Protein AF-0000000086945316 (afdb_homodimer)

Foldseek 3Di:
DQLPAAAAEEEQEPCLDDPSLLVLLVSQLSHHAYEYEEQDPVSQVVSQVSSVVRHDGYHYQHADLLDLVRLLVSQVVSCVVSVAHAEYEQDFADQDFAAPPDPCNVVSLVVRLSGLPVSLVSSCVNRVVRNLVNLHEYEYEAEAPLAQDDDHRRVSNSVSRNNVSVVQVVVCVVCVVSNYHGYYHYPDDSPPPPPPPPPD/DQLPAAAAEEEQEPCLDDPSLLVLLVSQLSHHAYEYEEQDPVSQVVSQVSSVVRHDGYHYQHADLLDLVRLLVSQVVSCVVSVAHAEYEQDFADQDFAAPPDPCNVVSLVVRLSGLPVSLVSSCVNRVVRNLVNLHEYEYEAEAPLAQDDDHRRVSNSVSRVNVSVVQVVVCVVCVVSNYHGYYHYPDDSPPPPPPPPPD

Structure (mmCIF, N/CA/C/O backbone):
data_AF-0000000086945316-model_v1
#
loop_
_entity.id
_entity.type
_entity.pdbx_description
1 polymer 'Uncharacterized protein LOC114243534'
#
loop_
_atom_site.group_PDB
_atom_site.id
_atom_site.type_symbol
_atom_site.label_atom_id
_atom_site.label_alt_id
_atom_site.label_comp_id
_atom_site.label_asym_id
_atom_site.label_entity_id
_atom_site.label_seq_id
_atom_site.pdbx_PDB_ins_code
_atom_site.Cartn_x
_atom_site.Cartn_y
_atom_site.Cartn_z
_atom_site.occupancy
_atom_site.B_iso_or_equiv
_atom_site.auth_seq_id
_atom_site.auth_comp_id
_atom_site.auth_asym_id
_atom_site.auth_atom_id
_atom_site.pdbx_PDB_model_num
ATOM 1 N N . MET A 1 1 ? 8.594 -40.625 -1.15 1 31.36 1 MET A N 1
ATOM 2 C CA . MET A 1 1 ? 7.824 -39.438 -0.757 1 31.36 1 MET A CA 1
ATOM 3 C C . MET A 1 1 ? 7.203 -38.781 -1.974 1 31.36 1 MET A C 1
ATOM 5 O O . MET A 1 1 ? 7.914 -38.406 -2.912 1 31.36 1 MET A O 1
ATOM 9 N N . GLU A 1 2 ? 6.156 -39.156 -2.496 1 42.84 2 GLU A N 1
ATOM 10 C CA . GLU A 1 2 ? 5.445 -38.875 -3.74 1 42.84 2 GLU A CA 1
ATOM 11 C C . GLU A 1 2 ? 5.484 -37.406 -4.07 1 42.84 2 GLU A C 1
ATOM 13 O O . GLU A 1 2 ? 5.238 -36.562 -3.205 1 42.84 2 GLU A O 1
ATOM 18 N N . ASN A 1 3 ? 6.285 -36.969 -5.125 1 58.94 3 ASN A N 1
ATOM 19 C CA . ASN A 1 3 ? 6.637 -35.594 -5.531 1 58.94 3 ASN A CA 1
ATOM 20 C C . ASN A 1 3 ? 5.395 -34.719 -5.719 1 58.94 3 ASN A C 1
ATOM 22 O O . ASN A 1 3 ? 4.688 -34.875 -6.719 1 58.94 3 ASN A O 1
ATOM 26 N N . CYS A 1 4 ? 4.855 -34.125 -4.586 1 77.56 4 CYS A N 1
ATOM 27 C CA . CYS A 1 4 ? 3.609 -33.375 -4.48 1 77.56 4 CYS A CA 1
ATOM 28 C C . CYS A 1 4 ? 3.535 -32.281 -5.543 1 77.56 4 CYS A C 1
ATOM 30 O O . CYS A 1 4 ? 2.451 -31.797 -5.859 1 77.56 4 CYS A O 1
ATOM 32 N N . LEU A 1 5 ? 4.672 -32.188 -6.387 1 91 5 LEU A N 1
ATOM 33 C CA . LEU A 1 5 ? 4.652 -31.094 -7.355 1 91 5 LEU A CA 1
ATOM 34 C C . LEU A 1 5 ? 4.691 -31.641 -8.781 1 91 5 LEU A C 1
ATOM 36 O O . LEU A 1 5 ? 4.629 -30.859 -9.742 1 91 5 LEU A O 1
ATOM 40 N N . LYS A 1 6 ? 4.73 -32.969 -8.867 1 93.19 6 LYS A N 1
ATOM 41 C CA . LYS A 1 6 ? 4.805 -33.562 -10.203 1 93.19 6 LYS A CA 1
ATOM 42 C C . LYS A 1 6 ? 3.619 -33.125 -11.062 1 93.19 6 LYS A C 1
ATOM 44 O O . LYS A 1 6 ? 2.465 -33.281 -10.656 1 93.19 6 LYS A O 1
ATOM 49 N N . ASN A 1 7 ? 3.893 -32.531 -12.141 1 94.56 7 ASN A N 1
ATOM 50 C CA . ASN A 1 7 ? 2.971 -32.125 -13.188 1 94.56 7 ASN A CA 1
ATOM 51 C C . ASN A 1 7 ? 2.1 -30.938 -12.742 1 94.56 7 ASN A C 1
ATOM 53 O O . ASN A 1 7 ? 1.135 -30.594 -13.422 1 94.56 7 ASN A O 1
ATOM 57 N N . LYS A 1 8 ? 2.389 -30.406 -11.602 1 97.56 8 LYS A N 1
ATOM 58 C CA . LYS A 1 8 ? 1.724 -29.172 -11.219 1 97.56 8 LYS A CA 1
ATOM 59 C C . LYS A 1 8 ? 2.225 -28 -12.055 1 97.56 8 LYS A C 1
ATOM 61 O O . LYS A 1 8 ? 3.414 -27.906 -12.359 1 97.56 8 LYS A O 1
ATOM 66 N N . VAL A 1 9 ? 1.289 -27.203 -12.43 1 98.62 9 VAL A N 1
ATOM 67 C CA . VAL A 1 9 ? 1.628 -26.016 -13.219 1 98.62 9 VAL A CA 1
ATOM 68 C C . VAL A 1 9 ? 1.837 -24.828 -12.305 1 98.62 9 VAL A C 1
ATOM 70 O O . VAL A 1 9 ? 0.964 -24.484 -11.5 1 98.62 9 VAL A O 1
ATOM 73 N N . VAL A 1 10 ? 3.051 -24.141 -12.43 1 98.75 10 VAL A N 1
ATOM 74 C CA . VAL A 1 10 ? 3.447 -23.078 -11.523 1 98.75 10 VAL A CA 1
ATOM 75 C C . VAL A 1 10 ? 3.871 -21.844 -12.328 1 98.75 10 VAL A C 1
ATOM 77 O O . VAL A 1 10 ? 4.613 -21.969 -13.305 1 98.75 10 VAL A O 1
ATOM 80 N N . ILE A 1 11 ? 3.316 -20.734 -11.984 1 98.88 11 ILE A N 1
ATOM 81 C CA . ILE A 1 11 ? 3.855 -19.453 -12.445 1 98.88 11 ILE A CA 1
ATOM 82 C C . ILE A 1 11 ? 4.824 -18.906 -11.406 1 98.88 11 ILE A C 1
ATOM 84 O O . ILE A 1 11 ? 4.504 -18.844 -10.219 1 98.88 11 ILE A O 1
ATOM 88 N N . VAL A 1 12 ? 6.035 -18.5 -11.828 1 98.56 12 VAL A N 1
ATOM 89 C CA . VAL A 1 12 ? 7.004 -17.828 -10.977 1 98.56 12 VAL A CA 1
ATOM 90 C C . VAL A 1 12 ? 7.379 -16.469 -11.586 1 98.56 12 VAL A C 1
ATOM 92 O O . VAL A 1 12 ? 8.125 -16.422 -12.57 1 98.56 12 VAL A O 1
ATOM 95 N N . THR A 1 13 ? 6.871 -15.43 -11 1 98.38 13 THR A N 1
ATOM 96 C CA . THR A 1 13 ? 7.273 -14.109 -11.477 1 98.38 13 THR A CA 1
ATOM 97 C C . THR A 1 13 ? 8.648 -13.734 -10.938 1 98.38 13 THR A C 1
ATOM 99 O O . THR A 1 13 ? 9.102 -14.289 -9.93 1 98.38 13 THR A O 1
ATOM 102 N N . GLY A 1 14 ? 9.297 -12.82 -11.633 1 97 14 GLY A N 1
ATOM 103 C CA . GLY A 1 14 ? 10.625 -12.406 -11.188 1 97 14 GLY A CA 1
ATOM 104 C C . GLY A 1 14 ? 11.641 -13.531 -11.227 1 97 14 GLY A C 1
ATOM 105 O O . GLY A 1 14 ? 12.531 -13.602 -10.383 1 97 14 GLY A O 1
ATOM 106 N N . SER A 1 15 ? 11.523 -14.43 -12.125 1 96.56 15 SER A N 1
ATOM 107 C CA . SER A 1 15 ? 12.32 -15.648 -12.078 1 96.56 15 SER A CA 1
ATOM 108 C C . SER A 1 15 ? 13.516 -15.562 -13.023 1 96.56 15 SER A C 1
ATOM 110 O O . SER A 1 15 ? 14.133 -16.578 -13.352 1 96.56 15 SER A O 1
ATOM 112 N N . SER A 1 16 ? 13.867 -14.336 -13.469 1 94.44 16 SER A N 1
ATOM 113 C CA . SER A 1 16 ? 15.039 -14.18 -14.328 1 94.44 16 SER A CA 1
ATOM 114 C C . SER A 1 16 ? 16.312 -14.023 -13.516 1 94.44 16 SER A C 1
ATOM 116 O O . SER A 1 16 ? 17.406 -13.93 -14.07 1 94.44 16 SER A O 1
ATOM 118 N N . SER A 1 17 ? 16.188 -13.93 -12.188 1 89.25 17 SER A N 1
ATOM 119 C CA . SER A 1 17 ? 17.359 -13.812 -11.328 1 89.25 17 SER A CA 1
ATOM 120 C C . SER A 1 17 ? 17 -14.062 -9.867 1 89.25 17 SER A C 1
ATOM 122 O O . SER A 1 17 ? 15.828 -14.195 -9.531 1 89.25 17 SER A O 1
ATOM 124 N N . GLY A 1 18 ? 18.062 -14.32 -9.094 1 90.25 18 GLY A N 1
ATOM 125 C CA . GLY A 1 18 ? 17.922 -14.305 -7.645 1 90.25 18 GLY A CA 1
ATOM 126 C C . GLY A 1 18 ? 17.047 -15.414 -7.113 1 90.25 18 GLY A C 1
ATOM 127 O O . GLY A 1 18 ? 17.203 -16.578 -7.477 1 90.25 18 GLY A O 1
ATOM 128 N N . ILE A 1 19 ? 16.172 -15.008 -6.223 1 89.56 19 ILE A N 1
ATOM 129 C CA . ILE A 1 19 ? 15.305 -15.938 -5.508 1 89.56 19 ILE A CA 1
ATOM 130 C C . ILE A 1 19 ? 14.344 -16.594 -6.488 1 89.56 19 ILE A C 1
ATOM 132 O O . ILE A 1 19 ? 14.117 -17.812 -6.418 1 89.56 19 ILE A O 1
ATOM 136 N N . GLY A 1 20 ? 13.852 -15.828 -7.441 1 94.88 20 GLY A N 1
ATOM 137 C CA . GLY A 1 20 ? 12.914 -16.359 -8.414 1 94.88 20 GLY A CA 1
ATOM 138 C C . GLY A 1 20 ? 13.523 -17.438 -9.297 1 94.88 20 GLY A C 1
ATOM 139 O O . GLY A 1 20 ? 12.875 -18.453 -9.594 1 94.88 20 GLY A O 1
ATOM 140 N N . GLU A 1 21 ? 14.719 -17.219 -9.641 1 95.94 21 GLU A N 1
ATOM 141 C CA . GLU A 1 21 ? 15.445 -18.219 -10.422 1 95.94 21 GLU A CA 1
ATOM 142 C C . GLU A 1 21 ? 15.633 -19.5 -9.633 1 95.94 21 GLU A C 1
ATOM 144 O O . GLU A 1 21 ? 15.367 -20.594 -10.148 1 95.94 21 GLU A O 1
ATOM 149 N N . ALA A 1 22 ? 16.094 -19.391 -8.43 1 94.62 22 ALA A N 1
ATOM 150 C CA . ALA A 1 22 ? 16.344 -20.547 -7.574 1 94.62 22 ALA A CA 1
ATOM 151 C C . ALA A 1 22 ? 15.055 -21.344 -7.359 1 94.62 22 ALA A C 1
ATOM 153 O O . ALA A 1 22 ? 15.07 -22.578 -7.418 1 94.62 22 ALA A O 1
ATOM 154 N N . ILE A 1 23 ? 13.969 -20.656 -7.203 1 94.75 23 ILE A N 1
ATOM 155 C CA . ILE A 1 23 ? 12.68 -21.297 -6.984 1 94.75 23 ILE A CA 1
ATOM 156 C C . ILE A 1 23 ? 12.258 -22.047 -8.25 1 94.75 23 ILE A C 1
ATOM 158 O O . ILE A 1 23 ? 11.828 -23.188 -8.188 1 94.75 23 ILE A O 1
ATOM 162 N N . ALA A 1 24 ? 12.43 -21.391 -9.375 1 97.12 24 ALA A N 1
ATOM 163 C CA . ALA A 1 24 ? 12.039 -22 -10.633 1 97.12 24 ALA A CA 1
ATOM 164 C C . ALA A 1 24 ? 12.812 -23.297 -10.867 1 97.12 24 ALA A C 1
ATOM 166 O O . ALA A 1 24 ? 12.219 -24.328 -11.188 1 97.12 24 ALA A O 1
ATOM 167 N N . VAL A 1 25 ? 14.078 -23.281 -10.656 1 97.31 25 VAL A N 1
ATOM 168 C CA . VAL A 1 25 ? 14.938 -24.438 -10.891 1 97.31 25 VAL A CA 1
ATOM 169 C C . VAL A 1 25 ? 14.547 -25.578 -9.945 1 97.31 25 VAL A C 1
ATOM 171 O O . VAL A 1 25 ? 14.43 -26.734 -10.367 1 97.31 25 VAL A O 1
ATOM 174 N N . GLU A 1 26 ? 14.312 -25.219 -8.719 1 95.5 26 GLU A N 1
ATOM 175 C CA . GLU A 1 26 ? 13.938 -26.203 -7.719 1 95.5 26 GLU A CA 1
ATOM 176 C C . GLU A 1 26 ? 12.594 -26.859 -8.062 1 95.5 26 GLU A C 1
ATOM 178 O O . GLU A 1 26 ? 12.438 -28.078 -7.957 1 95.5 26 GLU A O 1
ATOM 183 N N . LEU A 1 27 ? 11.648 -26.062 -8.477 1 96.38 27 LEU A N 1
ATOM 184 C CA . LEU A 1 27 ? 10.328 -26.562 -8.836 1 96.38 27 LEU A CA 1
ATOM 185 C C . LEU A 1 27 ? 10.414 -27.516 -10.023 1 96.38 27 LEU A C 1
ATOM 187 O O . LEU A 1 27 ? 9.789 -28.578 -10.016 1 96.38 27 LEU A O 1
ATOM 191 N N . VAL A 1 28 ? 11.211 -27.172 -10.992 1 97.31 28 VAL A N 1
ATOM 192 C CA . VAL A 1 28 ? 11.383 -28.016 -12.172 1 97.31 28 VAL A CA 1
ATOM 193 C C . VAL A 1 28 ? 12.039 -29.328 -11.773 1 97.31 28 VAL A C 1
ATOM 195 O O . VAL A 1 28 ? 11.641 -30.391 -12.242 1 97.31 28 VAL A O 1
ATOM 198 N N . SER A 1 29 ? 12.969 -29.266 -10.891 1 96.56 29 SER A N 1
ATOM 199 C CA . SER A 1 29 ? 13.664 -30.469 -10.445 1 96.56 29 SER A CA 1
ATOM 200 C C . SER A 1 29 ? 12.711 -31.422 -9.734 1 96.56 29 SER A C 1
ATOM 202 O O . SER A 1 29 ? 12.953 -32.625 -9.688 1 96.56 29 SER A O 1
ATOM 204 N N . GLN A 1 30 ? 11.641 -30.859 -9.234 1 96 30 GLN A N 1
ATOM 205 C CA . GLN A 1 30 ? 10.664 -31.656 -8.5 1 96 30 GLN A CA 1
ATOM 206 C C . GLN A 1 30 ? 9.539 -32.125 -9.414 1 96 30 GLN A C 1
ATOM 208 O O . GLN A 1 30 ? 8.547 -32.688 -8.953 1 96 30 GLN A O 1
ATOM 213 N N . GLY A 1 31 ? 9.656 -31.781 -10.688 1 96.81 31 GLY A N 1
ATOM 214 C CA . GLY A 1 31 ? 8.742 -32.344 -11.68 1 96.81 31 GLY A CA 1
ATOM 215 C C . GLY A 1 31 ? 7.625 -31.391 -12.055 1 96.81 31 GLY A C 1
ATOM 216 O O . GLY A 1 31 ? 6.719 -31.766 -12.812 1 96.81 31 GLY A O 1
ATOM 217 N N . ALA A 1 32 ? 7.652 -30.156 -11.609 1 97.75 32 ALA A N 1
ATOM 218 C CA . ALA A 1 32 ? 6.625 -29.172 -11.922 1 97.75 32 ALA A CA 1
ATOM 219 C C . ALA A 1 32 ? 6.785 -28.656 -13.344 1 97.75 32 ALA A C 1
ATOM 221 O O . ALA A 1 32 ? 7.879 -28.703 -13.914 1 97.75 32 ALA A O 1
ATOM 222 N N . LYS A 1 33 ? 5.688 -28.266 -13.938 1 98.44 33 LYS A N 1
ATOM 223 C CA . LYS A 1 33 ? 5.66 -27.453 -15.156 1 98.44 33 LYS A CA 1
ATOM 224 C C . LYS A 1 33 ? 5.656 -25.969 -14.836 1 98.44 33 LYS A C 1
ATOM 226 O O . LYS A 1 33 ? 4.691 -25.453 -14.266 1 98.44 33 LYS A O 1
ATOM 231 N N . VAL A 1 34 ? 6.73 -25.281 -15.25 1 98.69 34 VAL A N 1
ATOM 232 C CA . VAL A 1 34 ? 6.941 -23.938 -14.695 1 98.69 34 VAL A CA 1
ATOM 233 C C . VAL A 1 34 ? 6.938 -22.906 -15.82 1 98.69 34 VAL A C 1
ATOM 235 O O . VAL A 1 34 ? 7.609 -23.078 -16.844 1 98.69 34 VAL A O 1
ATOM 238 N N . ALA A 1 35 ? 6.098 -21.906 -15.695 1 98.88 35 ALA A N 1
ATOM 239 C CA . ALA A 1 35 ? 6.23 -20.672 -16.469 1 98.88 35 ALA A CA 1
ATOM 240 C C . ALA A 1 35 ? 7.133 -19.672 -15.75 1 98.88 35 ALA A C 1
ATOM 242 O O . ALA A 1 35 ? 6.844 -19.266 -14.625 1 98.88 35 ALA A O 1
ATOM 243 N N . ILE A 1 36 ? 8.242 -19.297 -16.406 1 98.75 36 ILE A N 1
ATOM 244 C CA . ILE A 1 36 ? 9.164 -18.312 -15.828 1 98.75 36 ILE A CA 1
ATOM 245 C C . ILE A 1 36 ? 8.938 -16.953 -16.484 1 98.75 36 ILE A C 1
ATOM 247 O O . ILE A 1 36 ? 8.781 -16.859 -17.703 1 98.75 36 ILE A O 1
ATOM 251 N N . ILE A 1 37 ? 8.828 -15.93 -15.617 1 98.81 37 ILE A N 1
ATOM 252 C CA . ILE A 1 37 ? 8.461 -14.586 -16.062 1 98.81 37 ILE A CA 1
ATOM 253 C C . ILE A 1 37 ? 9.578 -13.602 -15.703 1 98.81 37 ILE A C 1
ATOM 255 O O . ILE A 1 37 ? 10.07 -13.609 -14.578 1 98.81 37 ILE A O 1
ATOM 259 N N . GLY A 1 38 ? 9.969 -12.75 -16.641 1 97.88 38 GLY A N 1
ATOM 260 C CA . GLY A 1 38 ? 10.922 -11.68 -16.406 1 97.88 38 GLY A CA 1
ATOM 261 C C . GLY A 1 38 ? 10.984 -10.688 -17.547 1 97.88 38 GLY A C 1
ATOM 262 O O . GLY A 1 38 ? 10.461 -10.945 -18.641 1 97.88 38 GLY A O 1
ATOM 263 N N . ARG A 1 39 ? 11.641 -9.617 -17.312 1 96.69 39 ARG A N 1
ATOM 264 C CA . ARG A 1 39 ? 11.68 -8.539 -18.281 1 96.69 39 ARG A CA 1
ATOM 265 C C . ARG A 1 39 ? 12.828 -8.742 -19.266 1 96.69 39 ARG A C 1
ATOM 267 O O . ARG A 1 39 ? 12.82 -8.164 -20.359 1 96.69 39 ARG A O 1
ATOM 274 N N . ARG A 1 40 ? 13.867 -9.539 -18.828 1 95.12 40 ARG A N 1
ATOM 275 C CA . ARG A 1 40 ? 15.07 -9.695 -19.641 1 95.12 40 ARG A CA 1
ATOM 276 C C . ARG A 1 40 ? 15.102 -11.062 -20.312 1 95.12 40 ARG A C 1
ATOM 278 O O . ARG A 1 40 ? 15.406 -12.07 -19.672 1 95.12 40 ARG A O 1
ATOM 285 N N . GLU A 1 41 ? 14.945 -10.977 -21.609 1 96.25 41 GLU A N 1
ATOM 286 C CA . GLU A 1 41 ? 14.812 -12.211 -22.391 1 96.25 41 GLU A CA 1
ATOM 287 C C . GLU A 1 41 ? 16.062 -13.07 -22.266 1 96.25 41 GLU A C 1
ATOM 289 O O . GLU A 1 41 ? 15.977 -14.289 -22.109 1 96.25 41 GLU A O 1
ATOM 294 N N . HIS A 1 42 ? 17.203 -12.422 -22.375 1 97.31 42 HIS A N 1
ATOM 295 C CA . HIS A 1 42 ? 18.453 -13.172 -22.312 1 97.31 42 HIS A CA 1
ATOM 296 C C . HIS A 1 42 ? 18.609 -13.875 -20.984 1 97.31 42 HIS A C 1
ATOM 298 O O . HIS A 1 42 ? 19.094 -15.016 -20.922 1 97.31 42 HIS A O 1
ATOM 304 N N . LYS A 1 43 ? 18.219 -13.297 -19.891 1 97.56 43 LYS A N 1
ATOM 305 C CA . LYS A 1 43 ? 18.281 -13.922 -18.578 1 97.56 43 LYS A CA 1
ATOM 306 C C . LYS A 1 43 ? 17.281 -15.062 -18.453 1 97.56 43 LYS A C 1
ATOM 308 O O . LYS A 1 43 ? 17.562 -16.094 -17.828 1 97.56 43 LYS A O 1
ATOM 313 N N . LEU A 1 44 ? 16.125 -14.875 -19.078 1 97.94 44 LEU A N 1
ATOM 314 C CA . LEU A 1 44 ? 15.109 -15.93 -19.062 1 97.94 44 LEU A CA 1
ATOM 315 C C . LEU A 1 44 ? 15.609 -17.172 -19.797 1 97.94 44 LEU A C 1
ATOM 317 O O . LEU A 1 44 ? 15.367 -18.297 -19.344 1 97.94 44 LEU A O 1
ATOM 321 N N . LYS A 1 45 ? 16.297 -16.953 -20.859 1 98 45 LYS A N 1
ATOM 322 C CA . LYS A 1 45 ? 16.844 -18.078 -21.625 1 98 45 LYS A CA 1
ATOM 323 C C . LYS A 1 45 ? 17.875 -18.844 -20.797 1 98 45 LYS A C 1
ATOM 325 O O . LYS A 1 45 ? 17.906 -20.078 -20.844 1 98 45 LYS A O 1
ATOM 330 N N . LEU A 1 46 ? 18.641 -18.125 -20.078 1 98.06 46 LEU A N 1
ATOM 331 C CA . LEU A 1 46 ? 19.641 -18.75 -19.219 1 98.06 46 LEU A CA 1
ATOM 332 C C . LEU A 1 46 ? 18.969 -19.594 -18.141 1 98.06 46 LEU A C 1
ATOM 334 O O . LEU A 1 46 ? 19.391 -20.719 -17.859 1 98.06 46 LEU A O 1
ATOM 338 N N . VAL A 1 47 ? 17.938 -19.078 -17.531 1 98.06 47 VAL A N 1
ATOM 339 C CA . VAL A 1 47 ? 17.219 -19.797 -16.484 1 98.06 47 VAL A CA 1
ATOM 340 C C . VAL A 1 47 ? 16.516 -21.016 -17.094 1 98.06 47 VAL A C 1
ATOM 342 O O . VAL A 1 47 ? 16.516 -22.094 -16.484 1 98.06 47 VAL A O 1
ATOM 345 N N . ALA A 1 48 ? 15.953 -20.828 -18.25 1 98.5 48 ALA A N 1
ATOM 346 C CA . ALA A 1 48 ? 15.32 -21.938 -18.953 1 98.5 48 ALA A CA 1
ATOM 347 C C . ALA A 1 48 ? 16.312 -23.078 -19.188 1 98.5 48 ALA A C 1
ATOM 349 O O . ALA A 1 48 ? 15.977 -24.25 -19 1 98.5 48 ALA A O 1
ATOM 350 N N . ALA A 1 49 ? 17.516 -22.75 -19.609 1 98.31 49 ALA A N 1
ATOM 351 C CA . ALA A 1 49 ? 18.547 -23.734 -19.844 1 98.31 49 ALA A CA 1
ATOM 352 C C . ALA A 1 49 ? 18.922 -24.469 -18.562 1 98.31 49 ALA A C 1
ATOM 354 O O . ALA A 1 49 ? 19.109 -25.703 -18.562 1 98.31 49 ALA A O 1
ATOM 355 N N . ARG A 1 50 ? 19 -23.766 -17.5 1 97.75 50 ARG A N 1
ATOM 356 C CA . ARG A 1 50 ? 19.312 -24.375 -16.203 1 97.75 50 ARG A CA 1
ATOM 357 C C . ARG A 1 50 ? 18.203 -25.312 -15.766 1 97.75 50 ARG A C 1
ATOM 359 O O . ARG A 1 50 ? 18.469 -26.391 -15.219 1 97.75 50 ARG A O 1
ATOM 366 N N . CYS A 1 51 ? 17 -24.844 -15.961 1 97.75 51 CYS A N 1
ATOM 367 C CA . CYS A 1 51 ? 15.859 -25.688 -15.633 1 97.75 51 CYS A CA 1
ATOM 368 C C . CYS A 1 51 ? 15.867 -26.984 -16.438 1 97.75 51 CYS A C 1
ATOM 370 O O . CYS A 1 51 ? 15.586 -28.047 -15.914 1 97.75 51 CYS A O 1
ATOM 372 N N . GLU A 1 52 ? 16.219 -26.859 -17.703 1 97.56 52 GLU A N 1
ATOM 373 C CA . GLU A 1 52 ? 16.219 -28.016 -18.594 1 97.56 52 GLU A CA 1
ATOM 374 C C . GLU A 1 52 ? 17.25 -29.062 -18.141 1 97.56 52 GLU A C 1
ATOM 376 O O . GLU A 1 52 ? 17.047 -30.266 -18.344 1 97.56 52 GLU A O 1
ATOM 381 N N . LEU A 1 53 ? 18.266 -28.641 -17.531 1 97.62 53 LEU A N 1
ATOM 382 C CA . LEU A 1 53 ? 19.312 -29.531 -17.047 1 97.62 53 LEU A CA 1
ATOM 383 C C . LEU A 1 53 ? 18.812 -30.422 -15.906 1 97.62 53 LEU A C 1
ATOM 385 O O . LEU A 1 53 ? 19.328 -31.5 -15.672 1 97.62 53 LEU A O 1
ATOM 389 N N . VAL A 1 54 ? 17.797 -29.938 -15.242 1 96.75 54 VAL A N 1
ATOM 390 C CA . VAL A 1 54 ? 17.406 -30.641 -14.023 1 96.75 54 VAL A CA 1
ATOM 391 C C . VAL A 1 54 ? 16 -31.219 -14.188 1 96.75 54 VAL A C 1
ATOM 393 O O . VAL A 1 54 ? 15.477 -31.859 -13.273 1 96.75 54 VAL A O 1
ATOM 396 N N . GLY A 1 55 ? 15.414 -30.922 -15.312 1 95 55 GLY A N 1
ATOM 397 C CA . GLY A 1 55 ? 14.062 -31.422 -15.492 1 95 55 GLY A CA 1
ATOM 398 C C . GLY A 1 55 ? 13.469 -31.062 -16.844 1 95 55 GLY A C 1
ATOM 399 O O . GLY A 1 55 ? 14.094 -31.297 -17.875 1 95 55 GLY A O 1
ATOM 400 N N . LYS A 1 56 ? 12.25 -30.531 -16.812 1 91.12 56 LYS A N 1
ATOM 401 C CA . LYS A 1 56 ? 11.492 -30.266 -18.031 1 91.12 56 LYS A CA 1
ATOM 402 C C . LYS A 1 56 ? 11.766 -28.859 -18.547 1 91.12 56 LYS A C 1
ATOM 404 O O . LYS A 1 56 ? 12.258 -28 -17.812 1 91.12 56 LYS A O 1
ATOM 409 N N . LYS A 1 57 ? 11.391 -28.719 -19.75 1 95.81 57 LYS A N 1
ATOM 410 C CA . LYS A 1 57 ? 11.438 -27.406 -20.375 1 95.81 57 LYS A CA 1
ATOM 411 C C . LYS A 1 57 ? 10.414 -26.453 -19.75 1 95.81 57 LYS A C 1
ATOM 413 O O . LYS A 1 57 ? 9.281 -26.859 -19.484 1 95.81 57 LYS A O 1
ATOM 418 N N . THR A 1 58 ? 10.805 -25.234 -19.547 1 98.5 58 THR A N 1
ATOM 419 C CA . THR A 1 58 ? 9.93 -24.219 -18.969 1 98.5 58 THR A CA 1
ATOM 420 C C . THR A 1 58 ? 9.258 -23.406 -20.062 1 98.5 58 THR A C 1
ATOM 422 O O . THR A 1 58 ? 9.656 -23.453 -21.234 1 98.5 58 THR A O 1
ATOM 425 N N . LEU A 1 59 ? 8.148 -22.812 -19.766 1 98.75 59 LEU A N 1
ATOM 426 C CA . LEU A 1 59 ? 7.57 -21.766 -20.594 1 98.75 59 LEU A CA 1
ATOM 427 C C . LEU A 1 59 ? 8.125 -20.406 -20.203 1 98.75 59 LEU A C 1
ATOM 429 O O . LEU A 1 59 ? 7.836 -19.891 -19.109 1 98.75 59 LEU A O 1
ATOM 433 N N . ALA A 1 60 ? 8.953 -19.828 -21.078 1 98.75 60 ALA A N 1
ATOM 434 C CA . ALA A 1 60 ? 9.516 -18.516 -20.812 1 98.75 60 ALA A CA 1
ATOM 435 C C . ALA A 1 60 ? 8.625 -17.406 -21.375 1 98.75 60 ALA A C 1
ATOM 437 O O . ALA A 1 60 ? 8.312 -17.406 -22.562 1 98.75 60 ALA A O 1
ATOM 438 N N . ILE A 1 61 ? 8.18 -16.469 -20.531 1 98.69 61 ILE A N 1
ATOM 439 C CA . ILE A 1 61 ? 7.355 -15.344 -20.953 1 98.69 61 ILE A CA 1
ATOM 440 C C . ILE A 1 61 ? 8.031 -14.031 -20.578 1 98.69 61 ILE A C 1
ATOM 442 O O . ILE A 1 61 ? 8.234 -13.75 -19.391 1 98.69 61 ILE A O 1
ATOM 446 N N . ARG A 1 62 ? 8.445 -13.266 -21.547 1 98.69 62 ARG A N 1
ATOM 447 C CA . ARG A 1 62 ? 8.93 -11.922 -21.281 1 98.69 62 ARG A CA 1
ATOM 448 C C . ARG A 1 62 ? 7.781 -10.977 -20.938 1 98.69 62 ARG A C 1
ATOM 450 O O . ARG A 1 62 ? 6.852 -10.805 -21.719 1 98.69 62 ARG A O 1
ATOM 457 N N . ALA A 1 63 ? 7.812 -10.359 -19.734 1 98.5 63 ALA A N 1
ATOM 458 C CA . ALA A 1 63 ? 6.727 -9.484 -19.297 1 98.5 63 ALA A CA 1
ATOM 459 C C . ALA A 1 63 ? 7.203 -8.523 -18.219 1 98.5 63 ALA A C 1
ATOM 461 O O . ALA A 1 63 ? 8.125 -8.828 -17.469 1 98.5 63 ALA A O 1
ATOM 462 N N . ASP A 1 64 ? 6.652 -7.406 -18.266 1 98.38 64 ASP A N 1
ATOM 463 C CA . ASP A 1 64 ? 6.766 -6.418 -17.188 1 98.38 64 ASP A CA 1
ATOM 464 C C . ASP A 1 64 ? 5.543 -6.465 -16.266 1 98.38 64 ASP A C 1
ATOM 466 O O . ASP A 1 64 ? 4.457 -6.031 -16.656 1 98.38 64 ASP A O 1
ATOM 470 N N . VAL A 1 65 ? 5.793 -6.918 -15.055 1 98.19 65 VAL A N 1
ATOM 471 C CA . VAL A 1 65 ? 4.668 -7.188 -14.164 1 98.19 65 VAL A CA 1
ATOM 472 C C . VAL A 1 65 ? 3.977 -5.879 -13.789 1 98.19 65 VAL A C 1
ATOM 474 O O . VAL A 1 65 ? 2.875 -5.891 -13.234 1 98.19 65 VAL A O 1
ATOM 477 N N . THR A 1 66 ? 4.566 -4.719 -14.062 1 97.88 66 THR A N 1
ATOM 478 C CA . THR A 1 66 ? 3.93 -3.447 -13.734 1 97.88 66 THR A CA 1
ATOM 479 C C . THR A 1 66 ? 2.9 -3.066 -14.797 1 97.88 66 THR A C 1
ATOM 481 O O . THR A 1 66 ? 2.135 -2.117 -14.609 1 97.88 66 THR A O 1
ATOM 484 N N . LYS A 1 67 ? 2.844 -3.803 -15.852 1 98.56 67 LYS A N 1
ATOM 485 C CA . LYS A 1 67 ? 1.909 -3.516 -16.938 1 98.56 67 LYS A CA 1
ATOM 486 C C . LYS A 1 67 ? 0.705 -4.453 -16.891 1 98.56 67 LYS A C 1
ATOM 488 O O . LYS A 1 67 ? 0.86 -5.676 -16.906 1 98.56 67 LYS A O 1
ATOM 493 N N . ASP A 1 68 ? -0.468 -3.889 -16.922 1 98.12 68 ASP A N 1
ATOM 494 C CA . ASP A 1 68 ? -1.705 -4.656 -16.812 1 98.12 68 ASP A CA 1
ATOM 495 C C . ASP A 1 68 ? -1.807 -5.691 -17.938 1 98.12 68 ASP A C 1
ATOM 497 O O . ASP A 1 68 ? -2.127 -6.855 -17.688 1 98.12 68 ASP A O 1
ATOM 501 N N . ASP A 1 69 ? -1.509 -5.309 -19.094 1 98.56 69 ASP A N 1
ATOM 502 C CA . ASP A 1 69 ? -1.646 -6.191 -20.25 1 98.56 69 ASP A CA 1
ATOM 503 C C . ASP A 1 69 ? -0.663 -7.355 -20.172 1 98.56 69 ASP A C 1
ATOM 505 O O . ASP A 1 69 ? -0.975 -8.469 -20.594 1 98.56 69 ASP A O 1
ATOM 509 N N . ASP A 1 70 ? 0.504 -7.094 -19.656 1 98.81 70 ASP A N 1
ATOM 510 C CA . ASP A 1 70 ? 1.491 -8.156 -19.5 1 98.81 70 ASP A CA 1
ATOM 511 C C . ASP A 1 70 ? 1.022 -9.195 -18.469 1 98.81 70 ASP A C 1
ATOM 513 O O . ASP A 1 70 ? 1.209 -10.398 -18.672 1 98.81 70 ASP A O 1
ATOM 517 N N . ARG A 1 71 ? 0.406 -8.719 -17.422 1 98.81 71 ARG A N 1
ATOM 518 C CA . ARG A 1 71 ? -0.107 -9.641 -16.422 1 98.81 71 ARG A CA 1
ATOM 519 C C . ARG A 1 71 ? -1.204 -10.523 -17 1 98.81 71 ARG A C 1
ATOM 521 O O . ARG A 1 71 ? -1.234 -11.734 -16.734 1 98.81 71 ARG A O 1
ATOM 528 N N . ARG A 1 72 ? -2.02 -9.93 -17.781 1 98.81 72 ARG A N 1
ATOM 529 C CA . ARG A 1 72 ? -3.062 -10.711 -18.438 1 98.81 72 ARG A CA 1
ATOM 530 C C . ARG A 1 72 ? -2.461 -11.734 -19.391 1 98.81 72 ARG A C 1
ATOM 532 O O . ARG A 1 72 ? -2.912 -12.883 -19.438 1 98.81 72 ARG A O 1
ATOM 539 N N . MET A 1 73 ? -1.48 -11.312 -20.078 1 98.81 73 MET A N 1
ATOM 540 C CA . MET A 1 73 ? -0.814 -12.172 -21.047 1 98.81 73 MET A CA 1
ATOM 541 C C . MET A 1 73 ? -0.131 -13.352 -20.359 1 98.81 73 MET A C 1
ATOM 543 O O . MET A 1 73 ? -0.156 -14.477 -20.859 1 98.81 73 MET A O 1
ATOM 547 N N . ILE A 1 74 ? 0.448 -13.125 -19.188 1 98.88 74 ILE A N 1
ATOM 548 C CA . ILE A 1 74 ? 1.1 -14.18 -18.422 1 98.88 74 ILE A CA 1
ATOM 549 C C . ILE A 1 74 ? 0.109 -15.305 -18.141 1 98.88 74 ILE A C 1
ATOM 551 O O . ILE A 1 74 ? 0.407 -16.484 -18.406 1 98.88 74 ILE A O 1
ATOM 555 N N . ILE A 1 75 ? -1.093 -14.945 -17.656 1 98.94 75 ILE A N 1
ATOM 556 C CA . ILE A 1 75 ? -2.1 -15.938 -17.312 1 98.94 75 ILE A CA 1
ATOM 557 C C . ILE A 1 75 ? -2.584 -16.656 -18.578 1 98.94 75 ILE A C 1
ATOM 559 O O . ILE A 1 75 ? -2.607 -17.875 -18.625 1 98.94 75 ILE A O 1
ATOM 563 N N . LYS A 1 76 ? -2.846 -15.844 -19.547 1 98.81 76 LYS A N 1
ATOM 564 C CA . LYS A 1 76 ? -3.387 -16.391 -20.797 1 98.81 76 LYS A CA 1
ATOM 565 C C . LYS A 1 76 ? -2.424 -17.391 -21.422 1 98.81 76 LYS A C 1
ATOM 567 O O . LYS A 1 76 ? -2.826 -18.484 -21.797 1 98.81 76 LYS A O 1
ATOM 572 N N . ARG A 1 77 ? -1.211 -17.078 -21.562 1 98.88 77 ARG A N 1
ATOM 573 C CA . ARG A 1 77 ? -0.224 -17.938 -22.203 1 98.88 77 ARG A CA 1
ATOM 574 C C . ARG A 1 77 ? 0.031 -19.188 -21.375 1 98.88 77 ARG A C 1
ATOM 576 O O . ARG A 1 77 ? 0.222 -20.281 -21.938 1 98.88 77 ARG A O 1
ATOM 583 N N . THR A 1 78 ? 0.078 -19.031 -20.062 1 98.94 78 THR A N 1
ATOM 584 C CA . THR A 1 78 ? 0.291 -20.188 -19.188 1 98.94 78 THR A CA 1
ATOM 585 C C . THR A 1 78 ? -0.847 -21.203 -19.344 1 98.94 78 THR A C 1
ATOM 587 O O . THR A 1 78 ? -0.606 -22.391 -19.516 1 98.94 78 THR A O 1
ATOM 590 N N . ILE A 1 79 ? -2.055 -20.656 -19.359 1 98.88 79 ILE A N 1
ATOM 591 C CA . ILE A 1 79 ? -3.223 -21.531 -19.469 1 98.88 79 ILE A CA 1
ATOM 592 C C . ILE A 1 79 ? -3.266 -22.172 -20.859 1 98.88 79 ILE A C 1
ATOM 594 O O . ILE A 1 79 ? -3.553 -23.359 -20.984 1 98.88 79 ILE A O 1
ATOM 598 N N . LYS A 1 80 ? -3.01 -21.406 -21.828 1 98.81 80 LYS A N 1
ATOM 599 C CA . LYS A 1 80 ? -2.994 -21.938 -23.188 1 98.81 80 LYS A CA 1
ATOM 600 C C . LYS A 1 80 ? -1.968 -23.047 -23.328 1 98.81 80 LYS A C 1
ATOM 602 O O . LYS A 1 80 ? -2.227 -24.062 -23.984 1 98.81 80 LYS A O 1
ATOM 607 N N . HIS A 1 81 ? -0.84 -22.922 -22.703 1 98.75 81 HIS A N 1
ATOM 608 C CA . HIS A 1 81 ? 0.274 -23.844 -22.859 1 98.75 81 HIS A CA 1
ATOM 609 C C . HIS A 1 81 ? 0.086 -25.094 -22.016 1 98.75 81 HIS A C 1
ATOM 611 O O . HIS A 1 81 ? 0.294 -26.219 -22.484 1 98.75 81 HIS A O 1
ATOM 617 N N . PHE A 1 82 ? -0.328 -24.906 -20.75 1 98.56 82 PHE A N 1
ATOM 618 C CA . PHE A 1 82 ? -0.302 -26.031 -19.812 1 98.56 82 PHE A CA 1
ATOM 619 C C . PHE A 1 82 ? -1.715 -26.516 -19.516 1 98.56 82 PHE A C 1
ATOM 621 O O . PHE A 1 82 ? -1.898 -27.594 -18.953 1 98.56 82 PHE A O 1
ATOM 628 N N . GLY A 1 83 ? -2.764 -25.656 -19.688 1 98.56 83 GLY A N 1
ATOM 629 C CA . GLY A 1 83 ? -4.156 -26.062 -19.547 1 98.56 83 GLY A CA 1
ATOM 630 C C . GLY A 1 83 ? -4.711 -25.797 -18.172 1 98.56 83 GLY A C 1
ATOM 631 O O . GLY A 1 83 ? -5.918 -25.906 -17.938 1 98.56 83 GLY A O 1
ATOM 632 N N . LYS A 1 84 ? -3.846 -25.5 -17.234 1 98.56 84 LYS A N 1
ATOM 633 C CA . LYS A 1 84 ? -4.27 -25.25 -15.859 1 98.56 84 LYS A CA 1
ATOM 634 C C . LYS A 1 84 ? -3.225 -24.453 -15.094 1 98.56 84 LYS A C 1
ATOM 636 O O . LYS A 1 84 ? -2.168 -24.125 -15.633 1 98.56 84 LYS A O 1
ATOM 641 N N . LEU A 1 85 ? -3.568 -24.094 -13.875 1 98.81 85 LEU A N 1
ATOM 642 C CA . LEU A 1 85 ? -2.666 -23.453 -12.922 1 98.81 85 LEU A CA 1
ATOM 643 C C . LEU A 1 85 ? -2.895 -24 -11.516 1 98.81 85 LEU A C 1
ATOM 645 O O . LEU A 1 85 ? -4.031 -24.062 -11.039 1 98.81 85 LEU A O 1
ATOM 649 N N . ASN A 1 86 ? -1.794 -24.406 -10.922 1 98.69 86 ASN A N 1
ATOM 650 C CA . ASN A 1 86 ? -1.877 -24.969 -9.578 1 98.69 86 ASN A CA 1
ATOM 651 C C . ASN A 1 86 ? -1.264 -24.047 -8.539 1 98.69 86 ASN A C 1
ATOM 653 O O . ASN A 1 86 ? -1.731 -23.984 -7.398 1 98.69 86 ASN A O 1
ATOM 657 N N . VAL A 1 87 ? -0.181 -23.297 -8.922 1 98.56 87 VAL A N 1
ATOM 658 C CA . VAL A 1 87 ? 0.579 -22.516 -7.953 1 98.56 87 VAL A CA 1
ATOM 659 C C . VAL A 1 87 ? 1.005 -21.188 -8.57 1 98.56 87 VAL A C 1
ATOM 661 O O . VAL A 1 87 ? 1.465 -21.141 -9.719 1 98.56 87 VAL A O 1
ATOM 664 N N . LEU A 1 88 ? 0.756 -20.141 -7.906 1 98.75 88 LEU A N 1
ATOM 665 C CA . LEU A 1 88 ? 1.277 -18.828 -8.234 1 98.75 88 LEU A CA 1
ATOM 666 C C . LEU A 1 88 ? 2.34 -18.391 -7.23 1 98.75 88 LEU A C 1
ATOM 668 O O . LEU A 1 88 ? 2.068 -18.312 -6.031 1 98.75 88 LEU A O 1
ATOM 672 N N . VAL A 1 89 ? 3.582 -18.188 -7.711 1 98.19 89 VAL A N 1
ATOM 673 C CA . VAL A 1 89 ? 4.676 -17.688 -6.883 1 98.19 89 VAL A CA 1
ATOM 674 C C . VAL A 1 89 ? 5.043 -16.266 -7.312 1 98.19 89 VAL A C 1
ATOM 676 O O . VAL A 1 89 ? 5.602 -16.062 -8.398 1 98.19 89 VAL A O 1
ATOM 679 N N . ASN A 1 90 ? 4.758 -15.359 -6.469 1 97.62 90 ASN A N 1
ATOM 680 C CA . ASN A 1 90 ? 5.07 -13.961 -6.727 1 97.62 90 ASN A CA 1
ATOM 681 C C . ASN A 1 90 ? 6.422 -13.57 -6.133 1 97.62 90 ASN A C 1
ATOM 683 O O . ASN A 1 90 ? 6.516 -13.25 -4.945 1 97.62 90 ASN A O 1
ATOM 687 N N . CYS A 1 91 ? 7.43 -13.477 -7.027 1 95.44 91 CYS A N 1
ATOM 688 C CA . CYS A 1 91 ? 8.789 -13.203 -6.574 1 95.44 91 CYS A CA 1
ATOM 689 C C . CYS A 1 91 ? 9.281 -11.859 -7.098 1 95.44 91 CYS A C 1
ATOM 691 O O . CYS A 1 91 ? 10.305 -11.352 -6.641 1 95.44 91 CYS A O 1
ATOM 693 N N . ALA A 1 92 ? 8.57 -11.352 -8.102 1 94.19 92 ALA A N 1
ATOM 694 C CA . ALA A 1 92 ? 8.977 -10.047 -8.609 1 94.19 92 ALA A CA 1
ATOM 695 C C . ALA A 1 92 ? 8.898 -8.984 -7.52 1 94.19 92 ALA A C 1
ATOM 697 O O . ALA A 1 92 ? 7.898 -8.891 -6.801 1 94.19 92 ALA A O 1
ATOM 698 N N . GLY A 1 93 ? 9.961 -8.242 -7.336 1 91.94 93 GLY A N 1
ATOM 699 C CA . GLY A 1 93 ? 10 -7.203 -6.316 1 91.94 93 GLY A CA 1
ATOM 700 C C . GLY A 1 93 ? 11.25 -6.344 -6.387 1 91.94 93 GLY A C 1
ATOM 701 O O . GLY A 1 93 ? 12.211 -6.688 -7.078 1 91.94 93 GLY A O 1
ATOM 702 N N . VAL A 1 94 ? 11.172 -5.223 -5.773 1 89.5 94 VAL A N 1
ATOM 703 C CA . VAL A 1 94 ? 12.312 -4.316 -5.688 1 89.5 94 VAL A CA 1
ATOM 704 C C . VAL A 1 94 ? 12.43 -3.762 -4.27 1 89.5 94 VAL A C 1
ATOM 706 O O . VAL A 1 94 ? 11.422 -3.643 -3.561 1 89.5 94 VAL A O 1
ATOM 709 N N . ALA A 1 95 ? 13.672 -3.625 -3.912 1 88.12 95 ALA A N 1
ATOM 710 C CA . ALA A 1 95 ? 13.969 -2.863 -2.701 1 88.12 95 ALA A CA 1
ATOM 711 C C . ALA A 1 95 ? 14.43 -1.448 -3.043 1 88.12 95 ALA A C 1
ATOM 713 O O . ALA A 1 95 ? 15.539 -1.255 -3.541 1 88.12 95 ALA A O 1
ATOM 714 N N . LYS A 1 96 ? 13.562 -0.469 -2.9 1 83.75 96 LYS A N 1
ATOM 715 C CA . LYS A 1 96 ? 13.883 0.936 -3.141 1 83.75 96 LYS A CA 1
ATOM 716 C C . LYS A 1 96 ? 13.906 1.726 -1.835 1 83.75 96 LYS A C 1
ATOM 718 O O . LYS A 1 96 ? 12.93 1.721 -1.083 1 83.75 96 LYS A O 1
ATOM 723 N N . PHE A 1 97 ? 15.055 2.355 -1.59 1 89.94 97 PHE A N 1
ATOM 724 C CA . PHE A 1 97 ? 15.227 3.125 -0.364 1 89.94 97 PHE A CA 1
ATOM 725 C C . PHE A 1 97 ? 15.32 4.613 -0.668 1 89.94 97 PHE A C 1
ATOM 727 O O . PHE A 1 97 ? 16.141 5.035 -1.489 1 89.94 97 PHE A O 1
ATOM 734 N N . ILE A 1 98 ? 14.469 5.359 -0.061 1 93.38 98 ILE A N 1
ATOM 735 C CA . ILE A 1 98 ? 14.414 6.793 -0.314 1 93.38 98 ILE A CA 1
ATOM 736 C C . ILE A 1 98 ? 13.844 7.512 0.91 1 93.38 98 ILE A C 1
ATOM 738 O O . ILE A 1 98 ? 13.023 6.953 1.639 1 93.38 98 ILE A O 1
ATOM 742 N N . SER A 1 99 ? 14.336 8.68 1.123 1 96.44 99 SER A N 1
ATOM 743 C CA . SER A 1 99 ? 13.789 9.539 2.166 1 96.44 99 SER A CA 1
ATOM 744 C C . SER A 1 99 ? 12.5 10.211 1.71 1 96.44 99 SER A C 1
ATOM 746 O O . SER A 1 99 ? 12.367 10.594 0.545 1 96.44 99 SER A O 1
ATOM 748 N N . ILE A 1 100 ? 11.547 10.453 2.686 1 97.75 100 ILE A N 1
ATOM 749 C CA . ILE A 1 100 ? 10.305 11.172 2.412 1 97.75 100 ILE A CA 1
ATOM 750 C C . ILE A 1 100 ? 10.617 12.609 2.023 1 97.75 100 ILE A C 1
ATOM 752 O O . ILE A 1 100 ? 9.773 13.297 1.428 1 97.75 100 ILE A O 1
ATOM 756 N N . LEU A 1 101 ? 11.859 13.039 2.289 1 98 101 LEU A N 1
ATOM 757 C CA . LEU A 1 101 ? 12.266 14.414 2.043 1 98 101 LEU A CA 1
ATOM 758 C C . LEU A 1 101 ? 12.852 14.57 0.642 1 98 101 LEU A C 1
ATOM 760 O O . LEU A 1 101 ? 13.055 15.688 0.165 1 98 101 LEU A O 1
ATOM 764 N N . SER A 1 102 ? 13.094 13.414 -0.021 1 97.5 102 SER A N 1
ATOM 765 C CA . SER A 1 102 ? 13.703 13.445 -1.345 1 97.5 102 SER A CA 1
ATOM 766 C C . SER A 1 102 ? 12.703 13.891 -2.406 1 97.5 102 SER A C 1
ATOM 768 O O . SER A 1 102 ? 11.539 13.492 -2.369 1 97.5 102 SER A O 1
ATOM 770 N N . ASN A 1 103 ? 13.188 14.586 -3.441 1 97 103 ASN A N 1
ATOM 771 C CA . ASN A 1 103 ? 12.336 15.016 -4.547 1 97 103 ASN A CA 1
ATOM 772 C C . ASN A 1 103 ? 11.781 13.828 -5.324 1 97 103 ASN A C 1
ATOM 774 O O . ASN A 1 103 ? 10.758 13.953 -5.996 1 97 103 ASN A O 1
ATOM 778 N N . GLU A 1 104 ? 12.43 12.672 -5.203 1 96.94 104 GLU A N 1
ATOM 779 C CA . GLU A 1 104 ? 12.016 11.484 -5.941 1 96.94 104 GLU A CA 1
ATOM 780 C C . GLU A 1 104 ? 11.156 10.57 -5.07 1 96.94 104 GLU A C 1
ATOM 782 O O . GLU A 1 104 ? 10.789 9.469 -5.492 1 96.94 104 GLU A O 1
ATOM 787 N N . ALA A 1 105 ? 10.812 11.031 -3.883 1 97.31 105 ALA A N 1
ATOM 788 C CA . ALA A 1 105 ? 10.148 10.188 -2.895 1 97.31 105 ALA A CA 1
ATOM 789 C C . ALA A 1 105 ? 8.859 9.594 -3.453 1 97.31 105 ALA A C 1
ATOM 791 O O . ALA A 1 105 ? 8.625 8.391 -3.346 1 97.31 105 ALA A O 1
ATOM 792 N N . ILE A 1 106 ? 8.062 10.383 -4.164 1 98 106 ILE A N 1
ATOM 793 C CA . ILE A 1 106 ? 6.742 9.945 -4.602 1 98 106 ILE A CA 1
ATOM 794 C C . ILE A 1 106 ? 6.879 9.016 -5.805 1 98 106 ILE A C 1
ATOM 796 O O . ILE A 1 106 ? 6.16 8.023 -5.914 1 98 106 ILE A O 1
ATOM 800 N N . GLU A 1 107 ? 7.77 9.367 -6.648 1 97.44 107 GLU A N 1
ATOM 801 C CA . GLU A 1 107 ? 8.031 8.5 -7.797 1 97.44 107 GLU A CA 1
ATOM 802 C C . GLU A 1 107 ? 8.5 7.121 -7.355 1 97.44 107 GLU A C 1
ATOM 804 O O . GLU A 1 107 ? 8.031 6.105 -7.871 1 97.44 107 GLU A O 1
ATOM 809 N N . MET A 1 108 ? 9.391 7.086 -6.438 1 96.31 108 MET A N 1
ATOM 810 C CA . MET A 1 108 ? 9.922 5.82 -5.938 1 96.31 108 MET A CA 1
ATOM 811 C C . MET A 1 108 ? 8.859 5.047 -5.176 1 96.31 108 MET A C 1
ATOM 813 O O . MET A 1 108 ? 8.789 3.818 -5.27 1 96.31 108 MET A O 1
ATOM 817 N N . PHE A 1 109 ? 8.078 5.711 -4.402 1 97.38 109 PHE A N 1
ATOM 818 C CA . PHE A 1 109 ? 6.934 5.117 -3.723 1 97.38 109 PHE A CA 1
ATOM 819 C C . PHE A 1 109 ? 6.004 4.438 -4.719 1 97.38 109 PHE A C 1
ATOM 821 O O . PHE A 1 109 ? 5.629 3.275 -4.535 1 97.38 109 PHE A O 1
ATOM 828 N N . ASP A 1 110 ? 5.645 5.172 -5.766 1 97.88 110 ASP A N 1
ATOM 829 C CA . ASP A 1 110 ? 4.746 4.637 -6.785 1 97.88 110 ASP A CA 1
ATOM 830 C C . ASP A 1 110 ? 5.34 3.389 -7.438 1 97.88 110 ASP A C 1
ATOM 832 O O . ASP A 1 110 ? 4.629 2.406 -7.668 1 97.88 110 ASP A O 1
ATOM 836 N N . GLU A 1 111 ? 6.566 3.455 -7.754 1 96.75 111 GLU A N 1
ATOM 837 C CA . GLU A 1 111 ? 7.23 2.324 -8.398 1 96.75 111 GLU A CA 1
ATOM 838 C C . GLU A 1 111 ? 7.258 1.104 -7.488 1 96.75 111 GLU A C 1
ATOM 840 O O . GLU A 1 111 ? 6.934 -0.007 -7.914 1 96.75 111 GLU A O 1
ATOM 845 N N . ALA A 1 112 ? 7.633 1.29 -6.238 1 95.56 112 ALA A N 1
ATOM 846 C CA . ALA A 1 112 ? 7.711 0.196 -5.273 1 95.56 112 ALA A CA 1
ATOM 847 C C . ALA A 1 112 ? 6.355 -0.481 -5.098 1 95.56 112 ALA A C 1
ATOM 849 O O . ALA A 1 112 ? 6.262 -1.71 -5.117 1 95.56 112 ALA A O 1
ATOM 850 N N . LEU A 1 113 ? 5.312 0.325 -4.941 1 97.5 113 LEU A N 1
ATOM 851 C CA . LEU A 1 113 ? 3.988 -0.248 -4.723 1 97.5 113 LEU A CA 1
ATOM 852 C C . LEU A 1 113 ? 3.479 -0.939 -5.98 1 97.5 113 LEU A C 1
ATOM 854 O O . LEU A 1 113 ? 2.781 -1.953 -5.898 1 97.5 113 LEU A O 1
ATOM 858 N N . SER A 1 114 ? 3.836 -0.351 -7.117 1 98 114 SER A N 1
ATOM 859 C CA . SER A 1 114 ? 3.408 -0.947 -8.375 1 98 114 SER A CA 1
ATOM 860 C C . SER A 1 114 ? 3.979 -2.35 -8.547 1 98 114 SER A C 1
ATOM 862 O O . SER A 1 114 ? 3.264 -3.273 -8.945 1 98 114 SER A O 1
ATOM 864 N N . ILE A 1 115 ? 5.211 -2.525 -8.25 1 97.06 115 ILE A N 1
ATOM 865 C CA . ILE A 1 115 ? 5.898 -3.793 -8.461 1 97.06 115 ILE A CA 1
ATOM 866 C C . ILE A 1 115 ? 5.602 -4.746 -7.309 1 97.06 115 ILE A C 1
ATOM 868 O O . ILE A 1 115 ? 5.191 -5.887 -7.527 1 97.06 115 ILE A O 1
ATOM 872 N N . ASN A 1 116 ? 5.711 -4.281 -6.059 1 96.06 116 ASN A N 1
ATOM 873 C CA . ASN A 1 116 ? 5.723 -5.145 -4.883 1 96.06 116 ASN A CA 1
ATOM 874 C C . ASN A 1 116 ? 4.309 -5.473 -4.414 1 96.06 116 ASN A C 1
ATOM 876 O O . ASN A 1 116 ? 4.113 -6.383 -3.609 1 96.06 116 ASN A O 1
ATOM 880 N N . LEU A 1 117 ? 3.359 -4.719 -4.914 1 97.62 117 LEU A N 1
ATOM 881 C CA . LEU A 1 117 ? 2.033 -4.914 -4.34 1 97.62 117 LEU A CA 1
ATOM 882 C C . LEU A 1 117 ? 0.975 -5.008 -5.434 1 97.62 117 LEU A C 1
ATOM 884 O O . LEU A 1 117 ? 0.37 -6.062 -5.629 1 97.62 117 LEU A O 1
ATOM 888 N N . ARG A 1 118 ? 0.807 -3.951 -6.203 1 98.38 118 ARG A N 1
ATOM 889 C CA . ARG A 1 118 ? -0.298 -3.914 -7.152 1 98.38 118 ARG A CA 1
ATOM 890 C C . ARG A 1 118 ? -0.191 -5.051 -8.164 1 98.38 118 ARG A C 1
ATOM 892 O O . ARG A 1 118 ? -1.199 -5.652 -8.539 1 98.38 118 ARG A O 1
ATOM 899 N N . SER A 1 119 ? 1.018 -5.281 -8.688 1 98.75 119 SER A N 1
ATOM 900 C CA . SER A 1 119 ? 1.217 -6.367 -9.641 1 98.75 119 SER A CA 1
ATOM 901 C C . SER A 1 119 ? 0.763 -7.703 -9.062 1 98.75 119 SER A C 1
ATOM 903 O O . SER A 1 119 ? 0.115 -8.5 -9.75 1 98.75 119 SER A O 1
ATOM 905 N N . ILE A 1 120 ? 1.041 -7.938 -7.805 1 98.56 120 ILE A N 1
ATOM 906 C CA . ILE A 1 120 ? 0.702 -9.188 -7.133 1 98.56 120 ILE A CA 1
ATOM 907 C C . ILE A 1 120 ? -0.81 -9.273 -6.938 1 98.56 120 ILE A C 1
ATOM 909 O O . ILE A 1 120 ? -1.423 -10.297 -7.242 1 98.56 120 ILE A O 1
ATOM 913 N N . VAL A 1 121 ? -1.423 -8.203 -6.465 1 98.69 121 VAL A N 1
ATOM 914 C CA . VAL A 1 121 ? -2.867 -8.172 -6.262 1 98.69 121 VAL A CA 1
ATOM 915 C C . VAL A 1 121 ? -3.582 -8.492 -7.57 1 98.69 121 VAL A C 1
ATOM 917 O O . VAL A 1 121 ? -4.512 -9.305 -7.594 1 98.69 121 VAL A O 1
ATOM 920 N N . HIS A 1 122 ? -3.115 -7.906 -8.641 1 98.88 122 HIS A N 1
ATOM 921 C CA . HIS A 1 122 ? -3.756 -8.109 -9.938 1 98.88 122 HIS A CA 1
ATOM 922 C C . HIS A 1 122 ? -3.523 -9.523 -10.445 1 98.88 122 HIS A C 1
ATOM 924 O O . HIS A 1 122 ? -4.445 -10.164 -10.969 1 98.88 122 HIS A O 1
ATOM 930 N N . LEU A 1 123 ? -2.33 -10.031 -10.305 1 98.88 123 LEU A N 1
ATOM 931 C CA . LEU A 1 123 ? -2.037 -11.391 -10.734 1 98.88 123 LEU A CA 1
ATOM 932 C C . LEU A 1 123 ? -2.879 -12.406 -9.961 1 98.88 123 LEU A C 1
ATOM 934 O O . LEU A 1 123 ? -3.348 -13.391 -10.531 1 98.88 123 LEU A O 1
ATOM 938 N N . VAL A 1 124 ? -3.023 -12.148 -8.648 1 98.81 124 VAL A N 1
ATOM 939 C CA . VAL A 1 124 ? -3.865 -13.023 -7.828 1 98.81 124 VAL A CA 1
ATOM 940 C C . VAL A 1 124 ? -5.305 -12.977 -8.336 1 98.81 124 VAL A C 1
ATOM 942 O O . VAL A 1 124 ? -5.941 -14.023 -8.5 1 98.81 124 VAL A O 1
ATOM 945 N N . HIS A 1 125 ? -5.793 -11.773 -8.633 1 98.81 125 HIS A N 1
ATOM 946 C CA . HIS A 1 125 ? -7.141 -11.617 -9.172 1 98.81 125 HIS A CA 1
ATOM 947 C C . HIS A 1 125 ? -7.305 -12.391 -10.477 1 98.81 125 HIS A C 1
ATOM 949 O O . HIS A 1 125 ? -8.281 -13.125 -10.648 1 98.81 125 HIS A O 1
ATOM 955 N N . LEU A 1 126 ? -6.352 -12.281 -11.359 1 98.81 126 LEU A N 1
ATOM 956 C CA . LEU A 1 126 ? -6.418 -12.883 -12.688 1 98.81 126 LEU A CA 1
ATOM 957 C C . LEU A 1 126 ? -6.316 -14.406 -12.602 1 98.81 126 LEU A C 1
ATOM 959 O O . LEU A 1 126 ? -6.875 -15.117 -13.438 1 98.81 126 LEU A O 1
ATOM 963 N N . SER A 1 127 ? -5.633 -14.922 -11.562 1 98.75 127 SER A N 1
ATOM 964 C CA . SER A 1 127 ? -5.328 -16.344 -11.5 1 98.75 127 SER A CA 1
ATOM 965 C C . SER A 1 127 ? -6.289 -17.078 -10.562 1 98.75 127 SER A C 1
ATOM 967 O O . SER A 1 127 ? -6.332 -18.312 -10.547 1 98.75 127 SER A O 1
ATOM 969 N N . ALA A 1 128 ? -7.105 -16.359 -9.852 1 98.44 128 ALA A N 1
ATOM 970 C CA . ALA A 1 128 ? -7.867 -16.906 -8.727 1 98.44 128 ALA A CA 1
ATOM 971 C C . ALA A 1 128 ? -8.773 -18.047 -9.172 1 98.44 128 ALA A C 1
ATOM 973 O O . ALA A 1 128 ? -8.828 -19.094 -8.523 1 98.44 128 ALA A O 1
ATOM 974 N N . SER A 1 129 ? -9.453 -17.875 -10.258 1 98.44 129 SER A N 1
ATOM 975 C CA . SER A 1 129 ? -10.398 -18.891 -10.695 1 98.44 129 SER A CA 1
ATOM 976 C C . SER A 1 129 ? -9.688 -20.188 -11.047 1 98.44 129 SER A C 1
ATOM 978 O O . SER A 1 129 ? -10.203 -21.281 -10.781 1 98.44 129 SER A O 1
ATOM 980 N N . TYR A 1 130 ? -8.539 -20.125 -11.617 1 98.81 130 TYR A N 1
ATOM 981 C CA . TYR A 1 130 ? -7.77 -21.312 -11.969 1 98.81 130 TYR A CA 1
ATOM 982 C C . TYR A 1 130 ? -7.223 -21.984 -10.727 1 98.81 130 TYR A C 1
ATOM 984 O O . TYR A 1 130 ? -7.203 -23.219 -10.641 1 98.81 130 TYR A O 1
ATOM 992 N N . LEU A 1 131 ? -6.824 -21.203 -9.742 1 98.75 131 LEU A N 1
ATOM 993 C CA . LEU A 1 131 ? -6.277 -21.734 -8.5 1 98.75 131 LEU A CA 1
ATOM 994 C C . LEU A 1 131 ? -7.371 -22.391 -7.668 1 98.75 131 LEU A C 1
ATOM 996 O O . LEU A 1 131 ? -7.125 -23.391 -6.992 1 98.75 131 LEU A O 1
ATOM 1000 N N . ILE A 1 132 ? -8.531 -21.812 -7.754 1 98.69 132 ILE A N 1
ATOM 1001 C CA . ILE A 1 132 ? -9.664 -22.422 -7.074 1 98.69 132 ILE A CA 1
ATOM 1002 C C . ILE A 1 132 ? -10 -23.75 -7.727 1 98.69 132 ILE A C 1
ATOM 1004 O O . ILE A 1 132 ? -10.203 -24.75 -7.035 1 98.69 132 ILE A O 1
ATOM 1008 N N . ALA A 1 133 ? -9.992 -23.828 -9.031 1 98.62 133 ALA A N 1
ATOM 1009 C CA . ALA A 1 133 ? -10.32 -25.047 -9.773 1 98.62 133 ALA A CA 1
ATOM 1010 C C . ALA A 1 133 ? -9.336 -26.156 -9.453 1 98.62 133 ALA A C 1
ATOM 1012 O O . ALA A 1 133 ? -9.711 -27.328 -9.398 1 98.62 133 ALA A O 1
ATOM 1013 N N . SER A 1 134 ? -8.133 -25.812 -9.211 1 98.19 134 SER A N 1
ATOM 1014 C CA . SER A 1 134 ? -7.098 -26.812 -8.992 1 98.19 134 SER A CA 1
ATOM 1015 C C . SER A 1 134 ? -6.852 -27.047 -7.504 1 98.19 134 SER A C 1
ATOM 1017 O O . SER A 1 134 ? -6.008 -27.859 -7.125 1 98.19 134 SER A O 1
ATOM 1019 N N . LYS A 1 135 ? -7.59 -26.25 -6.656 1 98.12 135 LYS A N 1
ATOM 1020 C CA . LYS A 1 135 ? -7.332 -26.266 -5.219 1 98.12 135 LYS A CA 1
ATOM 1021 C C . LYS A 1 135 ? -5.852 -26.047 -4.922 1 98.12 135 LYS A C 1
ATOM 1023 O O . LYS A 1 135 ? -5.238 -26.812 -4.184 1 98.12 135 LYS A O 1
ATOM 1028 N N . GLY A 1 136 ? -5.371 -24.969 -5.586 1 98.12 136 GLY A N 1
ATOM 1029 C CA . GLY A 1 136 ? -3.943 -24.703 -5.598 1 98.12 136 GLY A CA 1
ATOM 1030 C C . GLY A 1 136 ? -3.51 -23.75 -4.492 1 98.12 136 GLY A C 1
ATOM 1031 O O . GLY A 1 136 ? -4.027 -23.812 -3.377 1 98.12 136 GLY A O 1
ATOM 1032 N N . SER A 1 137 ? -2.369 -22.953 -4.801 1 98.19 137 SER A N 1
ATOM 1033 C CA . SER A 1 137 ? -1.833 -22.078 -3.758 1 98.19 137 SER A CA 1
ATOM 1034 C C . SER A 1 137 ? -1.208 -20.828 -4.355 1 98.19 137 SER A C 1
ATOM 1036 O O . SER A 1 137 ? -0.846 -20.812 -5.535 1 98.19 137 SER A O 1
ATOM 1038 N N . ILE A 1 138 ? -1.217 -19.859 -3.557 1 98.31 138 ILE A N 1
ATOM 1039 C CA . ILE A 1 138 ? -0.551 -18.578 -3.828 1 98.31 138 ILE A CA 1
ATOM 1040 C C . ILE A 1 138 ? 0.602 -18.391 -2.848 1 98.31 138 ILE A C 1
ATOM 1042 O O . ILE A 1 138 ? 0.425 -18.531 -1.635 1 98.31 138 ILE A O 1
ATOM 1046 N N . ASN A 1 139 ? 1.761 -18.125 -3.398 1 96.94 139 ASN A N 1
ATOM 1047 C CA . ASN A 1 139 ? 2.945 -17.906 -2.576 1 96.94 139 ASN A CA 1
ATOM 1048 C C . ASN A 1 139 ? 3.562 -16.531 -2.846 1 96.94 139 ASN A C 1
ATOM 1050 O O . ASN A 1 139 ? 4.066 -16.281 -3.941 1 96.94 139 ASN A O 1
ATOM 1054 N N . ASN A 1 140 ? 3.535 -15.656 -1.854 1 96.06 140 ASN A N 1
ATOM 1055 C CA . ASN A 1 140 ? 4.145 -14.336 -1.918 1 96.06 140 ASN A CA 1
ATOM 1056 C C . ASN A 1 140 ? 5.492 -14.305 -1.203 1 96.06 140 ASN A C 1
ATOM 1058 O O . ASN A 1 140 ? 5.645 -14.891 -0.13 1 96.06 140 ASN A O 1
ATOM 1062 N N . ILE A 1 141 ? 6.406 -13.664 -1.79 1 90.25 141 ILE A N 1
ATOM 1063 C CA . ILE A 1 141 ? 7.719 -13.57 -1.162 1 90.25 141 ILE A CA 1
ATOM 1064 C C . ILE A 1 141 ? 7.789 -12.305 -0.306 1 90.25 141 ILE A C 1
ATOM 1066 O O . ILE A 1 141 ? 7.691 -11.188 -0.823 1 90.25 141 ILE A O 1
ATOM 1070 N N . GLY A 1 142 ? 7.891 -12.461 1.002 1 82.44 142 GLY A N 1
ATOM 1071 C CA . GLY A 1 142 ? 7.961 -11.367 1.958 1 82.44 142 GLY A CA 1
ATOM 1072 C C . GLY A 1 142 ? 9.383 -10.898 2.223 1 82.44 142 GLY A C 1
ATOM 1073 O O . GLY A 1 142 ? 10.219 -10.906 1.32 1 82.44 142 GLY A O 1
ATOM 1074 N N . SER A 1 143 ? 9.578 -10.211 3.326 1 69.62 143 SER A N 1
ATOM 1075 C CA . SER A 1 143 ? 10.898 -9.758 3.775 1 69.62 143 SER A CA 1
ATOM 1076 C C . SER A 1 143 ? 11.547 -10.781 4.695 1 69.62 143 SER A C 1
ATOM 1078 O O . SER A 1 143 ? 10.914 -11.766 5.094 1 69.62 143 SER A O 1
ATOM 1080 N N . VAL A 1 144 ? 12.828 -10.469 4.867 1 58.97 144 VAL A N 1
ATOM 1081 C CA . VAL A 1 144 ? 13.586 -11.328 5.77 1 58.97 144 VAL A CA 1
ATOM 1082 C C . VAL A 1 144 ? 12.914 -11.352 7.141 1 58.97 144 VAL A C 1
ATOM 1084 O O . VAL A 1 144 ? 12.555 -10.305 7.68 1 58.97 144 VAL A O 1
ATOM 1087 N N . GLY A 1 145 ? 12.562 -12.5 7.656 1 54.22 145 GLY A N 1
ATOM 1088 C CA . GLY A 1 145 ? 12.016 -12.703 8.992 1 54.22 145 GLY A CA 1
ATOM 1089 C C . GLY A 1 145 ? 10.5 -12.688 9.023 1 54.22 145 GLY A C 1
ATOM 1090 O O . GLY A 1 145 ? 9.898 -12.828 10.086 1 54.22 145 GLY A O 1
ATOM 1091 N N . GLY A 1 146 ? 9.953 -12.453 7.984 1 58.56 146 GLY A N 1
ATOM 1092 C CA . GLY A 1 146 ? 8.5 -12.547 7.906 1 58.56 146 GLY A CA 1
ATOM 1093 C C . GLY A 1 146 ? 7.793 -11.328 8.477 1 58.56 146 GLY A C 1
ATOM 1094 O O . GLY A 1 146 ? 6.566 -11.32 8.602 1 58.56 146 GLY A O 1
ATOM 1095 N N . ILE A 1 147 ? 8.523 -10.344 9.023 1 69.44 147 ILE A N 1
ATOM 1096 C CA . ILE A 1 147 ? 7.945 -9.133 9.586 1 69.44 147 ILE A CA 1
ATOM 1097 C C . ILE A 1 147 ? 8.242 -7.945 8.672 1 69.44 147 ILE A C 1
ATOM 1099 O O . ILE A 1 147 ? 9.344 -7.832 8.125 1 69.44 147 ILE A O 1
ATOM 1103 N N . ALA A 1 148 ? 7.258 -7.18 8.547 1 75.06 148 ALA A N 1
ATOM 1104 C CA . ALA A 1 148 ? 7.492 -5.977 7.754 1 75.06 148 ALA A CA 1
ATOM 1105 C C . ALA A 1 148 ? 8.531 -5.074 8.422 1 75.06 148 ALA A C 1
ATOM 1107 O O . ALA A 1 148 ? 8.406 -4.746 9.602 1 75.06 148 ALA A O 1
ATOM 1108 N N . PRO A 1 149 ? 9.578 -4.797 7.695 1 78.44 149 PRO A N 1
ATOM 1109 C CA . PRO A 1 149 ? 10.633 -3.979 8.297 1 78.44 149 PRO A CA 1
ATOM 1110 C C . PRO A 1 149 ? 10.172 -2.553 8.594 1 78.44 149 PRO A C 1
ATOM 1112 O O . PRO A 1 149 ? 9.258 -2.043 7.949 1 78.44 149 PRO A O 1
ATOM 1115 N N . ILE A 1 150 ? 10.75 -2.021 9.664 1 82.75 150 ILE A N 1
ATOM 1116 C CA . ILE A 1 150 ? 10.609 -0.604 9.984 1 82.75 150 ILE A CA 1
ATOM 1117 C C . ILE A 1 150 ? 11.992 0.049 10.031 1 82.75 150 ILE A C 1
ATOM 1119 O O . ILE A 1 150 ? 12.859 -0.379 10.797 1 82.75 150 ILE A O 1
ATOM 1123 N N . ALA A 1 151 ? 12.219 0.95 9.086 1 85 151 ALA A N 1
ATOM 1124 C CA . ALA A 1 151 ? 13.516 1.619 9.031 1 85 151 ALA A CA 1
ATOM 1125 C C . ALA A 1 151 ? 13.383 3.031 8.469 1 85 151 ALA A C 1
ATOM 1127 O O . ALA A 1 151 ? 12.445 3.322 7.719 1 85 151 ALA A O 1
ATOM 1128 N N . SER A 1 152 ? 14.336 3.875 8.883 1 87.75 152 SER A N 1
ATOM 1129 C CA . SER A 1 152 ? 14.406 5.234 8.352 1 87.75 152 SER A CA 1
ATOM 1130 C C . SER A 1 152 ? 14.844 5.238 6.895 1 87.75 152 SER A C 1
ATOM 1132 O O . SER A 1 152 ? 15.703 4.445 6.496 1 87.75 152 SER A O 1
ATOM 1134 N N . GLU A 1 153 ? 14.195 6.094 6.148 1 89.88 153 GLU A N 1
ATOM 1135 C CA . GLU A 1 153 ? 14.555 6.371 4.762 1 89.88 153 GLU A CA 1
ATOM 1136 C C . GLU A 1 153 ? 14.328 5.148 3.875 1 89.88 153 GLU A C 1
ATOM 1138 O O . GLU A 1 153 ? 15.039 4.949 2.887 1 89.88 153 GLU A O 1
ATOM 1143 N N . LYS A 1 154 ? 13.406 4.297 4.32 1 92.44 154 LYS A N 1
ATOM 1144 C CA . LYS A 1 154 ? 13.031 3.098 3.576 1 92.44 154 LYS A CA 1
ATOM 1145 C C . LYS A 1 154 ? 11.523 2.898 3.566 1 92.44 154 LYS A C 1
ATOM 1147 O O . LYS A 1 154 ? 11.039 1.768 3.492 1 92.44 154 LYS A O 1
ATOM 1152 N N . PHE A 1 155 ? 10.828 3.984 3.639 1 94 155 PHE A N 1
ATOM 1153 C CA . PHE A 1 155 ? 9.398 3.879 3.928 1 94 155 PHE A CA 1
ATOM 1154 C C . PHE A 1 155 ? 8.672 3.146 2.807 1 94 155 PHE A C 1
ATOM 1156 O O . PHE A 1 155 ? 7.75 2.369 3.062 1 94 155 PHE A O 1
ATOM 1163 N N . SER A 1 156 ? 9.07 3.4 1.521 1 94.44 156 SER A N 1
ATOM 1164 C CA . SER A 1 156 ? 8.352 2.814 0.398 1 94.44 156 SER A CA 1
ATOM 1165 C C . SER A 1 156 ? 8.438 1.292 0.417 1 94.44 156 SER A C 1
ATOM 1167 O O . SER A 1 156 ? 7.43 0.605 0.227 1 94.44 156 SER A O 1
ATOM 1169 N N . TYR A 1 157 ? 9.602 0.831 0.639 1 92.25 157 TYR A N 1
ATOM 1170 C CA . TYR A 1 157 ? 9.805 -0.611 0.729 1 92.25 157 TYR A CA 1
ATOM 1171 C C . TYR A 1 157 ? 9.07 -1.189 1.933 1 92.25 157 TYR A C 1
ATOM 1173 O O . TYR A 1 157 ? 8.359 -2.188 1.812 1 92.25 157 TYR A O 1
ATOM 1181 N N . CYS A 1 158 ? 9.188 -0.585 3.09 1 91.88 158 CYS A N 1
ATOM 1182 C CA . CYS A 1 158 ? 8.57 -1.046 4.324 1 91.88 158 CYS A CA 1
ATOM 1183 C C . CYS A 1 158 ? 7.051 -1.121 4.176 1 91.88 158 CYS A C 1
ATOM 1185 O O . CYS A 1 158 ? 6.434 -2.113 4.562 1 91.88 158 CYS A O 1
ATOM 1187 N N . ILE A 1 159 ? 6.531 -0.156 3.592 1 93.81 159 ILE A N 1
ATOM 1188 C CA . ILE A 1 159 ? 5.078 -0.094 3.449 1 93.81 159 ILE A CA 1
ATOM 1189 C C . ILE A 1 159 ? 4.613 -1.158 2.459 1 93.81 159 ILE A C 1
ATOM 1191 O O . ILE A 1 159 ? 3.572 -1.789 2.66 1 93.81 159 ILE A O 1
ATOM 1195 N N . SER A 1 160 ? 5.332 -1.35 1.403 1 94.06 160 SER A N 1
ATOM 1196 C CA . SER A 1 160 ? 4.945 -2.35 0.414 1 94.06 160 SER A CA 1
ATOM 1197 C C . SER A 1 160 ? 4.941 -3.752 1.017 1 94.06 160 SER A C 1
ATOM 1199 O O . SER A 1 160 ? 4.031 -4.543 0.761 1 94.06 160 SER A O 1
ATOM 1201 N N . LYS A 1 161 ? 5.895 -4.027 1.809 1 92.5 161 LYS A N 1
ATOM 1202 C CA . LYS A 1 161 ? 5.98 -5.348 2.428 1 92.5 161 LYS A CA 1
ATOM 1203 C C . LYS A 1 161 ? 4.902 -5.523 3.496 1 92.5 161 LYS A C 1
ATOM 1205 O O . LYS A 1 161 ? 4.32 -6.602 3.623 1 92.5 161 LYS A O 1
ATOM 1210 N N . ALA A 1 162 ? 4.715 -4.5 4.277 1 92 162 ALA A N 1
ATOM 1211 C CA . ALA A 1 162 ? 3.635 -4.562 5.254 1 92 162 ALA A CA 1
ATOM 1212 C C . ALA A 1 162 ? 2.293 -4.812 4.574 1 92 162 ALA A C 1
ATOM 1214 O O . ALA A 1 162 ? 1.499 -5.637 5.035 1 92 162 ALA A O 1
ATOM 1215 N N . ALA A 1 163 ? 2.104 -4.09 3.531 1 94.75 163 ALA A N 1
ATOM 1216 C CA . ALA A 1 163 ? 0.873 -4.246 2.758 1 94.75 163 ALA A CA 1
ATOM 1217 C C . ALA A 1 163 ? 0.755 -5.66 2.193 1 94.75 163 ALA A C 1
ATOM 1219 O O . ALA A 1 163 ? -0.312 -6.273 2.26 1 94.75 163 ALA A O 1
ATOM 1220 N N . LEU A 1 164 ? 1.821 -6.18 1.695 1 95.25 164 LEU A N 1
ATOM 1221 C CA . LEU A 1 164 ? 1.821 -7.523 1.128 1 95.25 164 LEU A CA 1
ATOM 1222 C C . LEU A 1 164 ? 1.515 -8.562 2.199 1 95.25 164 LEU A C 1
ATOM 1224 O O . LEU A 1 164 ? 0.755 -9.508 1.957 1 95.25 164 LEU A O 1
ATOM 1228 N N . HIS A 1 165 ? 2.119 -8.438 3.357 1 92.5 165 HIS A N 1
ATOM 1229 C CA . HIS A 1 165 ? 1.853 -9.344 4.469 1 92.5 165 HIS A CA 1
ATOM 1230 C C . HIS A 1 165 ? 0.368 -9.359 4.82 1 92.5 165 HIS A C 1
ATOM 1232 O O . HIS A 1 165 ? -0.221 -10.43 4.98 1 92.5 165 HIS A O 1
ATOM 1238 N N . HIS A 1 166 ? -0.187 -8.227 4.883 1 93.12 166 HIS A N 1
ATOM 1239 C CA . HIS A 1 166 ? -1.595 -8.141 5.254 1 93.12 166 HIS A CA 1
ATOM 1240 C C . HIS A 1 166 ? -2.492 -8.672 4.141 1 93.12 166 HIS A C 1
ATOM 1242 O O . HIS A 1 166 ? -3.506 -9.32 4.41 1 93.12 166 HIS A O 1
ATOM 1248 N N . PHE A 1 167 ? -2.131 -8.344 2.926 1 96 167 PHE A N 1
ATOM 1249 C CA . PHE A 1 167 ? -2.855 -8.906 1.791 1 96 167 PHE A CA 1
ATOM 1250 C C . PHE A 1 167 ? -2.887 -10.43 1.866 1 96 167 PHE A C 1
ATOM 1252 O O . PHE A 1 167 ? -3.943 -11.039 1.701 1 96 167 PHE A O 1
ATOM 1259 N N . THR A 1 168 ? -1.742 -10.984 2.146 1 96.06 168 THR A N 1
ATOM 1260 C CA . THR A 1 168 ? -1.605 -12.43 2.232 1 96.06 168 THR A CA 1
ATOM 1261 C C . THR A 1 168 ? -2.543 -13 3.293 1 96.06 168 THR A C 1
ATOM 1263 O O . THR A 1 168 ? -3.25 -13.977 3.043 1 96.06 168 THR A O 1
ATOM 1266 N N . LYS A 1 169 ? -2.572 -12.367 4.398 1 94.62 169 LYS A N 1
ATOM 1267 C CA . LYS A 1 169 ?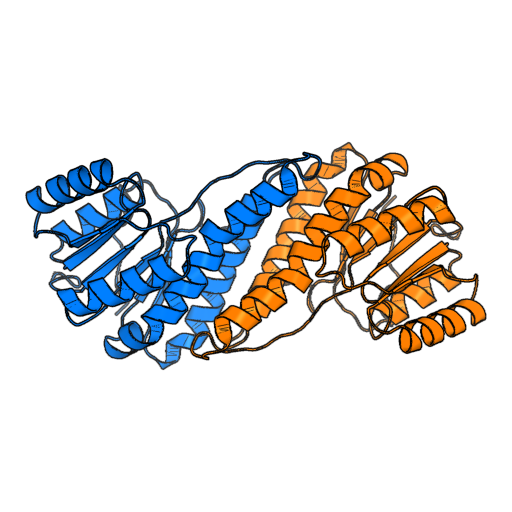 -3.418 -12.828 5.496 1 94.62 169 LYS A CA 1
ATOM 1268 C C . LYS A 1 169 ? -4.898 -12.711 5.141 1 94.62 169 LYS A C 1
ATOM 1270 O O . LYS A 1 169 ? -5.68 -13.625 5.402 1 94.62 169 LYS A O 1
ATOM 1275 N N . CYS A 1 170 ? -5.312 -11.602 4.566 1 95.56 170 CYS A N 1
ATOM 1276 C CA . CYS A 1 170 ? -6.703 -11.398 4.172 1 95.56 170 CYS A CA 1
ATOM 1277 C C . CYS A 1 170 ? -7.133 -12.438 3.137 1 95.56 170 CYS A C 1
ATOM 1279 O O . CYS A 1 170 ? -8.234 -12.984 3.217 1 95.56 170 CYS A O 1
ATOM 1281 N N . LEU A 1 171 ? -6.246 -12.664 2.219 1 97.25 171 LEU A N 1
ATOM 1282 C CA . LEU A 1 171 ? -6.559 -13.586 1.132 1 97.25 171 LEU A CA 1
ATOM 1283 C C . LEU A 1 171 ? -6.66 -15.016 1.647 1 97.25 171 LEU A C 1
ATOM 1285 O O . LEU A 1 171 ? -7.48 -15.797 1.159 1 97.25 171 LEU A O 1
ATOM 1289 N N . ALA A 1 17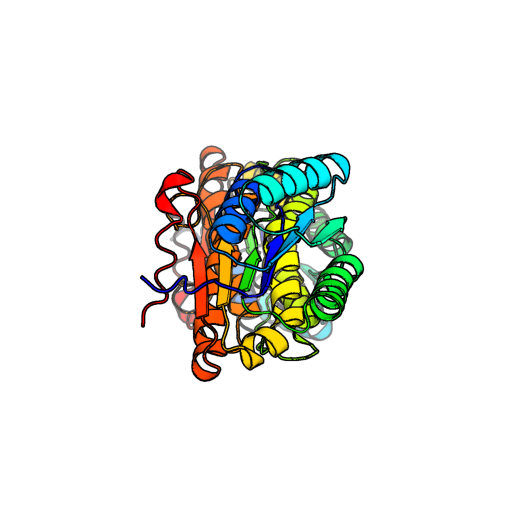2 ? -5.773 -15.383 2.574 1 97.12 172 ALA A N 1
ATOM 1290 C CA . ALA A 1 172 ? -5.84 -16.719 3.178 1 97.12 172 ALA A CA 1
ATOM 1291 C C . ALA A 1 172 ? -7.219 -16.969 3.783 1 97.12 172 ALA A C 1
ATOM 1293 O O . ALA A 1 172 ? -7.785 -18.062 3.611 1 97.12 172 ALA A O 1
ATOM 1294 N N . LEU A 1 173 ? -7.719 -15.984 4.465 1 96.06 173 LEU A N 1
ATOM 1295 C CA . LEU A 1 173 ? -9.047 -16.109 5.051 1 96.06 173 LEU A CA 1
ATOM 1296 C C . LEU A 1 173 ? -10.109 -16.219 3.965 1 96.06 173 LEU A C 1
ATOM 1298 O O . LEU A 1 173 ? -10.992 -17.078 4.039 1 96.06 173 LEU A O 1
ATOM 1302 N N . GLU A 1 174 ? -10.023 -15.445 2.947 1 96.56 174 GLU A N 1
ATOM 1303 C CA . GLU A 1 174 ? -11.055 -15.344 1.919 1 96.56 174 GLU A CA 1
ATOM 1304 C C . GLU A 1 174 ? -11.109 -16.609 1.066 1 96.56 174 GLU A C 1
ATOM 1306 O O . GLU A 1 174 ? -12.188 -17.062 0.697 1 96.56 174 GLU A O 1
ATOM 1311 N N . LEU A 1 175 ? -9.977 -17.188 0.814 1 97.75 175 LEU A N 1
ATOM 1312 C CA . LEU A 1 175 ? -9.945 -18.281 -0.147 1 97.75 175 LEU A CA 1
ATOM 1313 C C . LEU A 1 175 ? -9.891 -19.641 0.567 1 97.75 175 LEU A C 1
ATOM 1315 O O . LEU A 1 175 ? -9.859 -20.688 -0.079 1 97.75 175 LEU A O 1
ATOM 1319 N N . ALA A 1 176 ? -9.906 -19.562 1.89 1 96.25 176 ALA A N 1
ATOM 1320 C CA . ALA A 1 176 ? -9.859 -20.797 2.684 1 96.25 176 ALA A CA 1
ATOM 1321 C C . ALA A 1 176 ? -11 -21.734 2.309 1 96.25 176 ALA A C 1
ATOM 1323 O O . ALA A 1 176 ? -10.781 -22.938 2.115 1 96.25 176 ALA A O 1
ATOM 1324 N N . SER A 1 177 ? -12.102 -21.172 2.137 1 95.69 177 SER A N 1
ATOM 1325 C CA . SER A 1 177 ? -13.281 -22 1.869 1 95.69 177 SER A CA 1
ATOM 1326 C C . SER A 1 177 ? -13.242 -22.562 0.455 1 95.69 177 SER A C 1
ATOM 1328 O O . SER A 1 177 ? -14.008 -23.469 0.128 1 95.69 177 SER A O 1
ATOM 1330 N N . LYS A 1 178 ? -12.383 -22.016 -0.349 1 97.38 178 LYS A N 1
ATOM 1331 C CA . LYS A 1 178 ? -12.25 -22.484 -1.724 1 97.38 178 LYS A CA 1
ATOM 1332 C C . LYS A 1 178 ? -11.078 -23.453 -1.861 1 97.38 178 LYS A C 1
ATOM 1334 O O . LYS A 1 178 ? -10.695 -23.828 -2.975 1 97.38 178 LYS A O 1
ATOM 1339 N N . ASN A 1 179 ? -10.445 -23.75 -0.727 1 97.75 179 ASN A N 1
ATOM 1340 C CA . ASN A 1 179 ? -9.344 -24.703 -0.655 1 97.75 179 ASN A CA 1
ATOM 1341 C C . ASN A 1 179 ? -8.117 -24.203 -1.409 1 97.75 179 ASN A C 1
ATOM 1343 O O . ASN A 1 179 ? -7.434 -24.984 -2.074 1 97.75 179 ASN A O 1
ATOM 1347 N N . VAL A 1 180 ? -7.984 -22.906 -1.435 1 98.19 180 VAL A N 1
ATOM 1348 C CA . VAL A 1 180 ? -6.762 -22.297 -1.94 1 98.19 180 VAL A CA 1
ATOM 1349 C C . VAL A 1 180 ? -5.91 -21.797 -0.773 1 98.19 180 VAL A C 1
ATOM 1351 O O . VAL A 1 180 ? -6.387 -21.047 0.076 1 98.19 180 VAL A O 1
ATOM 1354 N N . ARG A 1 181 ? -4.68 -22.25 -0.708 1 97.62 181 ARG A N 1
ATOM 1355 C CA . ARG A 1 181 ? -3.768 -21.797 0.338 1 97.62 181 ARG A CA 1
ATOM 1356 C C . ARG A 1 181 ? -3.025 -20.547 -0.087 1 97.62 181 ARG A C 1
ATOM 1358 O O . ARG A 1 181 ? -2.625 -20.406 -1.246 1 97.62 181 ARG A O 1
ATOM 1365 N N . VAL A 1 182 ? -2.881 -19.609 0.817 1 97.5 182 VAL A N 1
ATOM 1366 C CA . VAL A 1 182 ? -2.125 -18.391 0.587 1 97.5 182 VAL A CA 1
ATOM 1367 C C . VAL A 1 182 ? -1.027 -18.25 1.639 1 97.5 182 VAL A C 1
ATOM 1369 O O . VAL A 1 182 ? -1.309 -18.219 2.838 1 97.5 182 VAL A O 1
ATOM 1372 N N . ASN A 1 183 ? 0.249 -18.188 1.103 1 94.12 183 ASN A N 1
ATOM 1373 C CA . ASN A 1 183 ? 1.389 -18.203 2.014 1 94.12 183 ASN A CA 1
ATOM 1374 C C . ASN A 1 183 ? 2.34 -17.047 1.757 1 94.12 183 ASN A C 1
ATOM 1376 O O . ASN A 1 183 ? 2.434 -16.547 0.632 1 94.12 183 ASN A O 1
ATOM 1380 N N . LEU A 1 184 ? 2.918 -16.594 2.861 1 92.88 184 LEU A N 1
ATOM 1381 C CA . LEU A 1 184 ? 4.051 -15.68 2.791 1 92.88 184 LEU A CA 1
ATOM 1382 C C . LEU A 1 184 ? 5.363 -16.422 3.018 1 92.88 184 LEU A C 1
ATOM 1384 O O . LEU A 1 184 ? 5.543 -17.078 4.047 1 92.88 184 LEU A O 1
ATOM 1388 N N . ILE A 1 185 ? 6.262 -16.344 2.021 1 87.12 185 ILE A N 1
ATOM 1389 C CA . ILE A 1 185 ? 7.547 -17.016 2.137 1 87.12 185 ILE A CA 1
ATOM 1390 C C . ILE A 1 185 ? 8.641 -16 2.438 1 87.12 185 ILE A C 1
ATOM 1392 O O . ILE A 1 185 ? 8.75 -14.977 1.762 1 87.12 185 ILE A O 1
ATOM 1396 N N . ALA A 1 186 ? 9.367 -16.094 3.547 1 76.25 186 ALA A N 1
ATOM 1397 C CA . ALA A 1 186 ? 10.508 -15.242 3.855 1 76.25 186 ALA A CA 1
ATOM 1398 C C . ALA A 1 186 ? 11.719 -15.602 2.992 1 76.25 186 ALA A C 1
ATOM 1400 O O . ALA A 1 186 ? 11.992 -16.781 2.76 1 76.25 186 ALA A O 1
ATOM 1401 N N . PRO A 1 187 ? 12.266 -14.523 2.459 1 63.28 187 PRO A N 1
ATOM 1402 C CA . PRO A 1 187 ? 13.453 -14.828 1.664 1 63.28 187 PRO A CA 1
ATOM 1403 C C . PRO A 1 187 ? 14.562 -15.477 2.492 1 63.28 187 PRO A C 1
ATOM 1405 O O . PRO A 1 187 ? 14.812 -15.062 3.627 1 63.28 187 PRO A O 1
ATOM 1408 N N . GLY A 1 188 ? 14.641 -16.812 2.754 1 53.69 188 GLY A N 1
ATOM 1409 C CA . GLY A 1 188 ? 15.734 -17.516 3.404 1 53.69 188 GLY A CA 1
ATOM 1410 C C . GLY A 1 188 ? 16.844 -17.891 2.445 1 53.69 188 GLY A C 1
ATOM 1411 O O . GLY A 1 188 ? 16.734 -17.688 1.235 1 53.69 188 GLY A O 1
ATOM 1412 N N . PRO A 1 189 ? 18.078 -18.219 3.102 1 45.88 189 PRO A N 1
ATOM 1413 C CA . PRO A 1 189 ? 19.016 -18.844 2.174 1 45.88 189 PRO A CA 1
ATOM 1414 C C . PRO A 1 189 ? 18.375 -19.953 1.347 1 45.88 189 PRO A C 1
ATOM 1416 O O . PRO A 1 189 ? 17.438 -20.609 1.806 1 45.88 189 PRO A O 1
ATOM 1419 N N . VAL A 1 190 ? 18.328 -19.922 0.02 1 41.78 190 VAL A N 1
ATOM 1420 C CA . VAL A 1 190 ? 17.703 -20.859 -0.919 1 41.78 190 VAL A CA 1
ATOM 1421 C C . VAL A 1 190 ? 17.688 -22.266 -0.317 1 41.78 190 VAL A C 1
ATOM 1423 O O . VAL A 1 190 ? 17.156 -23.203 -0.924 1 41.78 190 VAL A O 1
ATOM 1426 N N . ARG A 1 191 ? 18.484 -22.609 0.713 1 40.44 191 ARG A N 1
ATOM 1427 C CA . ARG A 1 191 ? 18.438 -24.016 1.087 1 40.44 191 ARG A CA 1
ATOM 1428 C C . ARG A 1 191 ? 17.094 -24.391 1.669 1 40.44 191 ARG A C 1
ATOM 1430 O O . ARG A 1 191 ? 16.75 -25.578 1.745 1 40.44 191 ARG A O 1
ATOM 1437 N N . THR A 1 192 ? 16.469 -23.578 2.377 1 36.72 192 THR A N 1
ATOM 1438 C CA . THR A 1 192 ? 15.344 -24 3.199 1 36.72 192 THR A CA 1
ATOM 1439 C C . THR A 1 192 ? 14.039 -23.938 2.402 1 36.72 192 THR A C 1
ATOM 1441 O O . THR A 1 192 ? 12.953 -24.078 2.965 1 36.72 192 THR A O 1
ATOM 1444 N N . TYR A 1 193 ? 13.992 -23.453 1.26 1 37.41 193 TYR A N 1
ATOM 1445 C CA . TYR A 1 193 ? 12.734 -23.391 0.521 1 37.41 193 TYR A CA 1
ATOM 1446 C C . TYR A 1 193 ? 12.109 -24.781 0.399 1 37.41 193 TYR A C 1
ATOM 1448 O O . TYR A 1 193 ? 11.016 -24.922 -0.158 1 37.41 193 TYR A O 1
ATOM 1456 N N . THR A 1 194 ? 12.812 -25.766 0.787 1 35.41 194 THR A N 1
ATOM 1457 C CA . THR A 1 194 ? 12.312 -27.125 0.58 1 35.41 194 THR A CA 1
ATOM 1458 C C . THR A 1 194 ? 11.07 -27.375 1.422 1 35.41 194 THR A C 1
ATOM 1460 O O . THR A 1 194 ? 10.438 -28.422 1.308 1 35.41 194 THR A O 1
ATOM 1463 N N . ARG A 1 195 ? 10.82 -26.609 2.432 1 34.91 195 ARG A N 1
ATOM 1464 C CA . ARG A 1 195 ? 9.695 -27.094 3.24 1 34.91 195 ARG A CA 1
ATOM 1465 C C . ARG A 1 195 ? 8.367 -26.594 2.678 1 34.91 195 ARG A C 1
ATOM 1467 O O . ARG A 1 195 ? 7.676 -25.797 3.314 1 34.91 195 ARG A O 1
ATOM 1474 N N . PHE A 1 196 ? 8.211 -26.422 1.382 1 35.28 196 PHE A N 1
ATOM 1475 C CA . PHE A 1 196 ? 6.844 -26.312 0.887 1 35.28 196 PHE A CA 1
ATOM 1476 C C . PHE A 1 196 ? 5.992 -27.469 1.377 1 35.28 196 PHE A C 1
ATOM 1478 O O . PHE A 1 196 ? 5.879 -28.5 0.697 1 35.28 196 PHE A O 1
ATOM 1485 N N . LYS A 1 197 ? 6.086 -27.891 2.75 1 33.69 197 LYS A N 1
ATOM 1486 C CA . LYS A 1 197 ? 5.195 -28.984 3.123 1 33.69 197 LYS A CA 1
ATOM 1487 C C . LYS A 1 197 ? 3.734 -28.594 2.924 1 33.69 197 LYS A C 1
ATOM 1489 O O . LYS A 1 197 ? 3.273 -27.594 3.465 1 33.69 197 LYS A O 1
ATOM 1494 N N . PRO A 1 198 ? 3.002 -29.047 1.818 1 30.3 198 PRO A N 1
ATOM 1495 C CA . PRO A 1 198 ? 1.538 -29 1.844 1 30.3 198 PRO A CA 1
ATOM 1496 C C . PRO A 1 198 ? 0.959 -29.469 3.178 1 30.3 198 PRO A C 1
ATOM 1498 O O . PRO A 1 198 ? 1.369 -30.5 3.705 1 30.3 198 PRO A O 1
ATOM 1501 N N . THR A 1 199 ? 0.864 -28.609 4.234 1 27.55 199 THR A N 1
ATOM 1502 C CA . THR A 1 199 ? 0.199 -29.219 5.383 1 27.55 199 THR A CA 1
ATOM 1503 C C . THR A 1 199 ? -0.981 -30.078 4.93 1 27.55 199 THR A C 1
ATOM 1505 O O . THR A 1 199 ? -1.908 -29.578 4.289 1 27.55 199 THR A O 1
ATOM 1508 N N . THR A 1 200 ? -0.854 -31.328 4.754 1 20.94 200 THR A N 1
ATOM 1509 C CA . THR A 1 200 ? -1.909 -32.344 4.746 1 20.94 200 THR A CA 1
ATOM 1510 C C . THR A 1 200 ? -2.766 -32.219 6.004 1 20.94 200 THR A C 1
ATOM 1512 O O . THR A 1 200 ? -2.242 -32.031 7.105 1 20.94 200 THR A O 1
ATOM 1515 N N . MET B 1 1 ? -3.801 25.656 32.125 1 31.52 1 MET B N 1
ATOM 1516 C CA . MET B 1 1 ? -3.061 24.703 31.281 1 31.52 1 MET B CA 1
ATOM 1517 C C . MET B 1 1 ? -2.844 25.281 29.875 1 31.52 1 MET B C 1
ATOM 1519 O O . MET B 1 1 ? -3.801 25.656 29.203 1 31.52 1 MET B O 1
ATOM 1523 N N . GLU B 1 2 ? -1.921 26.047 29.609 1 43.06 2 GLU B N 1
ATOM 1524 C CA . GLU B 1 2 ? -1.583 26.906 28.469 1 43.06 2 GLU B CA 1
ATOM 1525 C C . GLU B 1 2 ? -1.858 26.188 27.141 1 43.06 2 GLU B C 1
ATOM 1527 O O . GLU B 1 2 ? -1.501 25.031 26.969 1 43.06 2 GLU B O 1
ATOM 1532 N N . ASN B 1 3 ? -2.928 26.609 26.359 1 58.94 3 ASN B N 1
ATOM 1533 C CA . ASN B 1 3 ? -3.516 26 25.172 1 58.94 3 ASN B CA 1
ATOM 1534 C C . ASN B 1 3 ? -2.461 25.719 24.094 1 58.94 3 ASN B C 1
ATOM 1536 O O . ASN B 1 3 ? -2.006 26.656 23.422 1 58.94 3 ASN B O 1
ATOM 1540 N N . CYS B 1 4 ? -1.734 24.531 24.188 1 77.44 4 CYS B N 1
ATOM 1541 C CA . CYS B 1 4 ? -0.592 24.109 23.375 1 77.44 4 CYS B CA 1
ATOM 1542 C C . CYS B 1 4 ? -0.901 24.234 21.891 1 77.44 4 CYS B C 1
ATOM 1544 O O . CYS B 1 4 ? 0.011 24.281 21.062 1 77.44 4 CYS B O 1
ATOM 1546 N N . LEU B 1 5 ? -2.217 24.672 21.578 1 90.94 5 LEU B N 1
ATOM 1547 C CA . LEU B 1 5 ? -2.557 24.719 20.156 1 90.94 5 LEU B CA 1
ATOM 1548 C C . LEU B 1 5 ? -2.881 26.141 19.719 1 90.94 5 LEU B C 1
ATOM 1550 O O . LEU B 1 5 ? -3.141 26.375 18.531 1 90.94 5 LEU B O 1
ATOM 1554 N N . LYS B 1 6 ? -2.781 27.062 20.688 1 93.06 6 LYS B N 1
ATOM 1555 C CA . LYS B 1 6 ? -3.107 28.438 20.344 1 93.06 6 LYS B CA 1
ATOM 1556 C C . LYS B 1 6 ? -2.221 28.953 19.219 1 93.06 6 LYS B C 1
ATOM 1558 O O . LYS B 1 6 ? -0.993 28.875 19.297 1 93.06 6 LYS B O 1
ATOM 1563 N N . ASN B 1 7 ? -2.814 29.344 18.172 1 94.31 7 ASN B N 1
ATOM 1564 C CA . ASN B 1 7 ? -2.227 29.984 17 1 94.31 7 ASN B CA 1
ATOM 1565 C C . ASN B 1 7 ? -1.412 29 16.172 1 94.31 7 ASN B C 1
ATOM 1567 O O . ASN B 1 7 ? -0.694 29.406 15.25 1 94.31 7 ASN B O 1
ATOM 1571 N N . LYS B 1 8 ? -1.479 27.75 16.531 1 97.5 8 LYS B N 1
ATOM 1572 C CA . LYS B 1 8 ? -0.886 26.75 15.664 1 97.5 8 LYS B CA 1
ATOM 1573 C C . LYS B 1 8 ? -1.701 26.578 14.383 1 97.5 8 LYS B C 1
ATOM 1575 O O . LYS B 1 8 ? -2.934 26.609 14.422 1 97.5 8 LYS B O 1
ATOM 1580 N N . VAL B 1 9 ? -0.985 26.469 13.32 1 98.62 9 VAL B N 1
ATOM 1581 C CA . VAL B 1 9 ? -1.636 26.281 12.023 1 98.62 9 VAL B CA 1
ATOM 1582 C C . VAL B 1 9 ? -1.751 24.781 11.719 1 98.62 9 VAL B C 1
ATOM 1584 O O . VAL B 1 9 ? -0.753 24.062 11.742 1 98.62 9 VAL B O 1
ATOM 1587 N N . VAL B 1 10 ? -3.021 24.312 11.43 1 98.75 10 VAL B N 1
ATOM 1588 C CA . VAL B 1 10 ? -3.311 22.891 11.258 1 98.75 10 VAL B CA 1
ATOM 1589 C C . VAL B 1 10 ? -4.051 22.672 9.938 1 98.75 10 VAL B C 1
ATOM 1591 O O . VAL B 1 10 ? -4.984 23.406 9.617 1 98.75 10 VAL B O 1
ATOM 1594 N N . ILE B 1 11 ? -3.564 21.766 9.164 1 98.88 11 ILE B N 1
ATOM 1595 C CA . ILE B 1 11 ? -4.34 21.234 8.047 1 98.88 11 ILE B CA 1
ATOM 1596 C C . ILE B 1 11 ? -5.09 19.969 8.484 1 98.88 11 ILE B C 1
ATOM 1598 O O . ILE B 1 11 ? -4.5 19.078 9.078 1 98.88 11 ILE B O 1
ATOM 1602 N N . VAL B 1 12 ? -6.391 19.906 8.211 1 98.56 12 VAL B N 1
ATOM 1603 C CA . VAL B 1 12 ? -7.199 18.703 8.445 1 98.56 12 VAL B CA 1
ATOM 1604 C C . VAL B 1 12 ? -7.859 18.266 7.141 1 98.56 12 VAL B C 1
ATOM 1606 O O . VAL B 1 12 ? -8.82 18.891 6.688 1 98.56 12 VAL B O 1
ATOM 1609 N N . THR B 1 13 ? -7.352 17.203 6.586 1 98.38 13 THR B N 1
ATOM 1610 C CA . THR B 1 13 ? -8.008 16.672 5.391 1 98.38 13 THR B CA 1
ATOM 1611 C C . THR B 1 13 ? -9.25 15.875 5.766 1 98.38 13 THR B C 1
ATOM 1613 O O . THR B 1 13 ? -9.375 15.414 6.902 1 98.38 13 THR B O 1
ATOM 1616 N N . GLY B 1 14 ? -10.141 15.742 4.805 1 96.94 14 GLY B N 1
ATOM 1617 C CA . GLY B 1 14 ? -11.359 15 5.074 1 96.94 14 GLY B CA 1
ATOM 1618 C C . GLY B 1 14 ? -12.227 15.633 6.148 1 96.94 14 GLY B C 1
ATOM 1619 O O . GLY B 1 14 ? -12.875 14.93 6.926 1 96.94 14 GLY B O 1
ATOM 1620 N N . SER B 1 15 ? -12.219 16.891 6.262 1 96.5 15 SER B N 1
ATOM 1621 C CA . SER B 1 15 ? -12.844 17.562 7.402 1 96.5 15 SER B CA 1
ATOM 1622 C C . SER B 1 15 ? -14.227 18.078 7.047 1 96.5 15 SER B C 1
ATOM 1624 O O . SER B 1 15 ? -14.781 18.922 7.77 1 96.5 15 SER B O 1
ATOM 1626 N N . SER B 1 16 ? -14.812 17.594 5.926 1 94.25 16 SER B N 1
ATOM 1627 C CA . SER B 1 16 ? -16.156 18.016 5.57 1 94.25 16 SER B CA 1
ATOM 1628 C C . SER B 1 16 ? -17.219 17.141 6.246 1 94.25 16 SER B C 1
ATOM 1630 O O . SER B 1 16 ? -18.406 17.375 6.094 1 94.25 16 SER B O 1
ATOM 1632 N N . SER B 1 17 ? -16.781 16.109 6.945 1 88.88 17 SER B N 1
ATOM 1633 C CA . SER B 1 17 ? -17.719 15.234 7.652 1 88.88 17 SER B CA 1
ATOM 1634 C C . SER B 1 17 ? -16.984 14.328 8.641 1 88.88 17 SER B C 1
ATOM 1636 O O . SER B 1 17 ? -15.758 14.289 8.672 1 88.88 17 SER B O 1
ATOM 1638 N N . GLY B 1 18 ? -17.797 13.781 9.578 1 90.19 18 GLY B N 1
ATOM 1639 C CA . GLY B 1 18 ? -17.328 12.688 10.406 1 90.19 18 GLY B CA 1
ATOM 1640 C C . GLY B 1 18 ? -16.219 13.094 11.359 1 90.19 18 GLY B C 1
ATOM 1641 O O . GLY B 1 18 ? -16.344 14.094 12.062 1 90.19 18 GLY B O 1
ATOM 1642 N N . ILE B 1 19 ? -15.219 12.258 11.375 1 89.62 19 ILE B N 1
ATOM 1643 C CA . ILE B 1 19 ? -14.109 12.406 12.312 1 89.62 19 ILE B CA 1
ATOM 1644 C C . ILE B 1 19 ? -13.336 13.688 11.992 1 89.62 19 ILE B C 1
ATOM 1646 O O . ILE B 1 19 ? -12.961 14.438 12.898 1 89.62 19 ILE B O 1
ATOM 1650 N N . GLY B 1 20 ? -13.188 13.969 10.703 1 94.88 20 GLY B N 1
ATOM 1651 C CA . GLY B 1 20 ? -12.461 15.156 10.297 1 94.88 20 GLY B CA 1
ATOM 1652 C C . GLY B 1 20 ? -13.133 16.453 10.734 1 94.88 20 GLY B C 1
ATOM 1653 O O . GLY B 1 20 ? -12.461 17.391 11.156 1 94.88 20 GLY B O 1
ATOM 1654 N N . GLU B 1 21 ? -14.383 16.438 10.641 1 96 21 GLU B N 1
ATOM 1655 C CA . GLU B 1 21 ? -15.156 17.578 11.102 1 96 21 GLU B CA 1
ATOM 1656 C C . GLU B 1 21 ? -15.008 17.781 12.602 1 96 21 GLU B C 1
ATOM 1658 O O . GLU B 1 21 ? -14.75 18.906 13.062 1 96 21 GLU B O 1
ATOM 1663 N N . ALA B 1 22 ? -15.172 16.734 13.352 1 94.69 22 ALA B N 1
ATOM 1664 C CA . ALA B 1 22 ? -15.078 16.797 14.805 1 94.69 22 ALA B CA 1
ATOM 1665 C C . ALA B 1 22 ? -13.703 17.297 15.242 1 94.69 22 ALA B C 1
ATOM 1667 O O . ALA B 1 22 ? -13.586 18.125 16.141 1 94.69 22 ALA B O 1
ATOM 1668 N N . ILE B 1 23 ? -12.695 16.859 14.547 1 94.75 23 ILE B N 1
ATOM 1669 C CA . ILE B 1 23 ? -11.32 17.25 14.867 1 94.75 23 ILE B CA 1
ATOM 1670 C C . ILE B 1 23 ? -11.133 18.734 14.562 1 94.75 23 ILE B C 1
ATOM 1672 O O . ILE B 1 23 ? -10.57 19.469 15.375 1 94.75 23 ILE B O 1
ATOM 1676 N N . ALA B 1 24 ? -11.648 19.156 13.43 1 97.19 24 ALA B N 1
ATOM 1677 C CA . ALA B 1 24 ? -11.508 20.547 13.039 1 97.19 24 ALA B CA 1
ATOM 1678 C C . ALA B 1 24 ? -12.156 21.469 14.07 1 97.19 24 ALA B C 1
ATOM 1680 O O . ALA B 1 24 ? -11.547 22.438 14.523 1 97.19 24 ALA B O 1
ATOM 1681 N N . VAL B 1 25 ? -13.328 21.156 14.492 1 97.31 25 VAL B N 1
ATOM 1682 C CA . VAL B 1 25 ? -14.078 21.984 15.43 1 97.31 25 VAL B CA 1
ATOM 1683 C C . VAL B 1 25 ? -13.352 22.031 16.781 1 97.31 25 VAL B C 1
ATOM 1685 O O . VAL B 1 25 ? -13.211 23.109 17.375 1 97.31 25 VAL B O 1
ATOM 1688 N N . GLU B 1 26 ? -12.875 20.891 17.188 1 95.56 26 GLU B N 1
ATOM 1689 C CA . GLU B 1 26 ? -12.156 20.812 18.453 1 95.56 26 GLU B CA 1
ATOM 1690 C C . GLU B 1 26 ? -10.875 21.641 18.406 1 95.56 26 GLU B C 1
ATOM 1692 O O . GLU B 1 26 ? -10.57 22.359 19.359 1 95.56 26 GLU B O 1
ATOM 1697 N N . LEU B 1 27 ? -10.148 21.547 17.344 1 96.38 27 LEU B N 1
ATOM 1698 C CA . LEU B 1 27 ? -8.906 22.297 17.188 1 96.38 27 LEU B CA 1
ATOM 1699 C C . LEU B 1 27 ? -9.172 23.797 17.219 1 96.38 27 LEU B C 1
ATOM 1701 O O . LEU B 1 27 ? -8.438 24.547 17.875 1 96.38 27 LEU B O 1
ATOM 1705 N N . VAL B 1 28 ? -10.203 24.234 16.547 1 97.25 28 VAL B N 1
ATOM 1706 C CA . VAL B 1 28 ? -10.57 25.641 16.516 1 97.25 28 VAL B CA 1
ATOM 1707 C C . VAL B 1 28 ? -10.953 26.109 17.922 1 97.25 28 VAL B C 1
ATOM 1709 O O . VAL B 1 28 ? -10.555 27.203 18.359 1 97.25 28 VAL B O 1
ATOM 1712 N N . SER B 1 29 ? -11.641 25.297 18.625 1 96.5 29 SER B N 1
ATOM 1713 C CA . SER B 1 29 ? -12.07 25.641 19.969 1 96.5 29 SER B CA 1
ATOM 1714 C C . SER B 1 29 ? -10.875 25.812 20.906 1 96.5 29 SER B C 1
ATOM 1716 O O . SER B 1 29 ? -10.961 26.531 21.906 1 96.5 29 SER B O 1
ATOM 1718 N N . GLN B 1 30 ? -9.781 25.203 20.531 1 96 30 GLN B N 1
ATOM 1719 C CA . GLN B 1 30 ? -8.57 25.266 21.344 1 96 30 GLN B CA 1
ATOM 1720 C C . GLN B 1 30 ? -7.652 26.391 20.875 1 96 30 GLN B C 1
ATOM 1722 O O . GLN B 1 30 ? -6.523 26.516 21.344 1 96 30 GLN B O 1
ATOM 1727 N N . GLY B 1 31 ? -8.117 27.141 19.859 1 96.75 31 GLY B N 1
ATOM 1728 C CA . GLY B 1 31 ? -7.41 28.344 19.469 1 96.75 31 GLY B CA 1
ATOM 1729 C C . GLY B 1 31 ? -6.527 28.156 18.25 1 96.75 31 GLY B C 1
ATOM 1730 O O . GLY B 1 31 ? -5.793 29.062 17.859 1 96.75 31 GLY B O 1
ATOM 1731 N N . ALA B 1 32 ? -6.578 27.016 17.594 1 97.69 32 ALA B N 1
ATOM 1732 C CA . ALA B 1 32 ? -5.773 26.734 16.406 1 97.69 32 ALA B CA 1
ATOM 1733 C C . ALA B 1 32 ? -6.328 27.469 15.195 1 97.69 32 ALA B C 1
ATOM 1735 O O . ALA B 1 32 ? -7.512 27.812 15.148 1 97.69 32 ALA B O 1
ATOM 1736 N N . LYS B 1 33 ? -5.453 27.781 14.273 1 98.44 33 LYS B N 1
ATOM 1737 C CA . LYS B 1 33 ? -5.812 28.203 12.922 1 98.44 33 LYS B CA 1
ATOM 1738 C C . LYS B 1 33 ? -5.902 27.016 11.984 1 98.44 33 LYS B C 1
ATOM 1740 O O . LYS B 1 33 ? -4.895 26.359 11.703 1 98.44 33 LYS B O 1
ATOM 1745 N N . VAL B 1 34 ? -7.109 26.75 11.461 1 98.69 34 VAL B N 1
ATOM 1746 C CA . VAL B 1 34 ? -7.336 25.453 10.836 1 98.69 34 VAL B CA 1
ATOM 1747 C C . VAL B 1 34 ? -7.715 25.641 9.367 1 98.69 34 VAL B C 1
ATOM 1749 O O . VAL B 1 34 ? -8.586 26.453 9.047 1 98.69 34 VAL B O 1
ATOM 1752 N N . ALA B 1 35 ? -6.996 25.016 8.484 1 98.88 35 ALA B N 1
ATOM 1753 C CA . ALA B 1 35 ? -7.449 24.797 7.113 1 98.88 35 ALA B CA 1
ATOM 1754 C C . ALA B 1 35 ? -8.258 23.516 7.004 1 98.88 35 ALA B C 1
ATOM 1756 O O . ALA B 1 35 ? -7.758 22.422 7.309 1 98.88 35 ALA B O 1
ATOM 1757 N N . ILE B 1 36 ? -9.523 23.641 6.598 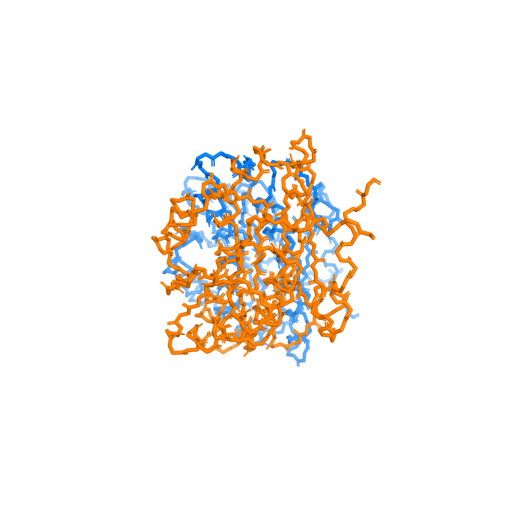1 98.75 36 ILE B N 1
ATOM 1758 C CA . ILE B 1 36 ? -10.383 22.469 6.418 1 98.75 36 ILE B CA 1
ATOM 1759 C C . ILE B 1 36 ? -10.469 22.109 4.934 1 98.75 36 ILE B C 1
ATOM 1761 O O . ILE B 1 36 ? -10.633 23 4.09 1 98.75 36 ILE B O 1
ATOM 1765 N N . ILE B 1 37 ? -10.281 20.812 4.648 1 98.81 37 ILE B N 1
ATOM 1766 C CA . ILE B 1 37 ? -10.188 20.344 3.273 1 98.81 37 ILE B CA 1
ATOM 1767 C C . ILE B 1 37 ? -11.281 19.312 3.008 1 98.81 37 ILE B C 1
ATOM 1769 O O . ILE B 1 37 ? -11.492 18.391 3.809 1 98.81 37 ILE B O 1
ATOM 1773 N N . GLY B 1 38 ? -11.977 19.438 1.89 1 97.88 38 GLY B N 1
ATOM 1774 C CA . GLY B 1 38 ? -12.961 18.453 1.438 1 97.88 38 GLY B CA 1
ATOM 1775 C C . GLY B 1 38 ? -13.414 18.688 0.008 1 97.88 38 GLY B C 1
ATOM 1776 O O . GLY B 1 38 ? -13.141 19.734 -0.575 1 97.88 38 GLY B O 1
ATOM 1777 N N . ARG B 1 39 ? -14.109 17.75 -0.488 1 96.62 39 ARG B N 1
ATOM 1778 C CA . ARG B 1 39 ? -14.508 17.797 -1.891 1 96.62 39 ARG B CA 1
ATOM 1779 C C . ARG B 1 39 ? -15.82 18.547 -2.061 1 96.62 39 ARG B C 1
ATOM 1781 O O . ARG B 1 39 ? -16.141 19.016 -3.156 1 96.62 39 ARG B O 1
ATOM 1788 N N . ARG B 1 40 ? -16.641 18.594 -0.946 1 95.25 40 ARG B N 1
ATOM 1789 C CA . ARG B 1 40 ? -17.969 19.188 -1.036 1 95.25 40 ARG B CA 1
ATOM 1790 C C . ARG B 1 40 ? -18.016 20.562 -0.394 1 95.25 40 ARG B C 1
ATOM 1792 O O . ARG B 1 40 ? -18.031 20.688 0.833 1 95.25 40 ARG B O 1
ATOM 1799 N N . GLU B 1 41 ? -18.188 21.531 -1.283 1 96.25 41 GLU B N 1
ATOM 1800 C CA . GLU B 1 41 ? -18.094 22.906 -0.843 1 96.25 41 GLU B CA 1
ATOM 1801 C C . GLU B 1 41 ? -19.188 23.234 0.182 1 96.25 41 GLU B C 1
ATOM 1803 O O . GLU B 1 41 ? -18.922 23.906 1.183 1 96.25 41 GLU B O 1
ATOM 1808 N N . HIS B 1 42 ? -20.375 22.75 -0.086 1 97.31 42 HIS B N 1
ATOM 1809 C CA . HIS B 1 42 ? -21.484 23.047 0.816 1 97.31 42 HIS B CA 1
ATOM 1810 C C . HIS B 1 42 ? -21.234 22.469 2.203 1 97.31 42 HIS B C 1
ATOM 1812 O O . HIS B 1 42 ? -21.562 23.094 3.213 1 97.31 42 HIS B O 1
ATOM 1818 N N . LYS B 1 43 ? -20.656 21.312 2.311 1 97.56 43 LYS B N 1
ATOM 1819 C CA . LYS B 1 43 ? -20.328 20.703 3.6 1 97.56 43 LYS B CA 1
ATOM 1820 C C . LYS B 1 43 ? -19.203 21.453 4.297 1 97.56 43 LYS B C 1
ATOM 1822 O O . LYS B 1 43 ? -19.203 21.609 5.52 1 97.56 43 LYS B O 1
ATOM 1827 N N . LEU B 1 44 ? -18.266 21.953 3.498 1 97.94 44 LEU B N 1
ATOM 1828 C CA . LEU B 1 44 ? -17.172 22.734 4.062 1 97.94 44 LEU B CA 1
ATOM 1829 C C . LEU B 1 44 ? -17.688 24.031 4.691 1 97.94 44 LEU B C 1
ATOM 1831 O O . LEU B 1 44 ? -17.219 24.438 5.758 1 97.94 44 LEU B O 1
ATOM 1835 N N . LYS B 1 45 ? -18.641 24.625 4.047 1 97.94 45 LYS B N 1
ATOM 1836 C CA . LYS B 1 45 ? -19.219 25.844 4.57 1 97.94 45 LYS B CA 1
ATOM 1837 C C . LYS B 1 45 ? -19.922 25.594 5.902 1 97.94 45 LYS B C 1
ATOM 1839 O O . LYS B 1 45 ? -19.828 26.422 6.82 1 97.94 45 LYS B O 1
ATOM 1844 N N . LEU B 1 46 ? -20.578 24.5 5.969 1 98.06 46 LEU B N 1
ATOM 1845 C CA . LEU B 1 46 ? -21.25 24.125 7.207 1 98.06 46 LEU B CA 1
ATOM 1846 C C . LEU B 1 46 ? -20.25 23.922 8.336 1 98.06 46 LEU B C 1
ATOM 1848 O O . LEU B 1 46 ? -20.453 24.391 9.461 1 98.06 46 LEU B O 1
ATOM 1852 N N . VAL B 1 47 ? -19.172 23.25 8.062 1 98.12 47 VAL B N 1
ATOM 1853 C CA . VAL B 1 47 ? -18.141 23 9.07 1 98.12 47 VAL B CA 1
ATOM 1854 C C . VAL B 1 47 ? -17.469 24.312 9.461 1 98.12 47 VAL B C 1
ATOM 1856 O O . VAL B 1 47 ? -17.203 24.547 10.641 1 98.12 47 VAL B O 1
ATOM 1859 N N . ALA B 1 48 ? -17.234 25.156 8.484 1 98.5 48 ALA B N 1
ATOM 1860 C CA . ALA B 1 48 ? -16.656 26.469 8.758 1 98.5 48 ALA B CA 1
ATOM 1861 C C . ALA B 1 48 ? -17.547 27.266 9.711 1 98.5 48 ALA B C 1
ATOM 1863 O O . ALA B 1 48 ? -17.047 27.906 10.641 1 98.5 48 ALA B O 1
ATOM 1864 N N . ALA B 1 49 ? -18.844 27.219 9.5 1 98.31 49 ALA B N 1
ATOM 1865 C CA . ALA B 1 49 ? -19.797 27.922 10.352 1 98.31 49 ALA B CA 1
ATOM 1866 C C . ALA B 1 49 ? -19.75 27.375 11.781 1 98.31 49 ALA B C 1
ATOM 1868 O O . ALA B 1 49 ? -19.797 28.141 12.742 1 98.31 49 ALA B O 1
ATOM 1869 N N . ARG B 1 50 ? -19.656 26.109 11.898 1 97.69 50 ARG B N 1
ATOM 1870 C CA . ARG B 1 50 ? -19.578 25.484 13.211 1 97.69 50 ARG B CA 1
ATOM 1871 C C . ARG B 1 50 ? -18.297 25.875 13.93 1 97.69 50 ARG B C 1
ATOM 1873 O O . ARG B 1 50 ? -18.297 26.125 15.141 1 97.69 50 ARG B O 1
ATOM 1880 N N . CYS B 1 51 ? -17.234 25.859 13.172 1 97.75 51 CYS B N 1
ATOM 1881 C CA . CYS B 1 51 ? -15.961 26.281 13.734 1 97.75 51 CYS B CA 1
ATOM 1882 C C . CYS B 1 51 ? -16.016 27.719 14.227 1 97.75 51 CYS B C 1
ATOM 1884 O O . CYS B 1 51 ? -15.5 28.047 15.297 1 97.75 51 CYS B O 1
ATOM 1886 N N . GLU B 1 52 ? -16.672 28.578 13.461 1 97.5 52 GLU B N 1
ATOM 1887 C CA . GLU B 1 52 ? -16.766 29.984 13.805 1 97.5 52 GLU B CA 1
ATOM 1888 C C . GLU B 1 52 ? -17.531 30.203 15.102 1 97.5 52 GLU B C 1
ATOM 1890 O O . GLU B 1 52 ? -17.266 31.156 15.844 1 97.5 52 GLU B O 1
ATOM 1895 N N . LEU B 1 53 ? -18.406 29.328 15.414 1 97.56 53 LEU B N 1
ATOM 1896 C CA . LEU B 1 53 ? -19.203 29.422 16.641 1 97.56 53 LEU B CA 1
ATOM 1897 C C . LEU B 1 53 ? -18.344 29.172 17.875 1 97.56 53 LEU B C 1
ATOM 1899 O O . LEU B 1 53 ? -18.656 29.641 18.969 1 97.56 53 LEU B O 1
ATOM 1903 N N . VAL B 1 54 ? -17.25 28.484 17.656 1 96.75 54 VAL B N 1
ATOM 1904 C CA . VAL B 1 54 ? -16.5 28.062 18.844 1 96.75 54 VAL B CA 1
ATOM 1905 C C . VAL B 1 54 ? -15.125 28.719 18.844 1 96.75 54 VAL B C 1
ATOM 1907 O O . VAL B 1 54 ? -14.328 28.484 19.766 1 96.75 54 VAL B O 1
ATOM 1910 N N . GLY B 1 55 ? -14.852 29.422 17.797 1 95 55 GLY B N 1
ATOM 1911 C CA . GLY B 1 55 ? -13.531 30.031 17.734 1 95 55 GLY B CA 1
ATOM 1912 C C . GLY B 1 55 ? -13.328 30.906 16.5 1 95 55 GLY B C 1
ATOM 1913 O O . GLY B 1 55 ? -14.164 31.766 16.203 1 95 55 GLY B O 1
ATOM 1914 N N . LYS B 1 56 ? -12.211 30.703 15.836 1 91.12 56 LYS B N 1
ATOM 1915 C CA . LYS B 1 56 ? -11.805 31.547 14.711 1 91.12 56 LYS B CA 1
ATOM 1916 C C . LYS B 1 56 ? -12.352 31 13.391 1 91.12 56 LYS B C 1
ATOM 1918 O O . LYS B 1 56 ? -12.742 29.828 13.312 1 91.12 56 LYS B O 1
ATOM 1923 N N . LYS B 1 57 ? -12.297 31.859 12.477 1 96 57 LYS B N 1
ATOM 1924 C CA . LYS B 1 57 ? -12.648 31.484 11.109 1 96 57 LYS B CA 1
ATOM 1925 C C . LYS B 1 57 ? -11.617 30.516 10.531 1 96 57 LYS B C 1
ATOM 1927 O O . LYS B 1 57 ? -10.414 30.703 10.719 1 96 57 LYS B O 1
ATOM 1932 N N . THR B 1 58 ? -12.078 29.547 9.82 1 98.56 58 THR B N 1
ATOM 1933 C CA . THR B 1 58 ? -11.211 28.547 9.188 1 98.56 58 THR B CA 1
ATOM 1934 C C . THR B 1 58 ? -10.914 28.938 7.738 1 98.56 58 THR B C 1
ATOM 1936 O O . THR B 1 58 ? -11.578 29.812 7.176 1 98.56 58 THR B O 1
ATOM 1939 N N . LEU B 1 59 ? -9.852 28.469 7.207 1 98.69 59 LEU B N 1
ATOM 1940 C CA . LEU B 1 59 ? -9.609 28.484 5.77 1 98.69 59 LEU B CA 1
ATOM 1941 C C . LEU B 1 59 ? -10.195 27.25 5.102 1 98.69 59 LEU B C 1
ATOM 1943 O O . LEU B 1 59 ? -9.719 26.125 5.309 1 98.69 59 LEU B O 1
ATOM 1947 N N . ALA B 1 60 ? -11.266 27.453 4.336 1 98.75 60 ALA B N 1
ATOM 1948 C CA . ALA B 1 60 ? -11.891 26.328 3.637 1 98.75 60 ALA B CA 1
ATOM 1949 C C . ALA B 1 60 ? -11.297 26.156 2.242 1 98.75 60 ALA B C 1
ATOM 1951 O O . ALA B 1 60 ? -11.281 27.109 1.445 1 98.75 60 ALA B O 1
ATOM 1952 N N . ILE B 1 61 ? -10.773 24.969 1.938 1 98.69 61 ILE B N 1
ATOM 1953 C CA . ILE B 1 61 ? -10.203 24.656 0.629 1 98.69 61 ILE B CA 1
ATOM 1954 C C . ILE B 1 61 ? -10.922 23.453 0.022 1 98.69 61 ILE B C 1
ATOM 1956 O O . ILE B 1 61 ? -10.867 22.359 0.57 1 98.69 61 ILE B O 1
ATOM 1960 N N . ARG B 1 62 ? -11.617 23.656 -1.052 1 98.69 62 ARG B N 1
ATOM 1961 C CA . ARG B 1 62 ? -12.18 22.547 -1.806 1 98.69 62 ARG B CA 1
ATOM 1962 C C . ARG B 1 62 ? -11.102 21.812 -2.582 1 98.69 62 ARG B C 1
ATOM 1964 O O . ARG B 1 62 ? -10.414 22.391 -3.422 1 98.69 62 ARG B O 1
ATOM 1971 N N . ALA B 1 63 ? -10.922 20.5 -2.311 1 98.44 63 ALA B N 1
ATOM 1972 C CA . ALA B 1 63 ? -9.867 19.734 -2.971 1 98.44 63 ALA B CA 1
ATOM 1973 C C . ALA B 1 63 ? -10.172 18.234 -2.939 1 98.44 63 ALA B C 1
ATOM 1975 O O . ALA B 1 63 ? -10.836 17.75 -2.021 1 98.44 63 ALA B O 1
ATOM 1976 N N . ASP B 1 64 ? -9.797 17.609 -3.953 1 98.38 64 ASP B N 1
ATOM 1977 C CA . ASP B 1 64 ? -9.758 16.156 -4.031 1 98.38 64 ASP B CA 1
ATOM 1978 C C . ASP B 1 64 ? -8.352 15.633 -3.74 1 98.38 64 ASP B C 1
ATOM 1980 O O . ASP B 1 64 ? -7.449 15.766 -4.562 1 98.38 64 ASP B O 1
ATOM 1984 N N . VAL B 1 65 ? -8.25 14.961 -2.596 1 98.19 65 VAL B N 1
ATOM 1985 C CA . VAL B 1 65 ? -6.918 14.594 -2.121 1 98.19 65 VAL B CA 1
ATOM 1986 C C . VAL B 1 65 ? -6.312 13.547 -3.057 1 98.19 65 VAL B C 1
ATOM 1988 O O . VAL B 1 65 ? -5.113 13.258 -2.977 1 98.19 65 VAL B O 1
ATOM 1991 N N . THR B 1 66 ? -7.078 12.945 -3.963 1 97.88 66 THR B N 1
ATOM 1992 C CA . THR B 1 66 ? -6.527 11.953 -4.879 1 97.88 66 THR B CA 1
ATOM 1993 C C . THR B 1 66 ? -5.832 12.633 -6.059 1 97.88 66 THR B C 1
ATOM 1995 O O . THR B 1 66 ? -5.16 11.969 -6.852 1 97.88 66 THR B O 1
ATOM 1998 N N . LYS B 1 67 ? -5.957 13.914 -6.152 1 98.56 67 LYS B N 1
ATOM 1999 C CA . LYS B 1 67 ? -5.348 14.664 -7.25 1 98.56 67 LYS B CA 1
ATOM 2000 C C . LYS B 1 67 ? -4.066 15.359 -6.801 1 98.56 67 LYS B C 1
ATOM 2002 O O . LYS B 1 67 ? -4.086 16.156 -5.852 1 98.56 67 LYS B O 1
ATOM 2007 N N . ASP B 1 68 ? -3.01 15.164 -7.535 1 98.12 68 ASP B N 1
ATOM 2008 C CA . ASP B 1 68 ? -1.704 15.719 -7.184 1 98.12 68 ASP B CA 1
ATOM 2009 C C . ASP B 1 68 ? -1.758 17.234 -7.102 1 98.12 68 ASP B C 1
ATOM 2011 O O . ASP B 1 68 ? -1.258 17.828 -6.141 1 98.12 68 ASP B O 1
ATOM 2015 N N . ASP B 1 69 ? -2.355 17.844 -8.016 1 98.56 69 ASP B N 1
ATOM 2016 C CA . ASP B 1 69 ? -2.402 19.297 -8.07 1 98.56 69 ASP B CA 1
ATOM 2017 C C . ASP B 1 69 ? -3.199 19.875 -6.902 1 98.56 69 ASP B C 1
ATOM 2019 O O . ASP B 1 69 ? -2.875 20.938 -6.387 1 98.56 69 ASP B O 1
ATOM 2023 N N . ASP B 1 70 ? -4.227 19.172 -6.5 1 98.81 70 ASP B N 1
ATOM 2024 C CA . ASP B 1 70 ? -5.02 19.625 -5.363 1 98.81 70 ASP B CA 1
ATOM 2025 C C . ASP B 1 70 ? -4.207 19.562 -4.07 1 98.81 70 ASP B C 1
ATOM 2027 O O . ASP B 1 70 ? -4.301 20.469 -3.236 1 98.81 70 ASP B O 1
ATOM 2031 N N . ARG B 1 71 ? -3.418 18.531 -3.953 1 98.81 71 ARG B N 1
ATOM 2032 C CA . ARG B 1 71 ? -2.578 18.422 -2.766 1 98.81 71 ARG B CA 1
ATOM 2033 C C . ARG B 1 71 ? -1.559 19.547 -2.703 1 98.81 71 ARG B C 1
ATOM 2035 O O . ARG B 1 71 ? -1.331 20.141 -1.64 1 98.81 71 ARG B O 1
ATOM 2042 N N . ARG B 1 72 ? -1.025 19.859 -3.82 1 98.81 72 ARG B N 1
ATOM 2043 C CA . ARG B 1 72 ? -0.09 20.984 -3.877 1 98.81 72 ARG B CA 1
ATOM 2044 C C . ARG B 1 72 ? -0.784 22.297 -3.533 1 98.81 72 ARG B C 1
ATOM 2046 O O . ARG B 1 72 ? -0.233 23.125 -2.805 1 98.81 72 ARG B O 1
ATOM 2053 N N . MET B 1 73 ? -1.938 22.438 -4.035 1 98.81 73 MET B N 1
ATOM 2054 C CA . MET B 1 73 ? -2.717 23.641 -3.809 1 98.81 73 MET B CA 1
ATOM 2055 C C . MET B 1 73 ? -3.078 23.797 -2.334 1 98.81 73 MET B C 1
ATOM 2057 O O . MET B 1 73 ? -3.049 24.891 -1.788 1 98.81 73 MET B O 1
ATOM 2061 N N . ILE B 1 74 ? -3.381 22.672 -1.666 1 98.88 74 ILE B N 1
ATOM 2062 C CA . ILE B 1 74 ? -3.707 22.688 -0.244 1 98.88 74 ILE B CA 1
ATOM 2063 C C . ILE B 1 74 ? -2.559 23.328 0.54 1 98.88 74 ILE B C 1
ATOM 2065 O O . ILE B 1 74 ? -2.773 24.234 1.343 1 98.88 74 ILE B O 1
ATOM 2069 N N . ILE B 1 75 ? -1.32 22.859 0.278 1 98.94 75 ILE B N 1
ATOM 2070 C CA . ILE B 1 75 ? -0.153 23.359 1.005 1 98.94 75 ILE B CA 1
ATOM 2071 C C . ILE B 1 75 ? 0.092 24.812 0.665 1 98.94 75 ILE B C 1
ATOM 2073 O O . ILE B 1 75 ? 0.24 25.656 1.561 1 98.94 75 ILE B O 1
ATOM 2077 N N . LYS B 1 76 ? 0.023 25.078 -0.6 1 98.81 76 LYS B N 1
ATOM 2078 C CA . LYS B 1 76 ? 0.307 26.438 -1.071 1 98.81 76 LYS B CA 1
ATOM 2079 C C . LYS B 1 76 ? -0.66 27.438 -0.46 1 98.81 76 LYS B C 1
ATOM 2081 O O . LYS B 1 76 ? -0.238 28.484 0.057 1 98.81 76 LYS B O 1
ATOM 2086 N N . ARG B 1 77 ? -1.903 27.203 -0.483 1 98.88 77 ARG B N 1
ATOM 2087 C CA . ARG B 1 77 ? -2.914 28.141 0.018 1 98.88 77 ARG B CA 1
ATOM 2088 C C . ARG B 1 77 ? -2.818 28.281 1.532 1 98.88 77 ARG B C 1
ATOM 2090 O O . ARG B 1 77 ? -3.016 29.375 2.066 1 98.88 77 ARG B O 1
ATOM 2097 N N . THR B 1 78 ? -2.562 27.172 2.211 1 98.88 78 THR B N 1
ATOM 2098 C CA . THR B 1 78 ? -2.428 27.219 3.664 1 98.88 78 THR B CA 1
ATOM 2099 C C . THR B 1 78 ? -1.253 28.109 4.066 1 98.88 78 THR B C 1
ATOM 2101 O O . THR B 1 78 ? -1.39 28.984 4.93 1 98.88 78 THR B O 1
ATOM 2104 N N . ILE B 1 79 ? -0.152 27.938 3.373 1 98.88 79 ILE B N 1
ATOM 2105 C CA . ILE B 1 79 ? 1.047 28.703 3.688 1 98.88 79 ILE B CA 1
ATOM 2106 C C . ILE B 1 79 ? 0.829 30.172 3.324 1 98.88 79 ILE B C 1
ATOM 2108 O O . ILE B 1 79 ? 1.207 31.062 4.082 1 98.88 79 ILE B O 1
ATOM 2112 N N . LYS B 1 80 ? 0.257 30.375 2.205 1 98.81 80 LYS B N 1
ATOM 2113 C CA . LYS B 1 80 ? -0.023 31.75 1.791 1 98.81 80 LYS B CA 1
ATOM 2114 C C . LYS B 1 80 ? -0.919 32.469 2.805 1 98.81 80 LYS B C 1
ATOM 2116 O O . LYS B 1 80 ? -0.714 33.625 3.107 1 98.81 80 LYS B O 1
ATOM 2121 N N . HIS B 1 81 ? -1.863 31.781 3.361 1 98.75 81 HIS B N 1
ATOM 2122 C CA . HIS B 1 81 ? -2.875 32.375 4.23 1 98.75 81 HIS B CA 1
ATOM 2123 C C . HIS B 1 81 ? -2.348 32.531 5.648 1 98.75 81 HIS B C 1
ATOM 2125 O O . HIS B 1 81 ? -2.537 33.594 6.262 1 98.75 81 HIS B O 1
ATOM 2131 N N . PHE B 1 82 ? -1.668 31.516 6.172 1 98.56 82 PHE B N 1
ATOM 2132 C CA . PHE B 1 82 ? -1.346 31.516 7.594 1 98.56 82 PHE B CA 1
ATOM 2133 C C . PHE B 1 82 ? 0.144 31.766 7.809 1 98.56 82 PHE B C 1
ATOM 2135 O O . PHE B 1 82 ? 0.573 32.062 8.93 1 98.56 82 PHE B O 1
ATOM 2142 N N . GLY B 1 83 ? 1.008 31.484 6.797 1 98.56 83 GLY B N 1
ATOM 2143 C CA . GLY B 1 83 ? 2.428 31.781 6.855 1 98.56 83 GLY B CA 1
ATOM 2144 C C . GLY B 1 83 ? 3.27 30.625 7.352 1 98.56 83 GLY B C 1
ATOM 2145 O O . GLY B 1 83 ? 4.5 30.672 7.277 1 98.56 83 GLY B O 1
ATOM 2146 N N . LYS B 1 84 ? 2.619 29.625 7.898 1 98.56 84 LYS B N 1
ATOM 2147 C CA . LYS B 1 84 ? 3.334 28.469 8.438 1 98.56 84 LYS B CA 1
ATOM 2148 C C . LYS B 1 84 ? 2.42 27.25 8.547 1 98.56 84 LYS B C 1
ATOM 2150 O O . LYS B 1 84 ? 1.233 27.328 8.211 1 98.56 84 LYS B O 1
ATOM 2155 N N . LEU B 1 85 ? 3.014 26.141 8.922 1 98.81 85 LEU B N 1
ATOM 2156 C CA . LEU B 1 85 ? 2.303 24.906 9.234 1 98.81 85 LEU B CA 1
ATOM 2157 C C . LEU B 1 85 ? 2.92 24.203 10.445 1 98.81 85 LEU B C 1
ATOM 2159 O O . LEU B 1 85 ? 4.137 24.016 10.5 1 98.81 85 LEU B O 1
ATOM 2163 N N . ASN B 1 86 ? 2.041 23.891 11.375 1 98.69 86 ASN B N 1
ATOM 2164 C CA . ASN B 1 86 ? 2.508 23.234 12.602 1 98.69 86 ASN B CA 1
ATOM 2165 C C . ASN B 1 86 ? 2.062 21.781 12.664 1 98.69 86 ASN B C 1
ATOM 2167 O O . ASN B 1 86 ? 2.781 20.938 13.195 1 98.69 86 ASN B O 1
ATOM 2171 N N . VAL B 1 87 ? 0.846 21.453 12.109 1 98.56 87 VAL B N 1
ATOM 2172 C CA . VAL B 1 87 ? 0.259 20.141 12.289 1 98.56 87 VAL B CA 1
ATOM 2173 C C . VAL B 1 87 ? -0.453 19.703 11.008 1 98.56 87 VAL B C 1
ATOM 2175 O O . VAL B 1 87 ? -1.176 20.5 10.398 1 98.56 87 VAL B O 1
ATOM 2178 N N . LEU B 1 88 ? -0.176 18.578 10.555 1 98.75 88 LEU B N 1
ATOM 2179 C CA . LEU B 1 88 ? -0.908 17.922 9.477 1 98.75 88 LEU B CA 1
ATOM 2180 C C . LEU B 1 88 ? -1.741 16.766 10.008 1 98.75 88 LEU B C 1
ATOM 2182 O O . LEU B 1 88 ? -1.201 15.828 10.609 1 98.75 88 LEU B O 1
ATOM 2186 N N . VAL B 1 89 ? -3.072 16.844 9.867 1 98.12 89 VAL B N 1
ATOM 2187 C CA . VAL B 1 89 ? -3.984 15.781 10.25 1 98.12 89 VAL B CA 1
ATOM 2188 C C . VAL B 1 89 ? -4.605 15.156 9.008 1 98.12 89 VAL B C 1
ATOM 2190 O O . VAL B 1 89 ? -5.422 15.781 8.328 1 98.12 89 VAL B O 1
ATOM 2193 N N . ASN B 1 90 ? -4.223 13.969 8.758 1 97.62 90 ASN B N 1
ATOM 2194 C CA . ASN B 1 90 ? -4.746 13.227 7.613 1 97.62 90 ASN B CA 1
ATOM 2195 C C . ASN B 1 90 ? -5.949 12.375 8 1 97.62 90 ASN B C 1
ATOM 2197 O O . ASN B 1 90 ? -5.789 11.258 8.5 1 97.62 90 ASN B O 1
ATOM 2201 N N . CYS B 1 91 ? -7.145 12.875 7.629 1 95.38 91 CYS B N 1
ATOM 2202 C CA . CYS B 1 91 ? -8.375 12.203 8.023 1 95.38 91 CYS B CA 1
ATOM 2203 C C . CYS B 1 91 ? -9.125 11.68 6.805 1 95.38 91 CYS B C 1
ATOM 2205 O O . CYS B 1 91 ? -10.062 10.883 6.938 1 95.38 91 CYS B O 1
ATOM 2207 N N . ALA B 1 92 ? -8.75 12.203 5.645 1 94.19 92 ALA B N 1
ATOM 2208 C CA . ALA B 1 92 ? -9.414 11.711 4.441 1 94.19 92 ALA B CA 1
ATOM 2209 C C . ALA B 1 92 ? -9.195 10.211 4.273 1 94.19 92 ALA B C 1
ATOM 2211 O O . ALA B 1 92 ? -8.07 9.719 4.402 1 94.19 92 ALA B O 1
ATOM 2212 N N . GLY B 1 93 ? -10.266 9.477 4.074 1 91.94 93 GLY B N 1
ATOM 2213 C CA . GLY B 1 93 ? -10.172 8.031 3.906 1 91.94 93 GLY B CA 1
ATOM 2214 C C . GLY B 1 93 ? -11.492 7.395 3.504 1 91.94 93 GLY B C 1
ATOM 2215 O O . GLY B 1 93 ? -12.539 8.039 3.564 1 91.94 93 GLY B O 1
ATOM 2216 N N . VAL B 1 94 ? -11.398 6.227 3.01 1 89.44 94 VAL B N 1
ATOM 2217 C CA . VAL B 1 94 ? -12.578 5.449 2.641 1 89.44 94 VAL B CA 1
ATOM 2218 C C . VAL B 1 94 ? -12.414 4.004 3.109 1 89.44 94 VAL B C 1
ATOM 2220 O O . VAL B 1 94 ? -11.289 3.5 3.203 1 89.44 94 VAL B O 1
ATOM 2223 N N . ALA B 1 95 ? -13.547 3.508 3.516 1 88.12 95 ALA B N 1
ATOM 2224 C CA . ALA B 1 95 ? -13.633 2.066 3.738 1 88.12 95 ALA B CA 1
ATOM 2225 C C . ALA B 1 95 ? -14.32 1.37 2.566 1 88.12 95 ALA B C 1
ATOM 2227 O O . ALA B 1 95 ? -15.531 1.496 2.387 1 88.12 95 ALA B O 1
ATOM 2228 N N . LYS B 1 96 ? -13.57 0.732 1.702 1 83.81 96 LYS B N 1
ATOM 2229 C CA . LYS B 1 96 ? -14.094 -0.019 0.565 1 83.81 96 LYS B CA 1
ATOM 2230 C C . LYS B 1 96 ? -13.883 -1.519 0.754 1 83.81 96 LYS B C 1
ATOM 2232 O O . LYS B 1 96 ? -12.758 -1.971 0.979 1 83.81 96 LYS B O 1
ATOM 2237 N N . PHE B 1 97 ? -15 -2.244 0.693 1 89.94 97 PHE B N 1
ATOM 2238 C CA . PHE B 1 97 ? -14.953 -3.689 0.891 1 89.94 97 PHE B CA 1
ATOM 2239 C C . PHE B 1 97 ? -15.281 -4.422 -0.403 1 89.94 97 PHE B C 1
ATOM 2241 O O . PHE B 1 97 ? -16.312 -4.152 -1.031 1 89.94 97 PHE B O 1
ATOM 2248 N N . ILE B 1 98 ? -14.414 -5.262 -0.788 1 93.5 98 ILE B N 1
ATOM 2249 C CA . ILE B 1 98 ? -14.578 -5.98 -2.045 1 93.5 98 ILE B CA 1
ATOM 2250 C C . ILE B 1 98 ? -13.82 -7.305 -1.984 1 93.5 98 ILE B C 1
ATOM 2252 O O . ILE B 1 98 ? -12.789 -7.41 -1.321 1 93.5 98 ILE B O 1
ATOM 2256 N N . SER B 1 99 ? -14.375 -8.273 -2.629 1 96.5 99 SER B N 1
ATOM 2257 C CA . SER B 1 99 ? -13.695 -9.555 -2.779 1 96.5 99 SER B CA 1
ATOM 2258 C C . SER B 1 99 ? -12.633 -9.492 -3.875 1 96.5 99 SER B C 1
ATOM 2260 O O . SER B 1 99 ? -12.836 -8.844 -4.902 1 96.5 99 SER B O 1
ATOM 2262 N N . ILE B 1 100 ? -11.523 -10.289 -3.699 1 97.75 100 ILE B N 1
ATOM 2263 C CA . ILE B 1 100 ? -10.469 -10.398 -4.707 1 97.75 100 ILE B CA 1
ATOM 2264 C C . ILE B 1 100 ? -11.023 -11.07 -5.961 1 97.75 100 ILE B C 1
ATOM 2266 O O . ILE B 1 100 ? -10.438 -10.961 -7.043 1 97.75 100 ILE B O 1
ATOM 2270 N N . LEU B 1 101 ? -12.211 -11.672 -5.82 1 98 101 LEU B N 1
ATOM 2271 C CA . LEU B 1 101 ? -12.82 -12.414 -6.918 1 98 101 LEU B CA 1
ATOM 2272 C C . LEU B 1 101 ? -13.734 -11.516 -7.742 1 98 101 LEU B C 1
ATOM 2274 O O . LEU B 1 101 ? -14.172 -11.891 -8.836 1 98 101 LEU B O 1
ATOM 2278 N N . SER B 1 102 ? -14 -10.305 -7.211 1 97.56 102 SER B N 1
ATOM 2279 C CA . SER B 1 102 ? -14.906 -9.391 -7.891 1 97.56 102 SER B CA 1
ATOM 2280 C C . SER B 1 102 ? -14.242 -8.75 -9.109 1 97.56 102 SER B C 1
ATOM 2282 O O . SER B 1 102 ? -13.062 -8.398 -9.062 1 97.56 102 SER B O 1
ATOM 2284 N N . ASN B 1 103 ? -15.031 -8.461 -10.148 1 97 103 ASN B N 1
ATOM 2285 C CA . ASN B 1 103 ? -14.523 -7.805 -11.352 1 97 103 ASN B CA 1
ATOM 2286 C C . ASN B 1 103 ? -14.047 -6.387 -11.055 1 97 103 ASN B C 1
ATOM 2288 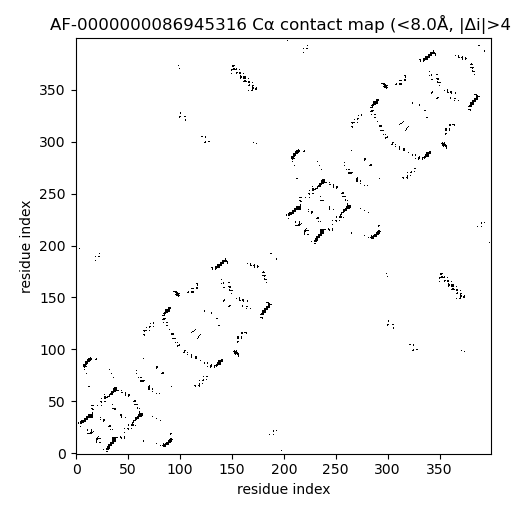O O . ASN B 1 103 ? -13.242 -5.832 -11.805 1 97 103 ASN B O 1
ATOM 2292 N N . GLU B 1 104 ? -14.492 -5.816 -9.938 1 97 104 GLU B N 1
ATOM 2293 C CA . GLU B 1 104 ? -14.141 -4.449 -9.578 1 97 104 GLU B CA 1
ATOM 2294 C C . GLU B 1 104 ? -13 -4.422 -8.562 1 97 104 GLU B C 1
ATOM 22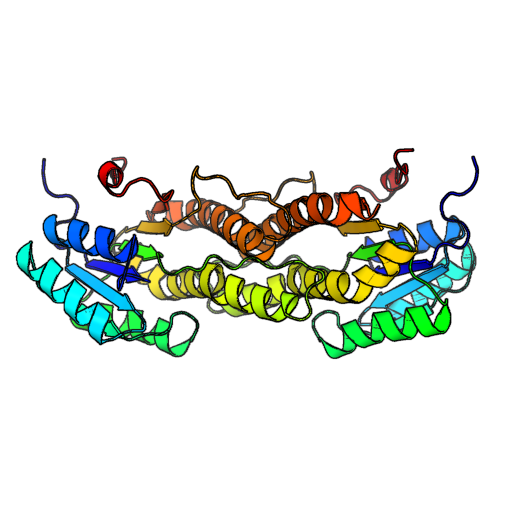96 O O . GLU B 1 104 ? -12.633 -3.359 -8.062 1 97 104 GLU B O 1
ATOM 2301 N N . ALA B 1 105 ? -12.43 -5.59 -8.289 1 97.31 105 ALA B N 1
ATOM 2302 C CA . ALA B 1 105 ? -11.461 -5.723 -7.203 1 97.31 105 ALA B CA 1
ATOM 2303 C C . ALA B 1 105 ? -10.289 -4.773 -7.398 1 97.31 105 ALA B C 1
ATOM 2305 O O . ALA B 1 105 ? -9.898 -4.055 -6.477 1 97.31 105 ALA B O 1
ATOM 2306 N N . ILE B 1 106 ? -9.781 -4.641 -8.625 1 98 106 ILE B N 1
ATOM 2307 C CA . ILE B 1 106 ? -8.562 -3.875 -8.875 1 98 106 ILE B CA 1
ATOM 2308 C C . ILE B 1 106 ? -8.883 -2.383 -8.859 1 98 106 ILE B C 1
ATOM 2310 O O . ILE B 1 106 ? -8.102 -1.581 -8.336 1 98 106 ILE B O 1
ATOM 2314 N N . GLU B 1 107 ? -9.977 -2.068 -9.414 1 97.44 107 GLU B N 1
ATOM 2315 C CA . GLU B 1 107 ? -10.414 -0.676 -9.391 1 97.44 107 GLU B CA 1
ATOM 2316 C C . GLU B 1 107 ? -10.602 -0.185 -7.957 1 97.44 107 GLU B C 1
ATOM 2318 O O . GLU B 1 107 ? -10.164 0.914 -7.605 1 97.44 107 GLU B O 1
ATOM 2323 N N . MET B 1 108 ? -11.227 -0.96 -7.156 1 96.31 108 MET B N 1
ATOM 2324 C CA . MET B 1 108 ? -11.477 -0.592 -5.766 1 96.31 108 MET B CA 1
ATOM 2325 C C . MET B 1 108 ? -10.18 -0.551 -4.969 1 96.31 108 MET B C 1
ATOM 2327 O O . MET B 1 108 ? -10 0.315 -4.113 1 96.31 108 MET B O 1
ATOM 2331 N N . PHE B 1 109 ? -9.312 -1.476 -5.219 1 97.38 109 PHE B N 1
ATOM 2332 C CA . PHE B 1 109 ? -7.98 -1.48 -4.633 1 97.38 109 PHE B CA 1
ATOM 2333 C C . PHE B 1 109 ? -7.25 -0.18 -4.938 1 97.38 109 PHE B C 1
ATOM 2335 O O . PHE B 1 109 ? -6.715 0.465 -4.035 1 97.38 109 PHE B O 1
ATOM 2342 N N . ASP B 1 110 ? -7.25 0.189 -6.207 1 97.88 110 ASP B N 1
ATOM 2343 C CA . ASP B 1 110 ? -6.57 1.409 -6.633 1 97.88 110 ASP B CA 1
ATOM 2344 C C . ASP B 1 110 ? -7.156 2.635 -5.938 1 97.88 110 ASP B C 1
ATOM 2346 O O . ASP B 1 110 ? -6.418 3.52 -5.5 1 97.88 110 ASP B O 1
ATOM 2350 N N . GLU B 1 111 ? -8.422 2.688 -5.879 1 96.69 111 GLU B N 1
ATOM 2351 C CA . GLU B 1 111 ? -9.086 3.824 -5.25 1 96.69 111 GLU B CA 1
ATOM 2352 C C . GLU B 1 111 ? -8.75 3.906 -3.766 1 96.69 111 GLU B C 1
ATOM 2354 O O . GLU B 1 111 ? -8.422 4.98 -3.256 1 96.69 111 GLU B O 1
ATOM 2359 N N . ALA B 1 112 ? -8.828 2.799 -3.068 1 95.56 112 ALA B N 1
ATOM 2360 C CA . ALA B 1 112 ? -8.547 2.758 -1.635 1 95.56 112 ALA B CA 1
ATOM 2361 C C . ALA B 1 112 ? -7.125 3.213 -1.34 1 95.56 112 ALA B C 1
ATOM 2363 O O . ALA B 1 112 ? -6.898 4.027 -0.44 1 95.56 112 ALA B O 1
ATOM 2364 N N . LEU B 1 113 ? -6.176 2.695 -2.109 1 97.5 113 LEU B N 1
ATOM 2365 C CA . LEU B 1 113 ? -4.785 3.047 -1.854 1 97.5 113 LEU B CA 1
ATOM 2366 C C . LEU B 1 113 ? -4.516 4.504 -2.215 1 97.5 113 LEU B C 1
ATOM 2368 O O . LEU B 1 113 ? -3.705 5.168 -1.566 1 97.5 113 LEU B O 1
ATOM 2372 N N . SER B 1 114 ? -5.195 4.953 -3.256 1 97.94 114 SER B N 1
ATOM 2373 C CA . SER B 1 114 ? -5.02 6.344 -3.67 1 97.94 114 SER B CA 1
ATOM 2374 C C . SER B 1 114 ? -5.453 7.309 -2.57 1 97.94 114 SER B C 1
ATOM 2376 O O . SER B 1 114 ? -4.754 8.281 -2.283 1 97.94 114 SER B O 1
ATOM 2378 N N . ILE B 1 115 ? -6.543 7.043 -1.954 1 97.06 115 ILE B N 1
ATOM 2379 C CA . ILE B 1 115 ? -7.113 7.941 -0.957 1 97.06 115 ILE B CA 1
ATOM 2380 C C . ILE B 1 115 ? -6.441 7.711 0.394 1 97.06 115 ILE B C 1
ATOM 2382 O O . ILE B 1 115 ? -5.965 8.656 1.027 1 97.06 115 ILE B O 1
ATOM 2386 N N . ASN B 1 116 ? -6.312 6.449 0.817 1 96.06 116 ASN B N 1
ATOM 2387 C CA . ASN B 1 116 ? -5.938 6.109 2.186 1 96.06 116 ASN B CA 1
ATOM 2388 C C . ASN B 1 116 ? -4.426 6.125 2.377 1 96.06 116 ASN B C 1
ATOM 2390 O O . ASN B 1 116 ? -3.938 6.121 3.508 1 96.06 116 ASN B O 1
ATOM 2394 N N . LEU B 1 117 ? -3.711 6.133 1.276 1 97.62 117 LEU B N 1
ATOM 2395 C CA . LEU B 1 117 ? -2.271 5.973 1.453 1 97.62 117 LEU B CA 1
ATOM 2396 C C . LEU B 1 117 ? -1.505 6.984 0.611 1 97.62 117 LEU B C 1
ATOM 2398 O O . LEU B 1 117 ? -0.848 7.879 1.151 1 97.62 117 LEU B O 1
ATOM 2402 N N . ARG B 1 118 ? -1.65 6.902 -0.698 1 98.38 118 ARG B N 1
ATOM 2403 C CA . ARG B 1 118 ? -0.818 7.73 -1.566 1 98.38 118 ARG B CA 1
ATOM 2404 C C . ARG B 1 118 ? -1.037 9.211 -1.287 1 98.38 118 ARG B C 1
ATOM 2406 O O .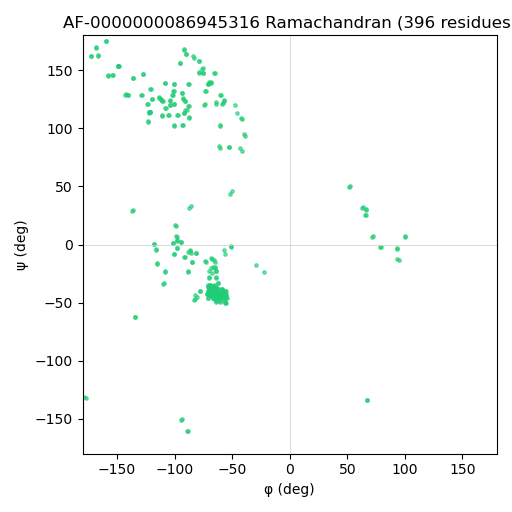 ARG B 1 118 ? -0.089 10 -1.304 1 98.38 118 ARG B O 1
ATOM 2413 N N . SER B 1 119 ? -2.299 9.617 -1.131 1 98.75 119 SER B N 1
ATOM 2414 C CA . SER B 1 119 ? -2.598 11.016 -0.833 1 98.75 119 SER B CA 1
ATOM 2415 C C . SER B 1 119 ? -1.868 11.484 0.422 1 98.75 119 SER B C 1
ATOM 2417 O O . SER B 1 119 ? -1.316 12.586 0.453 1 98.75 119 SER B O 1
ATOM 2419 N N . ILE B 1 120 ? -1.805 10.641 1.418 1 98.56 120 ILE B N 1
ATOM 2420 C CA . ILE B 1 120 ? -1.174 10.969 2.693 1 98.56 120 ILE B CA 1
ATOM 2421 C C . ILE B 1 120 ? 0.34 11.047 2.514 1 98.56 120 ILE B C 1
ATOM 2423 O O . ILE B 1 120 ? 0.974 12.008 2.961 1 98.56 120 ILE B O 1
ATOM 2427 N N . VAL B 1 121 ? 0.921 10.086 1.835 1 98.69 121 VAL B N 1
ATOM 2428 C CA . VAL B 1 121 ? 2.359 10.07 1.589 1 98.69 121 VAL B CA 1
ATOM 2429 C C . VAL B 1 121 ? 2.771 11.352 0.87 1 98.69 121 VAL B C 1
ATOM 2431 O O . VAL B 1 121 ? 3.756 11.992 1.246 1 98.69 121 VAL B O 1
ATOM 2434 N N . HIS B 1 122 ? 1.998 11.75 -0.113 1 98.88 122 HIS B N 1
ATOM 2435 C CA . HIS B 1 122 ? 2.328 12.938 -0.893 1 98.88 122 HIS B CA 1
ATOM 2436 C C . HIS B 1 122 ? 2.141 14.203 -0.069 1 98.88 122 HIS B C 1
ATOM 2438 O O . HIS B 1 122 ? 2.975 15.109 -0.121 1 98.88 122 HIS B O 1
ATOM 2444 N N . LEU B 1 123 ? 1.081 14.273 0.691 1 98.88 123 LEU B N 1
ATOM 2445 C CA . LEU B 1 123 ? 0.848 15.438 1.535 1 98.88 123 LEU B CA 1
ATOM 2446 C C . LEU B 1 123 ? 1.96 15.594 2.566 1 98.88 123 LEU B C 1
ATOM 2448 O O . LEU B 1 123 ? 2.387 16.719 2.859 1 98.88 123 LEU B O 1
ATOM 2452 N N . VAL B 1 124 ? 2.393 14.453 3.135 1 98.81 124 VAL B N 1
ATOM 2453 C CA . VAL B 1 124 ? 3.498 14.484 4.086 1 98.81 124 VAL B CA 1
ATOM 2454 C C . VAL B 1 124 ? 4.758 15.008 3.402 1 98.81 124 VAL B C 1
ATOM 2456 O O . VAL B 1 124 ? 5.453 15.867 3.947 1 98.81 124 VAL B O 1
ATOM 2459 N N . HIS B 1 125 ? 5.016 14.516 2.188 1 98.81 125 HIS B N 1
ATOM 2460 C CA . HIS B 1 125 ? 6.168 14.984 1.426 1 98.81 125 HIS B CA 1
ATOM 2461 C C . HIS B 1 125 ? 6.102 16.484 1.187 1 98.81 125 HIS B C 1
ATOM 2463 O O . HIS B 1 125 ? 7.086 17.203 1.407 1 98.81 125 HIS B O 1
ATOM 2469 N N . LEU B 1 126 ? 4.965 16.984 0.8 1 98.81 126 LEU B N 1
ATOM 2470 C CA . LEU B 1 126 ? 4.777 18.375 0.443 1 98.81 126 LEU B CA 1
ATOM 2471 C C . LEU B 1 126 ? 4.875 19.281 1.676 1 98.81 126 LEU B C 1
ATOM 2473 O O . LEU B 1 126 ? 5.293 20.438 1.579 1 98.81 126 LEU B O 1
ATOM 2477 N N . SER B 1 127 ? 4.52 18.734 2.861 1 98.75 127 SER B N 1
ATOM 2478 C CA . SER B 1 127 ? 4.402 19.562 4.059 1 98.75 127 SER B CA 1
ATOM 2479 C C . SER B 1 127 ? 5.633 19.422 4.945 1 98.75 127 SER B C 1
ATOM 2481 O O . SER B 1 127 ? 5.82 20.203 5.883 1 98.75 127 SER B O 1
ATOM 2483 N N . ALA B 1 128 ? 6.512 18.516 4.633 1 98.44 128 ALA B N 1
ATOM 2484 C CA . ALA B 1 128 ? 7.574 18.094 5.543 1 98.44 128 ALA B CA 1
ATOM 2485 C C . ALA B 1 128 ? 8.469 19.266 5.922 1 98.44 128 ALA B C 1
ATOM 2487 O O . ALA B 1 128 ? 8.797 19.453 7.098 1 98.44 128 ALA B O 1
ATOM 2488 N N . SER B 1 129 ? 8.852 20.062 4.969 1 98.44 129 SER B N 1
ATOM 2489 C CA . SER B 1 129 ? 9.773 21.156 5.25 1 98.44 129 SER B CA 1
ATOM 2490 C C . SER B 1 129 ? 9.148 22.172 6.195 1 98.44 129 SER B C 1
ATOM 2492 O O . SER B 1 129 ? 9.836 22.734 7.059 1 98.44 129 SER B O 1
ATOM 2494 N N . TYR B 1 130 ? 7.898 22.438 6.074 1 98.81 130 TYR B N 1
ATOM 2495 C CA . TYR B 1 130 ? 7.207 23.375 6.949 1 98.81 130 TYR B CA 1
ATOM 2496 C C . TYR B 1 130 ? 7.059 22.812 8.359 1 98.81 130 TYR B C 1
ATOM 2498 O O . TYR B 1 130 ? 7.199 23.531 9.344 1 98.81 130 TYR B O 1
ATOM 2506 N N . LEU B 1 131 ? 6.82 21.516 8.438 1 98.75 131 LEU B N 1
ATOM 2507 C CA . LEU B 1 131 ? 6.652 20.844 9.727 1 98.75 131 LEU B CA 1
ATOM 2508 C C . LEU B 1 131 ? 7.984 20.766 10.469 1 98.75 131 LEU B C 1
ATOM 2510 O O . LEU B 1 131 ? 8.023 20.859 11.695 1 98.75 131 LEU B O 1
ATOM 2514 N N . ILE B 1 132 ? 9.008 20.578 9.703 1 98.69 132 ILE B N 1
ATOM 2515 C CA . ILE B 1 132 ? 10.336 20.578 10.297 1 98.69 132 ILE B CA 1
ATOM 2516 C C . ILE B 1 132 ? 10.656 21.969 10.844 1 98.69 132 ILE B C 1
ATOM 2518 O O . ILE B 1 132 ? 11.133 22.109 11.977 1 98.69 132 ILE B O 1
ATOM 2522 N N . ALA B 1 133 ? 10.344 23.016 10.102 1 98.62 133 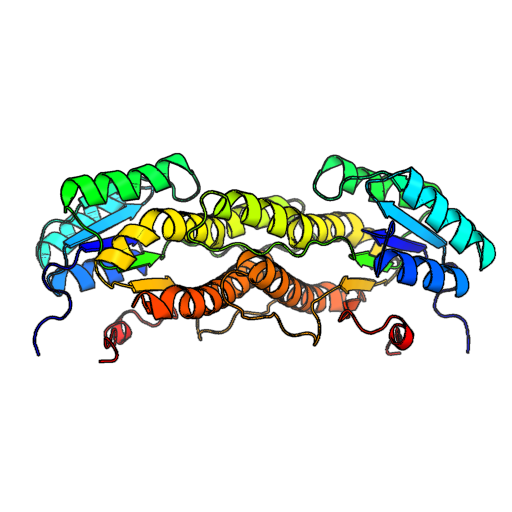ALA B N 1
ATOM 2523 C CA . ALA B 1 133 ? 10.625 24.391 10.5 1 98.62 133 ALA B CA 1
ATOM 2524 C C . ALA B 1 133 ? 9.875 24.75 11.781 1 98.62 133 ALA B C 1
ATOM 2526 O O . ALA B 1 133 ? 10.383 25.5 12.617 1 98.62 133 ALA B O 1
ATOM 2527 N N . SER B 1 134 ? 8.727 24.203 11.961 1 98.12 134 SER B N 1
ATOM 2528 C CA . SER B 1 134 ? 7.895 24.562 13.102 1 98.12 134 SER B CA 1
ATOM 2529 C C . SER B 1 134 ? 8.039 23.547 14.234 1 98.12 134 SER B C 1
ATOM 2531 O O . SER B 1 134 ? 7.414 23.688 15.281 1 98.12 134 SER B O 1
ATOM 2533 N N . LYS B 1 135 ? 8.852 22.484 13.953 1 98.06 135 LYS B N 1
ATOM 2534 C CA . LYS B 1 135 ? 8.953 21.375 14.906 1 98.06 135 LYS B CA 1
ATOM 2535 C C . LYS B 1 135 ? 7.57 20.844 15.266 1 98.06 135 LYS B C 1
ATOM 2537 O O . LYS B 1 135 ? 7.238 20.703 16.438 1 98.06 135 LYS B O 1
ATOM 2542 N N . GLY B 1 136 ? 6.836 20.594 14.156 1 98.12 136 GLY B N 1
ATOM 2543 C CA . GLY B 1 136 ? 5.426 20.266 14.289 1 98.12 136 GLY B CA 1
ATOM 2544 C C . GLY B 1 136 ? 5.164 18.766 14.336 1 98.12 136 GLY B C 1
ATOM 2545 O O . GLY B 1 136 ? 5.938 18.016 14.93 1 98.12 136 GLY B O 1
ATOM 2546 N N . SER B 1 137 ? 3.898 18.375 13.828 1 98.19 137 SER B N 1
ATOM 2547 C CA . SER B 1 137 ? 3.533 16.953 13.922 1 98.19 137 SER B CA 1
ATOM 2548 C C . SER B 1 137 ? 2.645 16.531 12.758 1 98.19 137 SER B C 1
ATOM 2550 O O . SER B 1 137 ? 2.012 17.375 12.117 1 98.19 137 SER B O 1
ATOM 2552 N N . ILE B 1 138 ? 2.734 15.305 12.492 1 98.31 138 ILE B N 1
ATOM 2553 C CA . ILE B 1 138 ? 1.883 14.617 11.523 1 98.31 138 ILE B CA 1
ATOM 2554 C C . ILE B 1 138 ? 0.985 13.617 12.242 1 98.31 138 ILE B C 1
ATOM 2556 O O . ILE B 1 138 ? 1.463 12.805 13.039 1 98.31 138 ILE B O 1
ATOM 2560 N N . ASN B 1 139 ? -0.291 13.742 12 1 96.88 139 ASN B N 1
ATOM 2561 C CA . ASN B 1 139 ? -1.262 12.844 12.609 1 96.88 139 ASN B CA 1
ATOM 2562 C C . ASN B 1 139 ? -2.078 12.102 11.555 1 96.88 139 ASN B C 1
ATOM 2564 O O . ASN B 1 139 ? -2.854 12.711 10.82 1 96.88 139 ASN B O 1
ATOM 2568 N N . ASN B 1 140 ? -1.908 10.789 11.484 1 96.06 140 ASN B N 1
ATOM 2569 C CA . ASN B 1 140 ? -2.662 9.914 10.586 1 96.06 140 ASN B CA 1
ATOM 2570 C C . ASN B 1 140 ? -3.795 9.203 11.32 1 96.06 140 ASN B C 1
ATOM 2572 O O . ASN B 1 140 ? -3.621 8.758 12.453 1 96.06 140 ASN B O 1
ATOM 2576 N N . ILE B 1 141 ? -4.883 9.133 10.688 1 90.12 141 ILE B N 1
ATOM 2577 C CA . ILE B 1 141 ? -6.012 8.445 11.305 1 90.12 141 ILE B CA 1
ATOM 2578 C C . ILE B 1 141 ? -6.02 6.977 10.883 1 90.12 141 ILE B C 1
ATOM 2580 O O . ILE B 1 141 ? -6.188 6.672 9.695 1 90.12 141 ILE B O 1
ATOM 2584 N N . GLY B 1 142 ? -5.781 6.074 11.812 1 82.31 142 GLY B N 1
ATOM 2585 C CA . GLY B 1 142 ? -5.75 4.641 11.57 1 82.31 142 GLY B CA 1
ATOM 2586 C C . GLY B 1 142 ? -7.109 3.982 11.703 1 82.31 142 GLY B C 1
ATOM 2587 O O . GLY B 1 142 ? -8.133 4.582 11.359 1 82.31 142 GLY B O 1
ATOM 2588 N N . SER B 1 143 ? -7.125 2.684 11.898 1 69.31 143 SER B N 1
ATOM 2589 C CA . SER B 1 143 ? -8.336 1.907 12.125 1 69.31 143 SER B CA 1
ATOM 2590 C C . SER B 1 143 ? -8.641 1.785 13.617 1 69.31 143 SER B C 1
ATOM 2592 O O . SER B 1 143 ? -7.832 2.186 14.453 1 69.31 143 SER B O 1
ATOM 2594 N N . VAL B 1 144 ? -9.867 1.306 13.781 1 59.22 144 VAL B N 1
ATOM 2595 C CA . VAL B 1 144 ? -10.297 1.085 15.156 1 59.22 144 VAL B CA 1
ATOM 2596 C C . VAL B 1 144 ? -9.328 0.133 15.852 1 59.22 144 VAL B C 1
ATOM 2598 O O . VAL B 1 144 ? -8.953 -0.9 15.297 1 59.22 144 VAL B O 1
ATOM 2601 N N . GLY B 1 145 ? -8.75 0.516 16.969 1 54.44 145 GLY B N 1
ATOM 2602 C CA . GLY B 1 145 ? -7.891 -0.312 17.797 1 54.44 145 GLY B CA 1
ATOM 2603 C C . GLY B 1 145 ? -6.418 -0.174 17.469 1 54.44 145 GLY B C 1
ATOM 2604 O O . GLY B 1 145 ? -5.574 -0.832 18.078 1 54.44 145 GLY B O 1
ATOM 2605 N N . GLY B 1 146 ? -6.137 0.539 16.531 1 58.44 146 GLY B N 1
ATOM 2606 C CA . GLY B 1 146 ? -4.742 0.817 16.219 1 58.44 146 GLY B CA 1
ATOM 2607 C C . GLY B 1 146 ? -4.059 -0.318 15.484 1 58.44 146 GLY B C 1
ATOM 2608 O O . GLY B 1 146 ? -2.844 -0.283 15.273 1 58.44 146 GLY B O 1
ATOM 2609 N N . ILE B 1 147 ? -4.742 -1.446 15.227 1 69.44 147 ILE B N 1
ATOM 2610 C CA . ILE B 1 147 ? -4.18 -2.588 14.516 1 69.44 147 ILE B CA 1
ATOM 2611 C C . ILE B 1 147 ? -4.805 -2.684 13.125 1 69.44 147 ILE B C 1
ATOM 2613 O O . ILE B 1 147 ? -6.008 -2.461 12.961 1 69.44 147 ILE B O 1
ATOM 2617 N N . ALA B 1 148 ? -3.967 -2.977 12.234 1 74.81 148 ALA B N 1
ATOM 2618 C CA . ALA B 1 148 ? -4.504 -3.168 10.891 1 74.81 148 ALA B CA 1
ATOM 2619 C C . ALA B 1 148 ? -5.449 -4.367 10.844 1 74.81 148 ALA B C 1
ATOM 2621 O O . ALA B 1 148 ? -5.09 -5.465 11.273 1 74.81 148 ALA B O 1
ATOM 2622 N N . PRO B 1 149 ? -6.664 -4.094 10.453 1 78.38 149 PRO B N 1
ATOM 2623 C CA . PRO B 1 149 ? -7.633 -5.191 10.445 1 78.38 149 PRO B CA 1
ATOM 2624 C C . PRO B 1 149 ? -7.281 -6.281 9.438 1 78.38 149 PRO B C 1
ATOM 2626 O O . PRO B 1 149 ? -6.609 -6.012 8.438 1 78.38 149 PRO B O 1
ATOM 2629 N N . ILE B 1 150 ? -7.648 -7.508 9.812 1 83 150 ILE B N 1
ATOM 2630 C CA . ILE B 1 150 ? -7.602 -8.641 8.898 1 83 150 ILE B CA 1
ATOM 2631 C C . ILE B 1 150 ? -8.992 -9.258 8.758 1 83 150 ILE B C 1
ATOM 2633 O O . ILE B 1 150 ? -9.602 -9.656 9.758 1 83 150 ILE B O 1
ATOM 2637 N N . ALA B 1 151 ? -9.539 -9.141 7.555 1 85.25 151 ALA B N 1
ATOM 2638 C CA . ALA B 1 151 ? -10.875 -9.68 7.328 1 85.25 151 ALA B CA 1
ATOM 2639 C C . ALA B 1 151 ? -11.047 -10.141 5.883 1 85.25 151 ALA B C 1
ATOM 2641 O O . ALA B 1 151 ? -10.359 -9.648 4.984 1 85.25 151 ALA B O 1
ATOM 2642 N N . SER B 1 152 ? -11.969 -11.109 5.715 1 88 152 SER B N 1
ATOM 2643 C CA . SER B 1 152 ? -12.312 -11.586 4.383 1 88 152 SER B CA 1
ATOM 2644 C C . SER B 1 152 ? -13.086 -10.531 3.598 1 88 152 SER B C 1
ATOM 2646 O O . SER B 1 152 ? -13.922 -9.82 4.164 1 88 152 SER B O 1
ATOM 2648 N N . GLU B 1 153 ? -12.742 -10.438 2.334 1 90.12 153 GLU B N 1
ATOM 2649 C CA . GLU B 1 153 ? -13.445 -9.602 1.365 1 90.12 153 GLU B CA 1
ATOM 2650 C C . GLU B 1 153 ? -13.305 -8.125 1.701 1 90.12 153 GLU B C 1
ATOM 2652 O O . GLU B 1 153 ? -14.203 -7.328 1.419 1 90.12 153 GLU B O 1
ATOM 2657 N N . LYS B 1 154 ? -12.211 -7.809 2.412 1 92.56 154 LYS B N 1
ATOM 2658 C CA . LYS B 1 154 ? -11.898 -6.43 2.779 1 92.56 154 LYS B CA 1
ATOM 2659 C C . LYS B 1 154 ? -10.422 -6.125 2.568 1 92.56 154 LYS B C 1
ATOM 2661 O O . LYS B 1 154 ? -9.844 -5.293 3.273 1 92.56 154 LYS B O 1
ATOM 2666 N N . PHE B 1 155 ? -9.852 -6.797 1.618 1 94 155 PHE B N 1
ATOM 2667 C CA . PHE B 1 155 ? -8.398 -6.789 1.534 1 94 155 PHE B CA 1
ATOM 2668 C C . PHE B 1 155 ? -7.879 -5.387 1.238 1 94 155 PHE B C 1
ATOM 2670 O O . PHE B 1 155 ? -6.836 -4.98 1.756 1 94 155 PHE B O 1
ATOM 2677 N N . SER B 1 156 ? -8.609 -4.605 0.374 1 94.44 156 SER B N 1
ATOM 2678 C CA . SER B 1 156 ? -8.117 -3.297 -0.035 1 94.44 156 SER B CA 1
ATOM 2679 C C . SER B 1 156 ? -8.016 -2.346 1.154 1 94.44 156 SER B C 1
ATOM 2681 O O . SER B 1 156 ? -7.016 -1.646 1.318 1 94.44 156 SER B O 1
ATOM 2683 N N . TYR B 1 157 ? -9.031 -2.359 1.923 1 92.19 157 TYR B N 1
ATOM 2684 C CA . TYR B 1 157 ? -9.039 -1.526 3.121 1 92.19 157 TYR B CA 1
ATOM 2685 C C . T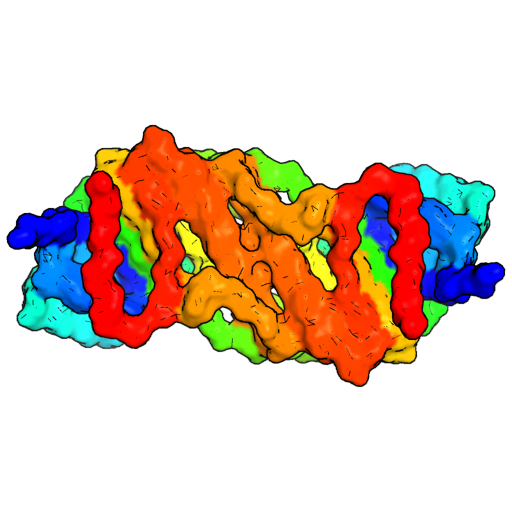YR B 1 157 ? -7.977 -1.988 4.113 1 92.19 157 TYR B C 1
ATOM 2687 O O . TYR B 1 157 ? -7.203 -1.177 4.629 1 92.19 157 TYR B O 1
ATOM 2695 N N . CYS B 1 158 ? -7.887 -3.264 4.375 1 91.94 158 CYS B N 1
ATOM 2696 C CA . CYS B 1 158 ? -6.934 -3.84 5.32 1 91.94 158 CYS B CA 1
ATOM 2697 C C . CYS B 1 158 ? -5.5 -3.506 4.922 1 91.94 158 CYS B C 1
ATOM 2699 O O . CYS B 1 158 ? -4.699 -3.094 5.762 1 91.94 158 CYS B O 1
ATOM 2701 N N . ILE B 1 159 ? -5.258 -3.621 3.703 1 93.75 159 ILE B N 1
ATOM 2702 C CA . ILE B 1 159 ? -3.908 -3.381 3.209 1 93.75 159 ILE B CA 1
ATOM 2703 C C . ILE B 1 159 ? -3.574 -1.895 3.316 1 93.75 159 ILE B C 1
ATOM 2705 O O . ILE B 1 159 ? -2.453 -1.527 3.674 1 93.75 159 ILE B O 1
ATOM 2709 N N . SER B 1 160 ? -4.488 -1.053 3.01 1 94 160 SER B N 1
ATOM 2710 C CA . SER B 1 160 ? -4.242 0.384 3.08 1 94 160 SER B CA 1
ATOM 2711 C C . SER B 1 160 ? -3.934 0.822 4.508 1 94 160 SER B C 1
ATOM 2713 O O . SER B 1 160 ? -3.027 1.627 4.734 1 94 160 SER B O 1
ATOM 2715 N N . LYS B 1 161 ? -4.625 0.287 5.422 1 92.5 161 LYS B N 1
ATOM 2716 C CA . LYS B 1 161 ? -4.406 0.652 6.82 1 92.5 161 LYS B CA 1
ATOM 2717 C C . LYS B 1 161 ? -3.094 0.074 7.34 1 92.5 161 LYS B C 1
ATOM 2719 O O . LYS B 1 161 ? -2.377 0.731 8.094 1 92.5 161 LYS B O 1
ATOM 2724 N N . ALA B 1 162 ? -2.848 -1.143 6.984 1 92 162 ALA B N 1
ATOM 2725 C CA . ALA B 1 162 ? -1.562 -1.727 7.359 1 92 162 ALA B CA 1
ATOM 2726 C C . ALA B 1 162 ? -0.402 -0.897 6.816 1 92 162 ALA B C 1
ATOM 2728 O O . ALA B 1 162 ? 0.567 -0.631 7.531 1 92 162 ALA B O 1
ATOM 2729 N N . ALA B 1 163 ? -0.554 -0.542 5.598 1 94.69 163 ALA B N 1
ATOM 2730 C CA . ALA B 1 163 ? 0.464 0.285 4.953 1 94.69 163 ALA B CA 1
ATOM 2731 C C . ALA B 1 163 ? 0.604 1.631 5.66 1 94.69 163 ALA B C 1
ATOM 2733 O O . ALA B 1 163 ? 1.719 2.094 5.914 1 94.69 163 ALA B O 1
ATOM 2734 N N . LEU B 1 164 ? -0.486 2.211 6.008 1 95.25 164 LEU B N 1
ATOM 2735 C CA . LEU B 1 164 ? -0.47 3.502 6.688 1 95.25 164 LEU B CA 1
ATOM 2736 C C . LEU B 1 164 ? 0.199 3.391 8.055 1 95.25 164 LEU B C 1
ATOM 2738 O O . LEU B 1 164 ? 0.979 4.262 8.438 1 95.25 164 LEU B O 1
ATOM 2742 N N . HIS B 1 165 ? -0.109 2.369 8.797 1 92.38 165 HIS B N 1
ATOM 2743 C CA . HIS B 1 165 ? 0.516 2.131 10.094 1 92.38 165 HIS B CA 1
ATOM 2744 C C . HIS B 1 165 ? 2.033 2.047 9.969 1 92.38 165 HIS B C 1
ATOM 2746 O O . HIS B 1 165 ? 2.762 2.678 10.734 1 92.38 165 HIS B O 1
ATOM 2752 N N . HIS B 1 166 ? 2.451 1.333 9.008 1 93.12 166 HIS B N 1
ATOM 2753 C CA . HIS B 1 166 ? 3.887 1.151 8.828 1 93.12 166 HIS B CA 1
ATOM 2754 C C . HIS B 1 166 ? 4.551 2.436 8.344 1 93.12 166 HIS B C 1
ATOM 2756 O O . HIS B 1 166 ? 5.668 2.758 8.75 1 93.12 166 HIS B O 1
ATOM 2762 N N . PHE B 1 167 ? 3.869 3.117 7.457 1 96 167 PHE B N 1
ATOM 2763 C CA . PHE B 1 167 ? 4.363 4.418 7.02 1 96 167 PHE B CA 1
ATOM 2764 C C . PHE B 1 167 ? 4.586 5.34 8.211 1 96 167 PHE B C 1
ATOM 2766 O O . PHE B 1 167 ? 5.633 5.98 8.32 1 96 167 PHE B O 1
ATOM 2773 N N . THR B 1 168 ? 3.613 5.348 9.078 1 96 168 THR B N 1
ATOM 2774 C CA . THR B 1 168 ? 3.666 6.195 10.266 1 96 168 THR B CA 1
ATOM 2775 C C . THR B 1 168 ? 4.891 5.863 11.117 1 96 168 THR B C 1
ATOM 2777 O O . THR B 1 168 ? 5.621 6.762 11.531 1 96 168 THR B O 1
ATOM 2780 N N . LYS B 1 169 ? 5.113 4.617 11.297 1 94.56 169 LYS B N 1
ATOM 2781 C CA . LYS B 1 169 ? 6.246 4.18 12.109 1 94.56 169 LYS B CA 1
ATOM 2782 C C . LYS B 1 169 ? 7.57 4.539 11.445 1 94.56 169 LYS B C 1
ATOM 2784 O O . LYS B 1 169 ? 8.492 5.008 12.109 1 94.56 169 LYS B O 1
ATOM 2789 N N . CYS B 1 170 ? 7.699 4.312 10.148 1 95.62 170 CYS B N 1
ATOM 2790 C CA . CYS B 1 170 ? 8.922 4.645 9.422 1 95.62 170 CYS B CA 1
ATOM 2791 C C . CYS B 1 170 ? 9.203 6.141 9.484 1 95.62 170 CYS B C 1
ATOM 2793 O O . CYS B 1 170 ? 10.344 6.555 9.688 1 95.62 170 CYS B O 1
ATOM 2795 N N . LEU B 1 171 ? 8.156 6.891 9.328 1 97.25 171 LEU B N 1
ATOM 2796 C CA . LEU B 1 171 ? 8.297 8.344 9.297 1 97.25 171 LEU B CA 1
ATOM 2797 C C . LEU B 1 171 ? 8.688 8.875 10.672 1 97.25 171 LEU B C 1
ATOM 2799 O O . LEU B 1 171 ? 9.445 9.844 10.781 1 97.25 171 LEU B O 1
ATOM 2803 N N . ALA B 1 172 ? 8.102 8.305 11.727 1 97.06 172 ALA B N 1
ATOM 2804 C CA . ALA B 1 172 ? 8.461 8.703 13.086 1 97.06 172 ALA B CA 1
ATOM 2805 C C . ALA B 1 172 ? 9.961 8.57 13.312 1 97.06 172 ALA B C 1
ATOM 2807 O O . ALA B 1 172 ? 10.586 9.453 13.898 1 97.06 172 ALA B O 1
ATOM 2808 N N . LEU B 1 173 ? 10.5 7.484 12.852 1 96.06 173 LEU B N 1
ATOM 2809 C CA . LEU B 1 173 ? 11.938 7.27 12.984 1 96.06 173 LEU B CA 1
ATOM 2810 C C . LEU B 1 173 ? 12.711 8.289 12.148 1 96.06 173 LEU B C 1
ATOM 2812 O O . LEU B 1 173 ? 13.68 8.883 12.633 1 96.06 173 LEU B O 1
ATOM 2816 N N . GLU B 1 174 ? 12.289 8.547 10.969 1 96.62 174 GLU B N 1
ATOM 2817 C CA . GLU B 1 174 ? 13.023 9.375 10.023 1 96.62 174 GLU B CA 1
ATOM 2818 C C . GLU B 1 174 ? 13.016 10.844 10.445 1 96.62 174 GLU B C 1
ATOM 2820 O O . GLU B 1 174 ? 14.016 11.539 10.305 1 96.62 174 GLU B O 1
ATOM 2825 N N . LEU B 1 175 ? 11.93 11.281 11.008 1 97.69 175 LEU B N 1
ATOM 2826 C CA . LEU B 1 175 ? 11.797 12.711 11.266 1 97.69 175 LEU B CA 1
ATOM 2827 C C . LEU B 1 175 ? 12.07 13.023 12.727 1 97.69 175 LEU B C 1
ATOM 2829 O O . LEU B 1 175 ? 12.008 14.188 13.141 1 97.69 175 LEU B O 1
ATOM 2833 N N . ALA B 1 176 ? 12.391 11.984 13.477 1 96.31 176 ALA B N 1
ATOM 2834 C CA . ALA B 1 176 ? 12.672 12.164 14.898 1 96.31 176 ALA B CA 1
ATOM 2835 C C . ALA B 1 176 ? 13.797 13.172 15.109 1 96.31 176 ALA B C 1
ATOM 2837 O O . ALA B 1 176 ? 13.68 14.07 15.953 1 96.31 176 ALA B O 1
ATOM 2838 N N . SER B 1 177 ? 14.75 13.055 14.32 1 95.75 177 SER B N 1
ATOM 2839 C CA . SER B 1 177 ? 15.914 13.914 14.5 1 95.75 177 SER B CA 1
ATOM 2840 C C . SER B 1 177 ? 15.609 15.352 14.094 1 95.75 177 SER B C 1
ATOM 2842 O O . SER B 1 177 ? 16.375 16.266 14.398 1 95.75 177 SER B O 1
ATOM 2844 N N . LYS B 1 178 ? 14.516 15.523 13.391 1 97.38 178 LYS B N 1
ATOM 2845 C CA . LYS B 1 178 ? 14.109 16.859 12.953 1 97.38 178 LYS B CA 1
ATOM 2846 C C . LYS B 1 178 ? 13.062 17.438 13.891 1 97.38 178 LYS B C 1
ATOM 2848 O O . LYS B 1 178 ? 12.469 18.484 13.594 1 97.38 178 LYS B O 1
ATOM 2853 N N . ASN B 1 179 ? 12.766 16.703 14.953 1 97.75 179 ASN B N 1
ATOM 2854 C CA . ASN B 1 179 ? 11.836 17.141 15.984 1 97.75 179 ASN B CA 1
ATOM 2855 C C . ASN B 1 179 ? 10.414 17.25 15.445 1 97.75 179 ASN B C 1
ATOM 2857 O O . ASN B 1 179 ? 9.68 18.172 15.797 1 97.75 179 ASN B O 1
ATOM 2861 N N . VAL B 1 180 ? 10.117 16.422 14.469 1 98.12 180 VAL B N 1
ATOM 2862 C CA . VAL B 1 180 ? 8.75 16.281 13.984 1 98.12 180 VAL B CA 1
ATOM 2863 C C . VAL B 1 180 ? 8.148 14.977 14.523 1 98.12 180 VAL B C 1
ATOM 2865 O O . VAL B 1 180 ? 8.727 13.906 14.352 1 98.12 180 VAL B O 1
ATOM 2868 N N . ARG B 1 181 ? 7.031 15.086 15.203 1 97.69 181 ARG B N 1
ATOM 2869 C CA . ARG B 1 181 ? 6.352 13.898 15.711 1 97.69 181 ARG B CA 1
ATOM 2870 C C . ARG B 1 181 ? 5.391 13.328 14.672 1 97.69 181 ARG B C 1
ATOM 2872 O O . ARG B 1 181 ? 4.719 14.078 13.969 1 97.69 181 ARG B O 1
ATOM 2879 N N . VAL B 1 182 ? 5.367 12.023 14.547 1 97.5 182 VAL B N 1
ATOM 2880 C CA . VAL B 1 182 ? 4.445 11.328 13.656 1 97.5 182 VAL B CA 1
ATOM 2881 C C . VAL B 1 182 ? 3.627 10.312 14.445 1 97.5 182 VAL B C 1
ATOM 2883 O O . VAL B 1 182 ? 4.184 9.406 15.078 1 97.5 182 VAL B O 1
ATOM 2886 N N . ASN B 1 183 ? 2.258 10.531 14.383 1 94.12 183 ASN B N 1
ATOM 2887 C CA . ASN B 1 183 ? 1.384 9.719 15.227 1 94.12 183 ASN B CA 1
ATOM 2888 C C . ASN B 1 183 ? 0.269 9.062 14.414 1 94.12 183 ASN B C 1
ATOM 2890 O O . ASN B 1 183 ? -0.145 9.594 13.383 1 94.12 183 ASN B O 1
ATOM 2894 N N . LEU B 1 184 ? -0.087 7.863 14.875 1 92.81 184 LEU B N 1
ATOM 2895 C CA . LEU B 1 184 ? -1.302 7.203 14.414 1 92.81 184 LEU B CA 1
ATOM 2896 C C . LEU B 1 184 ? -2.428 7.355 15.43 1 92.81 184 LEU B C 1
ATOM 2898 O O . LEU B 1 184 ? -2.277 6.965 16.594 1 92.81 184 LEU B O 1
ATOM 2902 N N . ILE B 1 185 ? -3.529 7.965 14.984 1 87 185 ILE B N 1
ATOM 2903 C CA . ILE B 1 185 ? -4.664 8.164 15.875 1 87 185 ILE B CA 1
ATOM 2904 C C . ILE B 1 185 ? -5.766 7.16 15.547 1 87 185 ILE B C 1
ATOM 2906 O O . ILE B 1 185 ? -6.145 7.004 14.383 1 87 185 ILE B O 1
ATOM 2910 N N . ALA B 1 186 ? -6.191 6.297 16.469 1 76.06 186 ALA B N 1
ATOM 2911 C CA . ALA B 1 186 ? -7.312 5.383 16.266 1 76.06 186 ALA B CA 1
ATOM 2912 C C . ALA B 1 186 ? -8.641 6.133 16.312 1 76.06 186 ALA B C 1
ATOM 2914 O O . ALA B 1 186 ? -8.836 7.031 17.125 1 76.06 186 ALA B O 1
ATOM 2915 N N . PRO B 1 187 ? -9.414 5.801 15.289 1 63.47 187 PRO B N 1
ATOM 2916 C CA . PRO B 1 187 ? -10.719 6.461 15.328 1 63.47 187 PRO B CA 1
ATOM 2917 C C . PRO B 1 187 ? -11.523 6.117 16.578 1 63.47 187 PRO B C 1
ATOM 2919 O O . PRO B 1 187 ? -11.531 4.965 17.016 1 63.47 187 PRO B O 1
ATOM 2922 N N . GLY B 1 188 ? -11.336 6.766 17.781 1 52.72 188 GLY B N 1
ATOM 2923 C CA . GLY B 1 188 ? -12.164 6.59 18.969 1 52.72 188 GLY B CA 1
ATOM 2924 C C . GLY B 1 188 ? -13.43 7.43 18.953 1 52.72 188 GLY B C 1
ATOM 2925 O O . GLY B 1 188 ? -13.633 8.227 18.031 1 52.72 188 GLY B O 1
ATOM 2926 N N . PRO B 1 189 ? -14.398 6.969 19.828 1 45.28 189 PRO B N 1
ATOM 2927 C CA . PRO B 1 189 ? -15.453 7.969 20 1 45.28 189 PRO B CA 1
ATOM 2928 C C . PRO B 1 189 ? -14.914 9.375 20.234 1 45.28 189 PRO B C 1
ATOM 2930 O O . PRO B 1 189 ? -13.82 9.539 20.781 1 45.28 189 PRO B O 1
ATOM 2933 N N . VAL B 1 190 ? -15.086 10.367 19.344 1 43.34 190 VAL B N 1
ATOM 2934 C CA . VAL B 1 190 ? -14.641 11.75 19.344 1 43.34 190 VAL B CA 1
ATOM 2935 C C . VAL B 1 190 ? -14.352 12.195 20.781 1 43.34 190 VAL B C 1
ATOM 2937 O O . VAL B 1 190 ? -13.727 13.234 21 1 43.34 190 VAL B O 1
ATOM 2940 N N . ARG B 1 191 ? -14.883 11.641 21.891 1 40.06 191 ARG B N 1
ATOM 2941 C CA . ARG B 1 191 ? -14.602 12.242 23.188 1 40.06 191 ARG B CA 1
ATOM 2942 C C . ARG B 1 191 ? -13.125 12.141 23.531 1 40.06 191 ARG B C 1
ATOM 2944 O O . ARG B 1 191 ? -12.625 12.891 24.391 1 40.06 191 ARG B O 1
ATOM 2951 N N . THR B 1 192 ? -12.461 11.141 23.203 1 37.31 192 THR B N 1
ATOM 2952 C CA . THR B 1 192 ? -11.125 10.867 23.719 1 37.31 192 THR B CA 1
ATOM 2953 C C . THR B 1 192 ? -10.062 11.578 22.891 1 37.31 192 THR B C 1
ATOM 2955 O O . THR B 1 192 ? -8.867 11.367 23.094 1 37.31 192 THR B O 1
ATOM 2958 N N . TYR B 1 193 ? -10.328 12.18 21.844 1 36.78 193 TYR B N 1
ATOM 2959 C CA . TYR B 1 193 ? -9.305 12.867 21.062 1 36.78 193 TYR B CA 1
ATOM 2960 C C . TYR B 1 193 ? -8.586 13.914 21.906 1 36.78 193 TYR B C 1
ATOM 2962 O O . TYR B 1 193 ? -7.695 14.609 21.422 1 36.78 193 TYR B O 1
ATOM 2970 N N . THR B 1 194 ? -8.984 14.141 23.125 1 34.47 194 THR B N 1
ATOM 2971 C CA . THR B 1 194 ? -8.43 15.211 23.938 1 34.47 194 THR B CA 1
ATOM 2972 C C . THR B 1 194 ? -6.98 14.914 24.312 1 34.47 194 THR B C 1
ATOM 2974 O O . THR B 1 194 ? -6.301 15.75 24.906 1 34.47 194 THR B O 1
ATOM 2977 N N . ARG B 1 195 ? -6.531 13.68 24.25 1 33.91 195 ARG B N 1
ATOM 2978 C CA . ARG B 1 195 ? -5.195 13.508 24.812 1 33.91 195 ARG B CA 1
ATOM 2979 C C . ARG B 1 195 ? -4.121 13.773 23.75 1 33.91 195 ARG B C 1
ATOM 2981 O O . ARG B 1 195 ? -3.389 12.859 23.359 1 33.91 195 ARG B O 1
ATOM 2988 N N . PHE B 1 196 ? -4.305 14.641 22.766 1 34.88 196 PHE B N 1
ATOM 2989 C CA . PHE B 1 196 ? -3.125 15.109 22.062 1 34.88 196 PHE B CA 1
ATOM 2990 C C . PHE B 1 196 ? -2.055 15.594 23.031 1 34.88 196 PHE B C 1
ATOM 2992 O O . PHE B 1 196 ? -2.002 16.781 23.359 1 34.88 196 PHE B O 1
ATOM 2999 N N . LYS B 1 197 ? -1.731 14.805 24.172 1 32.56 197 LYS B N 1
ATOM 3000 C CA . LYS B 1 197 ? -0.657 15.32 25.016 1 32.56 197 LYS B CA 1
ATOM 3001 C C . LYS B 1 197 ? 0.651 15.422 24.234 1 32.56 197 LYS B C 1
ATOM 3003 O O . LYS B 1 197 ? 1.116 14.438 23.656 1 32.56 197 LYS B O 1
ATOM 3008 N N . PRO B 1 198 ? 1.096 16.641 23.75 1 30.45 198 PRO B N 1
ATOM 3009 C CA . PRO B 1 198 ? 2.502 16.781 23.375 1 30.45 198 PRO B CA 1
ATOM 3010 C C . PRO B 1 198 ? 3.453 16.109 24.359 1 30.45 198 PRO B C 1
ATOM 3012 O O . PRO B 1 198 ? 3.334 16.312 25.578 1 30.45 198 PRO B O 1
ATOM 3015 N N . THR B 1 199 ? 3.68 14.758 24.328 1 27.41 199 THR B N 1
ATOM 3016 C CA . THR B 1 199 ? 4.688 14.336 25.297 1 27.41 199 THR B CA 1
ATOM 3017 C C . THR B 1 199 ? 5.824 15.352 25.375 1 27.41 199 THR B C 1
ATOM 3019 O O . THR B 1 199 ? 6.473 15.641 24.359 1 27.41 199 THR B O 1
ATOM 3022 N N . THR B 1 200 ? 5.82 16.297 26.25 1 21.56 200 THR B N 1
ATOM 3023 C CA . THR B 1 200 ? 6.965 17.047 26.75 1 21.56 200 THR B CA 1
ATOM 3024 C C . THR B 1 200 ? 8.094 16.094 27.156 1 21.56 200 THR B C 1
ATOM 3026 O O . THR B 1 200 ? 7.852 15.07 27.781 1 21.56 200 THR B O 1
#

Solvent-accessible surface area (backbone atoms only — not comparable to full-atom values): 19946 Å² total; per-residue (Å²): 129,80,60,90,38,52,71,34,29,31,44,31,32,31,19,44,44,71,69,22,28,54,51,51,37,52,42,15,52,45,43,22,40,38,35,39,23,24,73,48,60,72,41,36,51,53,43,38,53,56,17,39,74,54,43,48,74,54,48,78,43,74,34,50,61,70,35,70,66,38,44,52,46,52,54,52,52,43,33,71,72,69,70,51,39,28,35,42,32,46,45,44,65,68,86,55,72,42,37,67,84,40,95,57,29,63,61,50,32,52,51,34,33,34,41,43,29,52,29,51,55,49,47,48,40,74,41,41,67,43,22,41,75,55,45,17,35,38,37,37,59,50,40,65,82,67,45,58,58,78,44,61,42,24,36,40,34,23,19,24,40,29,18,40,53,43,36,36,54,12,47,25,60,54,30,44,86,49,48,25,47,49,42,76,41,45,64,59,71,82,77,64,68,74,69,72,64,75,83,124,130,82,60,90,38,52,71,34,30,30,41,31,32,32,18,42,46,70,69,24,29,54,50,50,37,51,40,17,53,45,43,23,39,39,37,39,24,22,73,48,61,72,41,37,52,52,44,37,53,55,19,39,75,53,41,48,74,53,48,78,44,75,35,49,61,71,35,70,68,37,44,52,46,52,54,52,52,44,33,72,73,70,71,50,39,29,34,41,34,46,45,44,64,66,86,54,71,44,36,66,84,41,94,55,26,63,61,51,33,51,50,33,34,34,42,42,29,51,29,49,55,49,49,48,44,74,42,42,68,45,21,41,75,54,47,18,35,39,37,37,58,52,39,66,84,66,45,58,58,79,43,60,44,24,36,38,34,24,19,24,40,30,19,40,55,43,37,37,54,12,46,25,59,52,30,43,85,50,49,25,48,48,43,76,41,46,62,56,71,78,79,65,68,73,70,73,64,76,84,124

Radius of gyration: 23.64 Å; Cα contacts (8 Å, |Δi|>4): 864; chains: 2; bounding box: 41×72×54 Å

pLDDT: mean 90.19, std 17.18, range [20.94, 98.94]

InterPro domains:
  IPR002347 Short-chain dehydrogenase/reductase SDR [PF00106] (8-193)
  IPR002347 Short-chain dehydrogenase/reductase SDR [PR00080] (83-94)
  IPR002347 Short-chain dehydrogenase/reductase SDR [PR00080] (136-144)
  IPR002347 Short-chain dehydrogenase/reductase SDR [PR00080] (157-176)
  IPR002347 Short-chain dehydrogenase/reductase SDR [PR00081] (9-26)
  IPR002347 Short-chain dehydrogenase/reductase SDR [PR00081] (83-94)
  IPR002347 Short-chain dehydrogenase/reductase SDR [PR00081] (130-146)
  IPR002347 Short-chain dehydrogenase/reductase SDR [PR00081] (157-176)
  IPR002347 Short-chain dehydrogenase/reductase SDR [PR00081] (178-195)
  IPR020904 Short-chain dehydrogenase/reductase, conserved site [PS00061] (144-172)
  IPR036291 NAD(P)-binding domain superfamily [SSF51735] (6-194)

Nearest PDB structures (foldseek):
  8y83-assembly1_A  TM=9.333E-01  e=1.573E-16  Sphingobacterium siyangense
  6ixm-assembly1_B  TM=9.364E-01  e=3.092E-16  Chryseobacterium sp. CA49
  1zem-assembly1_A  TM=9.228E-01  e=2.139E-16  Gluconobacter oxydans
  7djs-assembly1_C  TM=9.323E-01  e=2.500E-15  Pseudomonas aeruginosa
  7djs-assembly1_D  TM=9.310E-01  e=4.087E-15  Pseudomonas aeruginosa

Organism: Bombyx mandarina (NCBI:txid7092)

Sequence (400 aa):
MENCLKNKVVIVTGSSSGIGEAIAVELVSQGAKVAIIGRREHKLKLVAARCELVGKKTLAIRADVTKDDDRRMIIKRTIKHFGKLNVLVNCAGVAKFISILSNEAIEMFDEALSINLRSIVHLVHLSASYLIASKGSINNIGSVGGIAPIASEKFSYCISKAALHHFTKCLALELASKNVRVNLIAPGPVRTYTRFKPTTMENCLKNKVVIVTGSSSGIGEAIAVELVSQGAKVAIIGRREHKLKLVAARCELVGKKTLAIRADVTKDDDRRMIIKRTIKHFGKLNVLVNCAGVAKFISILSNEAIEMFDEALSINLRSIVHLVHLSASYLIASKGSINNIGSVGGIAPIASEKFSYCISKAALHHFTKCLALELASKNVRVNLIAPGPVRTYTRFKPTT

Secondary structure (DSSP, 8-state):
---TTTT-EEEETTTTSHHHHHHHHHHHHTT-EEEEEES-HHHHHHHHHHHHHHSSPPEEEE--TTSHHHHHHHHHHHHHHHS---EEEE---------TTSTTHHHHHHHHHIIIIIHHHHHHHHHHHHHHHTT-EEEEE--GGGS----TT-HHHHHHHHHHHHHHHHHHHHHHTTT-EEEEE----TTGGG------/---TTTT-EEEETTTTSHHHHHHHHHHHHTT-EEEEEES-HHHHHHHHHHHHHHSSPPEEEE--TTSHHHHHHHHHHHHHHHS---EEEE---------TTSTTHHHHHHHHHIIIIIHHHHHHHHHHHHHHHTT-EEEEE--GGGS----TT-HHHHHHHHHHHHHHHHHHHHHHTTT-EEEEEP---GGGGG------